Protein AF-0000000065928023 (afdb_homodimer)

Foldseek 3Di:
DFQKEWEEALQQLLSLLLLLLCLLLVGGYDYDHDDVVVLRLVDPVNCVLPVVSDDTWMFGVVVVRDIDGDRLVSQVVCCVPRVPVQQAADDPPPPCRVVLVVLSVCCVPQQNVLLVQLQCQQAPPPDHDQVSNQVSLVSNLVSLVVVLVCQVPALDNPPRDHHSSLSSNQSSVVCLCVSQDHYPDDDPDDHDHDPSCVSRVRSVNSNVVVCPDPSNVVSVVVSVVSVVVD/DFQKEWEEALQQLLSLLLLLLCVLLVGGYDYDHDDVVVLRLVDPVNCVLPVVSDDTWMFGVVVVRDIDGDRLVSQVVCCVPRVPVQQAADDPPPPCRVVLVVLSVCCVPQQNVLLVQLQCQQAPPPDHDQVSNQVSLVSNLVSLVVVLVCQVPALDNTPRDHHSSLSSNQSSVVCLCVSQDHYPDDDPDDHDHDPSCVSRVRSVNSNVVVCPDPSNVVSVVVSVVSVVVD

GO terms:
  GO:0005634 nucleus (C, IDA)
  GO:0005737 cytoplasm (C, IDA)
  GO:0005634 nucleus (C, HDA)
  GO:0005829 cytosol (C, HDA)
  GO:0004364 glutathione transferase activity (F, IMP)

Nearest PDB structures (foldseek):
  4zb6-assembly2_C  TM=9.638E-01  e=8.205E-25  Phanerodontia chrysosporium
  4zb8-assembly1_A  TM=9.675E-01  e=5.221E-24  Phanerodontia chrysosporium
  4zba-assembly2_C  TM=9.749E-01  e=2.753E-22  Phanerodontia chrysosporium
  5hfk-assembly1_B  TM=9.186E-01  e=2.495E-15  Escherichia coli K-12
  5a4u-assembly1_F  TM=8.585E-01  e=6.777E-13  Arabidopsis thaliana

Organism: Schizosaccharomyces pombe (strain 972 / ATCC 24843) (NCBI:txid284812)

Solvent-accessible surface area (backbone atoms only — not comparable to full-atom values): 24898 Å² total; per-residue (Å²): 130,57,47,25,44,33,37,29,39,53,80,50,42,49,31,52,37,47,51,36,53,32,51,70,66,72,51,53,64,42,77,45,72,42,50,68,93,79,44,50,41,62,34,70,74,46,31,74,73,33,62,77,38,65,62,23,34,40,33,32,60,84,57,84,53,42,66,46,41,48,45,66,36,41,49,53,50,47,38,72,73,67,36,82,80,39,74,46,45,71,54,88,82,42,92,51,33,62,56,36,47,19,42,41,50,42,36,42,42,56,43,51,48,40,53,49,49,28,39,36,52,35,56,63,49,91,59,88,49,67,70,57,42,35,51,31,45,50,48,50,51,49,49,46,48,30,44,21,62,69,26,66,88,42,79,35,85,45,90,74,39,71,26,56,47,53,51,62,46,47,47,58,59,70,43,48,66,63,62,59,46,84,47,72,54,83,72,90,59,92,62,70,74,79,58,58,57,79,78,27,47,48,35,37,51,40,50,52,59,54,56,66,36,67,46,45,48,54,44,52,53,52,37,53,55,36,43,74,76,95,128,57,46,25,43,34,38,30,38,54,81,51,42,47,32,50,37,47,50,36,53,33,53,71,65,72,51,54,63,42,78,44,72,40,51,69,92,78,45,50,40,62,34,71,74,47,31,74,73,34,63,79,39,66,62,23,34,38,32,32,59,85,57,83,53,42,66,45,40,47,45,66,36,41,48,51,50,48,39,72,73,66,36,84,80,40,76,46,46,71,52,86,81,41,92,50,32,62,55,36,48,18,43,42,50,42,38,41,42,54,44,50,48,41,54,48,51,27,39,37,52,36,55,63,49,91,59,89,49,66,71,57,41,35,49,30,47,49,49,50,51,50,49,47,48,30,44,21,62,69,26,65,86,42,81,35,85,47,90,75,38,71,26,56,47,54,53,62,46,48,46,58,60,70,43,47,67,61,62,58,46,83,45,72,54,84,74,91,58,94,64,71,74,78,56,58,57,79,77,28,48,49,35,37,53,38,48,50,59,53,57,67,35,68,48,45,47,54,44,54,52,51,38,55,54,36,42,74,75,95

InterPro domains:
  IPR004045 Glutathione S-transferase, N-terminal [PF02798] (3-79)
  IPR004045 Glutathione S-transferase, N-terminal [PS50404] (2-86)
  IPR004046 Glutathione S-transferase, C-terminal [PF00043] (121-214)
  IPR010987 Glutathione S-transferase, C-terminal-like [PS50405] (93-230)
  IPR036249 Thioredoxin-like superfamily [SSF52833] (1-86)
  IPR036282 Glutathione S-transferase, C-terminal domain superfamily [SSF47616] (77-222)
  IPR040079 Glutathione transferase family [SFLDS00019] (3-227)

pLDDT: mean 97.39, std 2.37, range [80.81, 98.94]

Secondary structure (DSSP, 8-state):
--SEEEEE-SS-HHHHHHHHHHHHTT--EEEEE--GGGTGGGSHHHHHH-TT--S-EEEETTTTTEEEESHHHHHHHHHHHH-TT-SSS--TTSTTHHHHHHHHHHIIIIIIHHHHHHHIIIII-SS--HHHHHHHHHHHHHHHHHHHHHGGG-SSSBTTB--HHHHTTHHHHHTHHHHHS--SS--SS------HHHH-HHHHHHHHHHHTSHHHHHHHHHHHHHHHH-/--SEEEEE-SS-HHHHHHHHHHHHTT--EEEEE--GGGTGGGSHHHHHH-TT--S-EEEETTTTTEEEESHHHHHHHHHHHH-TT-SSS--TTSTTHHHHHHHHHHIIIIIIHHHHHHHIIIII-SS--HHHHHHHHHHHHHHHHHHHHHGGG-SSSBTTB--HHHHTTHHHHHTHHHHTS--SS--SS------HHHH-HHHHHHHHHHHTSHHHHHHHHHHHHHHHH-

Radius of gyration: 21.2 Å; Cα contacts (8 Å, |Δi|>4): 682; chains: 2; bounding box: 52×54×57 Å

Sequence (460 aa):
MAHFTLYSHAGGPNPWKVVLALKELNLSYEQIFYDFQKGEQKCKEHLALNPNGRVPTLVDHKNNDYTIWESDAILIYLADKYDTDRKISLSFDDPEYYKLIQYLFFQASGQGVIWGQAGWFNFFHHEPVVSAVTRYRNEIKRVLGVLEDILKDRDYLVANKYTIADLSFIPWNYNLGGLFGEGKFSFKEEVPQLDFEKEFPKAYAWNQRLLARPAVKATFEELAKAKEQHMAHFTLYSHAGGPNPWKVVLALKELNLSYEQIFYDFQKGEQKCKEHLALNPNGRVPTLVDHKNNDYTIWESDAILIYLADKYDTDRKISLSFDDPEYYKLIQYLFFQASGQGVIWGQAGWFNFFHHEPVVSAVTRYRNEIKRVLGVLEDILKDRDYLVANKYTIADLSFIPWNYNLGGLFGEGKFSFKEEVPQLDFEKEFPKAYAWNQRLLARPAVKATFEELAKAKEQH

Structure (mmCIF, N/CA/C/O backbone):
data_AF-0000000065928023-model_v1
#
loop_
_entity.id
_entity.type
_entity.pdbx_description
1 polymer 'Glutathione S-transferase 2'
#
loop_
_atom_site.group_PDB
_atom_site.id
_atom_site.type_symbol
_atom_site.label_atom_id
_atom_site.label_alt_id
_atom_site.label_comp_id
_atom_site.label_asym_id
_atom_site.label_entity_id
_atom_site.label_seq_id
_atom_site.pdbx_PDB_ins_code
_atom_site.Cartn_x
_atom_site.Cartn_y
_atom_site.Cartn_z
_atom_site.occupancy
_atom_site.B_iso_or_equiv
_atom_site.auth_seq_id
_atom_site.auth_comp_id
_atom_site.auth_asym_id
_atom_site.auth_atom_id
_atom_site.pdbx_PDB_model_num
ATOM 1 N N . MET A 1 1 ? 11.188 -1.147 -31.859 1 88.25 1 MET A N 1
ATOM 2 C CA . MET A 1 1 ? 10.406 -0.538 -30.781 1 88.25 1 MET A CA 1
ATOM 3 C C . MET A 1 1 ? 10.758 -1.162 -29.438 1 88.25 1 MET A C 1
ATOM 5 O O . MET A 1 1 ? 11.078 -2.35 -29.359 1 88.25 1 MET A O 1
ATOM 9 N N . ALA A 1 2 ? 10.82 -0.34 -28.469 1 95.88 2 ALA A N 1
ATOM 10 C CA . ALA A 1 2 ? 11.164 -0.864 -27.141 1 95.88 2 ALA A CA 1
ATOM 11 C C . ALA A 1 2 ? 10.109 -1.86 -26.656 1 95.88 2 ALA A C 1
ATOM 13 O O . ALA A 1 2 ? 8.945 -1.79 -27.062 1 95.88 2 ALA A O 1
ATOM 14 N N . HIS A 1 3 ? 10.539 -2.85 -25.953 1 98.44 3 HIS A N 1
ATOM 15 C CA . HIS A 1 3 ? 9.641 -3.859 -25.406 1 98.44 3 HIS A CA 1
ATOM 16 C C . HIS A 1 3 ? 8.539 -3.219 -24.562 1 98.44 3 HIS A C 1
ATOM 18 O O . HIS A 1 3 ? 7.371 -3.621 -24.656 1 98.44 3 HIS A O 1
ATOM 24 N N . PHE A 1 4 ? 8.93 -2.172 -23.781 1 98.88 4 PHE A N 1
ATOM 25 C CA . PHE A 1 4 ? 7.969 -1.558 -22.875 1 98.88 4 PHE A CA 1
ATOM 26 C C . PHE A 1 4 ? 7.906 -0.051 -23.094 1 98.88 4 PHE A C 1
ATOM 28 O O . PHE A 1 4 ? 8.898 0.569 -23.484 1 98.88 4 PHE A O 1
ATOM 35 N N . THR A 1 5 ? 6.738 0.532 -22.922 1 98.88 5 THR A N 1
ATOM 36 C CA . THR A 1 5 ? 6.578 1.95 -22.609 1 98.88 5 THR A CA 1
ATOM 37 C C . THR A 1 5 ? 6.277 2.152 -21.125 1 98.88 5 THR A C 1
ATOM 39 O O . THR A 1 5 ? 5.422 1.468 -20.562 1 98.88 5 THR A O 1
ATOM 42 N N . LEU A 1 6 ? 7.023 2.994 -20.516 1 98.88 6 LEU A N 1
ATOM 43 C CA . LEU A 1 6 ? 6.84 3.34 -19.109 1 98.88 6 LEU A CA 1
ATOM 44 C C . LEU A 1 6 ? 6.457 4.809 -18.953 1 98.88 6 LEU A C 1
ATOM 46 O O . LEU A 1 6 ? 7.273 5.695 -19.203 1 98.88 6 LEU A O 1
ATOM 50 N N . TYR A 1 7 ? 5.188 5.059 -18.594 1 98.88 7 TYR A N 1
ATOM 51 C CA . TYR A 1 7 ? 4.793 6.414 -18.234 1 98.88 7 TYR A CA 1
ATOM 52 C C . TYR A 1 7 ? 5.32 6.773 -16.844 1 98.88 7 TYR A C 1
ATOM 54 O O . TYR A 1 7 ? 5.094 6.047 -15.875 1 98.88 7 TYR A O 1
ATOM 62 N N . SER A 1 8 ? 5.969 7.938 -16.734 1 98.5 8 SER A N 1
ATOM 63 C CA . SER A 1 8 ? 6.852 8.195 -15.609 1 98.5 8 SER A CA 1
ATOM 64 C C . SER A 1 8 ? 6.773 9.656 -15.172 1 98.5 8 SER A C 1
ATOM 66 O O . SER A 1 8 ? 5.91 10.406 -15.633 1 98.5 8 SER A O 1
ATOM 68 N N . HIS A 1 9 ? 7.453 9.953 -14.148 1 97.62 9 HIS A N 1
ATOM 69 C CA . HIS A 1 9 ? 7.734 11.266 -13.578 1 97.62 9 HIS A CA 1
ATOM 70 C C . HIS A 1 9 ? 9.195 11.383 -13.156 1 97.62 9 HIS A C 1
ATOM 72 O O . HIS A 1 9 ? 9.75 10.461 -12.555 1 97.62 9 HIS A O 1
ATOM 78 N N . ALA A 1 10 ? 9.82 12.492 -13.461 1 95.94 10 ALA A N 1
ATOM 79 C CA . ALA A 1 10 ? 11.266 12.617 -13.281 1 95.94 10 ALA A CA 1
ATOM 80 C C . ALA A 1 10 ? 11.641 12.508 -11.812 1 95.94 10 ALA A C 1
ATOM 82 O O . ALA A 1 10 ? 12.656 11.891 -11.469 1 95.94 10 ALA A O 1
ATOM 83 N N . GLY A 1 11 ? 10.836 13.109 -10.984 1 93.88 11 GLY A N 1
ATOM 84 C CA . GLY A 1 11 ? 11.219 13.18 -9.578 1 93.88 11 GLY A CA 1
ATOM 85 C C . GLY A 1 11 ? 10.5 12.156 -8.719 1 93.88 11 GLY A C 1
ATOM 86 O O . GLY A 1 11 ? 10.914 11.891 -7.59 1 93.88 11 GLY A O 1
ATOM 87 N N . GLY A 1 12 ? 9.383 11.555 -9.18 1 95.5 12 GLY A N 1
ATOM 88 C CA . GLY A 1 12 ? 8.617 10.617 -8.383 1 95.5 12 GLY A CA 1
ATOM 89 C C . GLY A 1 12 ? 9.297 9.266 -8.234 1 95.5 12 GLY A C 1
ATOM 90 O O . GLY A 1 12 ? 9.672 8.641 -9.234 1 95.5 12 GLY A O 1
ATOM 91 N N . PRO A 1 13 ? 9.438 8.75 -7.062 1 98.12 13 PRO A N 1
ATOM 92 C CA . PRO A 1 13 ? 10.273 7.578 -6.797 1 98.12 13 PRO A CA 1
ATOM 93 C C . PRO A 1 13 ? 9.703 6.301 -7.402 1 98.12 13 PRO A C 1
ATOM 95 O O . PRO A 1 13 ? 10.453 5.387 -7.754 1 98.12 13 PRO A O 1
ATOM 98 N N . ASN A 1 14 ? 8.375 6.184 -7.559 1 98.69 14 ASN A N 1
ATOM 99 C CA . ASN A 1 14 ? 7.734 4.91 -7.867 1 98.69 14 ASN A CA 1
ATOM 100 C C . ASN A 1 14 ? 8.094 4.426 -9.266 1 98.69 14 ASN A C 1
ATOM 102 O O . ASN A 1 14 ? 8.391 3.244 -9.461 1 98.69 14 ASN A O 1
ATOM 106 N N . PRO A 1 15 ? 8.109 5.316 -10.297 1 98.81 15 PRO A N 1
ATOM 107 C CA . PRO A 1 15 ? 8.492 4.824 -11.617 1 98.81 15 PRO A CA 1
ATOM 108 C C . PRO A 1 15 ? 9.914 4.27 -11.648 1 98.81 15 PRO A C 1
ATOM 110 O O . PRO A 1 15 ? 10.203 3.352 -12.422 1 98.81 15 PRO A O 1
ATOM 113 N N . TRP A 1 16 ? 10.742 4.773 -10.82 1 98.81 16 TRP A N 1
ATOM 114 C CA . TRP A 1 16 ? 12.148 4.371 -10.844 1 98.81 16 TRP A CA 1
ATOM 115 C C . TRP A 1 16 ? 12.336 3.002 -10.203 1 98.81 16 TRP A C 1
ATOM 117 O O . TRP A 1 16 ? 13.352 2.338 -10.422 1 98.81 16 TRP A O 1
ATOM 127 N N . LYS A 1 17 ? 11.398 2.475 -9.391 1 98.81 17 LYS A N 1
ATOM 128 C CA . LYS A 1 17 ? 11.352 1.061 -9.023 1 98.81 17 LYS A CA 1
ATOM 129 C C . LYS A 1 17 ? 11.281 0.173 -10.266 1 98.81 17 LYS A C 1
ATOM 131 O O . LYS A 1 17 ? 11.969 -0.849 -10.344 1 98.81 17 LYS A O 1
ATOM 136 N N . VAL A 1 18 ? 10.43 0.614 -11.133 1 98.94 18 VAL A N 1
ATOM 137 C CA . VAL A 1 18 ? 10.172 -0.169 -12.336 1 98.94 18 VAL A CA 1
ATOM 138 C C . VAL A 1 18 ? 11.406 -0.145 -13.242 1 98.94 18 VAL A C 1
ATOM 140 O O . VAL A 1 18 ? 11.805 -1.179 -13.781 1 98.94 18 VAL A O 1
ATOM 143 N N . VAL A 1 19 ? 12.039 1.021 -13.359 1 98.94 19 VAL A N 1
ATOM 144 C CA . VAL A 1 19 ? 13.258 1.146 -14.156 1 98.94 19 VAL A CA 1
ATOM 145 C C . VAL A 1 19 ? 14.328 0.204 -13.609 1 98.94 19 VAL A C 1
ATOM 147 O O . VAL A 1 19 ? 15.008 -0.487 -14.375 1 98.94 19 VAL A O 1
ATOM 150 N N . LEU A 1 20 ? 14.477 0.143 -12.297 1 98.88 20 LEU A N 1
ATOM 151 C CA . LEU A 1 20 ? 15.445 -0.749 -11.664 1 98.88 20 LEU A CA 1
ATOM 152 C C . LEU A 1 20 ? 15.211 -2.195 -12.086 1 98.88 20 LEU A C 1
ATOM 154 O O . LEU A 1 20 ? 16.141 -2.891 -12.477 1 98.88 20 LEU A O 1
ATOM 158 N N . ALA A 1 21 ? 13.945 -2.652 -12 1 98.88 21 ALA A N 1
ATOM 159 C CA . ALA A 1 21 ? 13.617 -4.027 -12.367 1 98.88 21 ALA A CA 1
ATOM 160 C C . ALA A 1 21 ? 13.891 -4.285 -13.844 1 98.88 21 ALA A C 1
ATOM 162 O O . ALA A 1 21 ? 14.422 -5.336 -14.211 1 98.88 21 ALA A O 1
ATOM 163 N N . LEU A 1 22 ? 13.492 -3.305 -14.703 1 98.88 22 LEU A N 1
ATOM 164 C CA . LEU A 1 22 ? 13.711 -3.445 -16.141 1 98.88 22 LEU A CA 1
ATOM 165 C C . LEU A 1 22 ? 15.195 -3.58 -16.453 1 98.88 22 LEU A C 1
ATOM 167 O O . LEU A 1 22 ? 15.594 -4.402 -17.281 1 98.88 22 LEU A O 1
ATOM 171 N N . LYS A 1 23 ? 16.047 -2.846 -15.758 1 98.81 23 LYS A N 1
ATOM 172 C CA . LYS A 1 23 ? 17.5 -2.906 -15.961 1 98.81 23 LYS A CA 1
ATOM 173 C C . LYS A 1 23 ? 18.078 -4.211 -15.422 1 98.81 23 LYS A C 1
ATOM 175 O O . LYS A 1 23 ? 18.906 -4.844 -16.078 1 98.81 23 LYS A O 1
ATOM 180 N N . GLU A 1 24 ? 17.609 -4.594 -14.234 1 98.69 24 GLU A N 1
ATOM 181 C CA . GLU A 1 24 ? 18.062 -5.859 -13.672 1 98.69 24 GLU A CA 1
ATOM 182 C C . GLU A 1 24 ? 17.766 -7.023 -14.609 1 98.69 24 GLU A C 1
ATOM 184 O O . GLU A 1 24 ? 18.516 -8 -14.656 1 98.69 24 GLU A O 1
ATOM 189 N N . LEU A 1 25 ? 16.672 -6.938 -15.375 1 98.62 25 LEU A N 1
ATOM 190 C CA . LEU A 1 25 ? 16.203 -8.031 -16.219 1 98.62 25 LEU A CA 1
ATOM 191 C C . LEU A 1 25 ? 16.625 -7.816 -17.672 1 98.62 25 LEU A C 1
ATOM 193 O O . LEU A 1 25 ? 16.266 -8.609 -18.547 1 98.62 25 LEU A O 1
ATOM 197 N N . ASN A 1 26 ? 17.328 -6.77 -17.969 1 98 26 ASN A N 1
ATOM 198 C CA . ASN A 1 26 ? 17.797 -6.43 -19.297 1 98 26 ASN A CA 1
ATOM 199 C C . ASN A 1 26 ? 16.656 -6.344 -20.297 1 98 26 ASN A C 1
ATOM 201 O O . ASN A 1 26 ? 16.703 -6.945 -21.375 1 98 26 ASN A O 1
ATOM 205 N N . LEU A 1 27 ? 15.617 -5.66 -19.922 1 98.69 27 LEU A N 1
ATOM 206 C CA . LEU A 1 27 ? 14.453 -5.441 -20.766 1 98.69 27 LEU A CA 1
ATOM 207 C C . LEU A 1 27 ? 14.445 -4.016 -21.312 1 98.69 27 LEU A C 1
ATOM 209 O O . LEU A 1 27 ? 14.703 -3.062 -20.578 1 98.69 27 LEU A O 1
ATOM 213 N N . SER A 1 28 ? 14.164 -3.846 -22.562 1 98.69 28 SER A N 1
ATOM 214 C CA . SER A 1 28 ? 14.188 -2.527 -23.203 1 98.69 28 SER A CA 1
ATOM 215 C C . SER A 1 28 ? 12.906 -1.751 -22.891 1 98.69 28 SER A C 1
ATOM 217 O O . SER A 1 28 ? 11.828 -2.336 -22.812 1 98.69 28 SER A O 1
ATOM 219 N N . TYR A 1 29 ? 13.062 -0.452 -22.766 1 98.75 29 TYR A N 1
ATOM 220 C CA . TYR A 1 29 ? 11.906 0.384 -22.453 1 98.75 29 TYR A CA 1
ATOM 221 C C . TYR A 1 29 ? 12.117 1.81 -22.953 1 98.75 29 TYR A C 1
ATOM 223 O O . TYR A 1 29 ? 13.25 2.254 -23.125 1 98.75 29 TYR A O 1
ATOM 231 N N . GLU A 1 30 ? 11.008 2.453 -23.203 1 98.44 30 GLU A N 1
ATOM 232 C CA . GLU A 1 30 ? 10.922 3.893 -23.438 1 98.44 30 GLU A CA 1
ATOM 233 C C . GLU A 1 30 ? 10.18 4.594 -22.312 1 98.44 30 GLU A C 1
ATOM 235 O O . GLU A 1 30 ? 9.133 4.117 -21.859 1 98.44 30 GLU A O 1
ATOM 240 N N . GLN A 1 31 ? 10.711 5.703 -21.844 1 97.81 31 GLN A N 1
ATOM 241 C CA . GLN A 1 31 ? 10.062 6.449 -20.781 1 97.81 31 GLN A CA 1
ATOM 242 C C . GLN A 1 31 ? 9.383 7.703 -21.312 1 97.81 31 GLN A C 1
ATOM 244 O O . GLN A 1 31 ? 9.945 8.414 -22.156 1 97.81 31 GLN A O 1
ATOM 249 N N . ILE A 1 32 ? 8.195 7.871 -20.906 1 98.19 32 ILE A N 1
ATOM 250 C CA . ILE A 1 32 ? 7.461 9.109 -21.141 1 98.19 32 ILE A CA 1
ATOM 251 C C . ILE A 1 32 ? 7.27 9.859 -19.828 1 98.19 32 ILE A C 1
ATOM 253 O O . ILE A 1 32 ? 6.641 9.344 -18.906 1 98.19 32 ILE A O 1
ATOM 257 N N . PHE A 1 33 ? 7.797 11.07 -19.734 1 98.38 33 PHE A N 1
ATOM 258 C CA . PHE A 1 33 ? 7.77 11.844 -18.484 1 98.38 33 PHE A CA 1
ATOM 259 C C . PHE A 1 33 ? 6.617 12.844 -18.5 1 98.38 33 PHE A C 1
ATOM 261 O O . PHE A 1 33 ? 6.512 13.664 -19.406 1 98.38 33 PHE A O 1
ATOM 268 N N . TYR A 1 34 ? 5.746 12.758 -17.516 1 98.06 34 TYR A N 1
ATOM 269 C CA . TYR A 1 34 ? 4.656 13.711 -17.344 1 98.06 34 TYR A CA 1
ATOM 270 C C . TYR A 1 34 ? 5.062 14.844 -16.406 1 98.06 34 TYR A C 1
ATOM 272 O O . TYR A 1 34 ? 5.789 14.617 -15.43 1 98.06 34 TYR A O 1
ATOM 280 N N . ASP A 1 35 ? 4.641 16.047 -16.719 1 96.38 35 ASP A N 1
ATOM 281 C CA . ASP A 1 35 ? 4.73 17.203 -15.82 1 96.38 35 ASP A CA 1
ATOM 282 C C . ASP A 1 35 ? 3.504 17.281 -14.914 1 96.38 35 ASP A C 1
ATOM 284 O O . ASP A 1 35 ? 2.436 17.719 -15.352 1 96.38 35 ASP A O 1
ATOM 288 N N . PHE A 1 36 ? 3.684 17.031 -13.648 1 93.94 36 PHE A N 1
ATOM 289 C CA . PHE A 1 36 ? 2.562 16.969 -12.719 1 93.94 36 PHE A CA 1
ATOM 290 C C . PHE A 1 36 ? 2.023 18.375 -12.438 1 93.94 36 PHE A C 1
ATOM 292 O O . PHE A 1 36 ? 0.836 18.531 -12.148 1 93.94 36 PHE A O 1
ATOM 299 N N . GLN A 1 37 ? 2.846 19.328 -12.484 1 91.88 37 GLN A N 1
ATOM 300 C CA . GLN A 1 37 ? 2.396 20.703 -12.258 1 91.88 37 GLN A CA 1
ATOM 301 C C . GLN A 1 37 ? 1.398 21.141 -13.32 1 91.88 37 GLN A C 1
ATOM 303 O O . GLN A 1 37 ? 0.503 21.938 -13.055 1 91.88 37 GLN A O 1
ATOM 308 N N . LYS A 1 38 ? 1.532 20.594 -14.523 1 95.75 38 LYS A N 1
ATOM 309 C CA . LYS A 1 38 ? 0.641 20.906 -15.633 1 95.75 38 LYS A CA 1
ATOM 310 C C . LYS A 1 38 ? -0.511 19.906 -15.727 1 95.75 38 LYS A C 1
ATOM 312 O O . LYS A 1 38 ? -1.368 20.016 -16.609 1 95.75 38 LYS A O 1
ATOM 317 N N . GLY A 1 39 ? -0.481 18.875 -14.852 1 96.06 39 GLY A N 1
ATOM 318 C CA . GLY A 1 39 ? -1.544 17.875 -14.828 1 96.06 39 GLY A CA 1
ATOM 319 C C . GLY A 1 39 ? -1.511 16.938 -16.016 1 96.06 39 GLY A C 1
ATOM 320 O O . GLY A 1 39 ? -2.539 16.375 -16.406 1 96.06 39 GLY A O 1
ATOM 321 N N . GLU A 1 40 ? -0.393 16.719 -16.609 1 97.38 40 GLU A N 1
ATOM 322 C CA . GLU A 1 40 ? -0.276 15.922 -17.828 1 97.38 40 GLU A CA 1
ATOM 323 C C . GLU A 1 40 ? -0.698 14.477 -17.594 1 97.38 40 GLU A C 1
ATOM 325 O O . GLU A 1 40 ? -1.25 13.828 -18.484 1 97.38 40 GLU A O 1
ATOM 330 N N . GLN A 1 41 ? -0.485 13.969 -16.391 1 97.06 41 GLN A N 1
ATOM 331 C CA . GLN A 1 41 ? -0.809 12.578 -16.078 1 97.06 41 GLN A CA 1
ATOM 332 C C . GLN A 1 41 ? -2.318 12.359 -16.062 1 97.06 41 GLN A C 1
ATOM 334 O O . GLN A 1 41 ? -2.783 11.219 -16.031 1 97.06 41 GLN A O 1
ATOM 339 N N . LYS A 1 42 ? -3.1 13.43 -16.156 1 97.44 42 LYS A N 1
ATOM 340 C CA . LYS A 1 42 ? -4.555 13.328 -16.078 1 97.44 42 LYS A CA 1
ATOM 341 C C . LYS A 1 42 ? -5.18 13.508 -17.469 1 97.44 42 LYS A C 1
ATOM 343 O O . LYS A 1 42 ? -6.402 13.617 -17.594 1 97.44 42 LYS A O 1
ATOM 348 N N . CYS A 1 43 ? -4.363 13.547 -18.5 1 97.5 43 CYS A N 1
ATOM 349 C CA . CYS A 1 43 ? -4.918 13.625 -19.844 1 97.5 43 CYS A CA 1
ATOM 350 C C . CYS A 1 43 ? -5.746 12.383 -20.172 1 97.5 43 CYS A C 1
ATOM 352 O O . CYS A 1 43 ? -5.555 11.328 -19.562 1 97.5 43 CYS A O 1
ATOM 354 N N . LYS A 1 44 ? -6.613 12.516 -21.156 1 97.38 44 LYS A N 1
ATOM 355 C CA . LYS A 1 44 ? -7.559 11.461 -21.516 1 97.38 44 LYS A CA 1
ATOM 356 C C . LYS A 1 44 ? -6.828 10.188 -21.922 1 97.38 44 LYS A C 1
ATOM 358 O O . LYS A 1 44 ? -7.234 9.078 -21.562 1 97.38 44 LYS A O 1
ATOM 363 N N . GLU A 1 45 ? -5.793 10.344 -22.656 1 97.62 45 GLU A N 1
ATOM 364 C CA . GLU A 1 45 ? -5.039 9.203 -23.156 1 97.62 45 GLU A CA 1
ATOM 365 C C . GLU A 1 45 ? -4.426 8.391 -22.016 1 97.62 45 GLU A C 1
ATOM 367 O O . GLU A 1 45 ? -4.5 7.156 -22.016 1 97.62 45 GLU A O 1
ATOM 372 N N . HIS A 1 46 ? -3.846 9.086 -21.062 1 98.5 46 HIS A N 1
ATOM 373 C CA . HIS A 1 46 ? -3.236 8.375 -19.938 1 98.5 46 HIS A CA 1
ATOM 374 C C . HIS A 1 46 ? -4.297 7.773 -19.031 1 98.5 46 HIS A C 1
ATOM 376 O O . HIS A 1 46 ? -4.133 6.66 -18.531 1 98.5 46 HIS A O 1
ATOM 382 N N . LEU A 1 47 ? -5.406 8.484 -18.781 1 98.12 47 LEU A N 1
ATOM 383 C CA . LEU A 1 47 ? -6.457 8 -17.891 1 98.12 47 LEU A CA 1
ATOM 384 C C . LEU A 1 47 ? -7.117 6.75 -18.469 1 98.12 47 LEU A C 1
ATOM 386 O O . LEU A 1 47 ? -7.637 5.918 -17.719 1 98.12 47 LEU A O 1
ATOM 390 N N . ALA A 1 48 ? -7.074 6.566 -19.781 1 97.75 48 ALA A N 1
ATOM 391 C CA . ALA A 1 48 ? -7.59 5.352 -20.391 1 97.75 48 ALA A CA 1
ATOM 392 C C . ALA A 1 48 ? -6.723 4.145 -20.047 1 97.75 48 ALA A C 1
ATOM 394 O O . ALA A 1 48 ? -7.207 3.012 -20.016 1 97.75 48 ALA A O 1
ATOM 395 N N . LEU A 1 49 ? -5.434 4.395 -19.766 1 98.25 49 LEU A N 1
ATOM 396 C CA . LEU A 1 49 ? -4.488 3.34 -19.406 1 98.25 49 LEU A CA 1
ATOM 397 C C . LEU A 1 49 ? -4.457 3.127 -17.906 1 98.25 49 LEU A C 1
ATOM 399 O O . LEU A 1 49 ? -4.336 1.992 -17.438 1 98.25 49 LEU A O 1
ATOM 403 N N . ASN A 1 50 ? -4.613 4.203 -17.188 1 98.62 50 ASN A N 1
ATOM 404 C CA . ASN A 1 50 ? -4.516 4.234 -15.734 1 98.62 50 ASN A CA 1
ATOM 405 C C . ASN A 1 50 ? -5.527 5.199 -15.125 1 98.62 50 ASN A C 1
ATOM 407 O O . ASN A 1 50 ? -5.219 6.367 -14.891 1 98.62 50 ASN A O 1
ATOM 411 N N . PRO A 1 51 ? -6.668 4.723 -14.711 1 98.25 51 PRO A N 1
ATOM 412 C CA . PRO A 1 51 ? -7.73 5.574 -14.172 1 98.25 51 PRO A CA 1
ATOM 413 C C . PRO A 1 51 ? -7.324 6.289 -12.891 1 98.25 51 PRO A C 1
ATOM 415 O O . PRO A 1 51 ? -7.969 7.262 -12.484 1 98.25 51 PRO A O 1
ATOM 418 N N . ASN A 1 52 ? -6.289 5.801 -12.234 1 98.25 52 ASN A N 1
ATOM 419 C CA . ASN A 1 52 ? -5.797 6.461 -11.031 1 98.25 52 ASN A CA 1
ATOM 420 C C . ASN A 1 52 ? -5.137 7.797 -11.359 1 98.25 52 ASN A C 1
ATOM 422 O O . ASN A 1 52 ? -5 8.656 -10.484 1 98.25 52 ASN A O 1
ATOM 426 N N . GLY A 1 53 ? -4.703 7.957 -12.648 1 98.12 53 GLY A N 1
ATOM 427 C CA . GLY A 1 53 ? -4.098 9.203 -13.078 1 98.12 53 GLY A CA 1
ATOM 428 C C . GLY A 1 53 ? -2.783 9.5 -12.375 1 98.12 53 GLY A C 1
ATOM 429 O O . GLY A 1 53 ? -2.469 10.656 -12.094 1 98.12 53 GLY A O 1
ATOM 430 N N . ARG A 1 54 ? -2.131 8.531 -11.953 1 97.81 54 ARG A N 1
ATOM 431 C CA . ARG A 1 54 ? -0.79 8.602 -11.383 1 97.81 54 ARG A CA 1
ATOM 432 C C . ARG A 1 54 ? 0.205 7.816 -12.234 1 97.81 54 ARG A C 1
ATOM 434 O O . ARG A 1 54 ? -0.115 7.402 -13.344 1 97.81 54 ARG A O 1
ATOM 441 N N . VAL A 1 55 ? 1.454 7.801 -11.883 1 98.56 55 VAL A N 1
ATOM 442 C CA . VAL A 1 55 ? 2.506 7.008 -12.516 1 98.56 55 VAL A CA 1
ATOM 443 C C . VAL A 1 55 ? 3.211 6.152 -11.461 1 98.56 55 VAL A C 1
ATOM 445 O O . VAL A 1 55 ? 3.195 6.48 -10.273 1 98.56 55 VAL A O 1
ATOM 448 N N . PRO A 1 56 ? 3.76 5.016 -11.844 1 98.81 56 PRO A N 1
ATOM 449 C CA . PRO A 1 56 ? 4.051 4.496 -13.18 1 98.81 56 PRO A CA 1
ATOM 450 C C . PRO A 1 56 ? 2.852 3.791 -13.812 1 98.81 56 PRO A C 1
ATOM 452 O O . PRO A 1 56 ? 1.979 3.289 -13.094 1 98.81 56 PRO A O 1
ATOM 455 N N . THR A 1 57 ? 2.746 3.83 -15.055 1 98.94 57 THR A N 1
ATOM 456 C CA . THR A 1 57 ? 1.962 2.947 -15.914 1 98.94 57 THR A CA 1
ATOM 457 C C . THR A 1 57 ? 2.859 2.227 -16.922 1 98.94 57 THR A C 1
ATOM 459 O O . THR A 1 57 ? 3.67 2.859 -17.594 1 98.94 57 THR A O 1
ATOM 462 N N . LEU A 1 58 ? 2.787 0.906 -17 1 98.94 58 LEU A N 1
ATOM 463 C CA . LEU A 1 58 ? 3.623 0.109 -17.891 1 98.94 58 LEU A CA 1
ATOM 464 C C . LEU A 1 58 ? 2.781 -0.551 -18.984 1 98.94 58 LEU A C 1
ATOM 466 O O . LEU A 1 58 ? 1.744 -1.151 -18.688 1 98.94 58 LEU A O 1
ATOM 470 N N . VAL A 1 59 ? 3.184 -0.406 -20.219 1 98.94 59 VAL A N 1
ATOM 471 C CA . VAL A 1 59 ? 2.568 -1.089 -21.359 1 98.94 59 VAL A CA 1
ATOM 472 C C . VAL A 1 59 ? 3.541 -2.115 -21.922 1 98.94 59 VAL A C 1
ATOM 474 O O . VAL A 1 59 ? 4.676 -1.778 -22.281 1 98.94 59 VAL A O 1
ATOM 477 N N . ASP A 1 60 ? 3.172 -3.357 -22.016 1 98.88 60 ASP A N 1
ATOM 478 C CA . ASP A 1 60 ? 3.963 -4.469 -22.531 1 98.88 60 ASP A CA 1
ATOM 479 C C . ASP A 1 60 ? 3.611 -4.766 -23.984 1 98.88 60 ASP A C 1
ATOM 481 O O . ASP A 1 60 ? 2.658 -5.496 -24.266 1 98.88 60 ASP A O 1
ATOM 485 N N . HIS A 1 61 ? 4.449 -4.32 -24.891 1 98.62 61 HIS A N 1
ATOM 486 C CA . HIS A 1 61 ? 4.145 -4.395 -26.312 1 98.62 61 HIS A CA 1
ATOM 487 C C . HIS A 1 61 ? 4.336 -5.812 -26.844 1 98.62 61 HIS A C 1
ATOM 489 O O . HIS A 1 61 ? 3.85 -6.145 -27.922 1 98.62 61 HIS A O 1
ATOM 495 N N . LYS A 1 62 ? 5.027 -6.656 -26.125 1 98.12 62 LYS A N 1
ATOM 496 C CA . LYS A 1 62 ? 5.227 -8.039 -26.562 1 98.12 62 LYS A CA 1
ATOM 497 C C . LYS A 1 62 ? 4.152 -8.953 -25.984 1 98.12 62 LYS A C 1
ATOM 499 O O . LYS A 1 62 ? 4.18 -10.164 -26.203 1 98.12 62 LYS A O 1
ATOM 504 N N . ASN A 1 63 ? 3.295 -8.461 -25.219 1 97.62 63 ASN A N 1
ATOM 505 C CA . ASN A 1 63 ? 2.16 -9.195 -24.672 1 97.62 63 ASN A CA 1
ATOM 506 C C . ASN A 1 63 ? 0.843 -8.469 -24.938 1 97.62 63 ASN A C 1
ATOM 508 O O . ASN A 1 63 ? 0.103 -8.156 -24 1 97.62 63 ASN A O 1
ATOM 512 N N . ASN A 1 64 ? 0.58 -8.148 -26.25 1 97.44 64 ASN A N 1
ATOM 513 C CA . ASN A 1 64 ? -0.665 -7.543 -26.719 1 97.44 64 ASN A CA 1
ATOM 514 C C . ASN A 1 64 ? -0.946 -6.223 -26 1 97.44 64 ASN A C 1
ATOM 516 O O . ASN A 1 64 ? -2.059 -5.996 -25.531 1 97.44 64 ASN A O 1
ATOM 520 N N . ASP A 1 65 ? 0.037 -5.461 -25.703 1 98.31 65 ASP A N 1
ATOM 521 C CA . ASP A 1 65 ? -0.054 -4.156 -25.062 1 98.31 65 ASP A CA 1
ATOM 522 C C . ASP A 1 65 ? -0.73 -4.262 -23.703 1 98.31 65 ASP A C 1
ATOM 524 O O . ASP A 1 65 ? -1.519 -3.393 -23.312 1 98.31 65 ASP A O 1
ATOM 528 N N . TYR A 1 66 ? -0.421 -5.398 -23.078 1 98.38 66 TYR A N 1
ATOM 529 C CA . TYR A 1 66 ? -0.896 -5.516 -21.703 1 98.38 66 TYR A CA 1
ATOM 530 C C . TYR A 1 66 ? -0.464 -4.309 -20.875 1 98.38 66 TYR A C 1
ATOM 532 O O . TYR A 1 66 ? 0.705 -3.918 -20.906 1 98.38 66 TYR A O 1
ATOM 540 N N . THR A 1 67 ? -1.436 -3.662 -20.141 1 98.81 67 THR A N 1
ATOM 541 C CA . THR A 1 67 ? -1.185 -2.447 -19.375 1 98.81 67 THR A CA 1
ATOM 542 C C . THR A 1 67 ? -1.388 -2.693 -17.875 1 98.81 67 THR A C 1
ATOM 544 O O . THR A 1 67 ? -2.383 -3.299 -17.484 1 98.81 67 THR A O 1
ATOM 547 N N . ILE A 1 68 ? -0.43 -2.232 -17.094 1 98.88 68 ILE A N 1
ATOM 548 C CA . ILE A 1 68 ? -0.513 -2.422 -15.656 1 98.88 68 ILE A CA 1
ATOM 549 C C . ILE A 1 68 ? 0.045 -1.194 -14.938 1 98.88 68 ILE A C 1
ATOM 551 O O . ILE A 1 68 ? 0.981 -0.556 -15.43 1 98.88 68 ILE A O 1
ATOM 555 N N . TRP A 1 69 ? -0.641 -0.846 -13.852 1 98.75 69 TRP A N 1
ATOM 556 C CA . TRP A 1 69 ? -0.173 0.232 -12.984 1 98.75 69 TRP A CA 1
ATOM 557 C C . TRP A 1 69 ? -0.063 -0.238 -11.539 1 98.75 69 TRP A C 1
ATOM 559 O O . TRP A 1 69 ? -0.223 -1.428 -11.25 1 98.75 69 TRP A O 1
ATOM 569 N N . GLU A 1 70 ? 0.253 0.751 -10.586 1 98.75 70 GLU A N 1
ATOM 570 C CA . GLU A 1 70 ? 0.768 0.42 -9.258 1 98.75 70 GLU A CA 1
ATOM 571 C C . GLU A 1 70 ? 2.172 -0.171 -9.344 1 98.75 70 GLU A C 1
ATOM 573 O O . GLU A 1 70 ? 2.355 -1.28 -9.852 1 98.75 70 GLU A O 1
ATOM 578 N N . SER A 1 71 ? 3.176 0.503 -8.789 1 98.88 71 SER A N 1
ATOM 579 C CA . SER A 1 71 ? 4.582 0.201 -9.023 1 98.88 71 SER A CA 1
ATOM 580 C C . SER A 1 71 ? 4.934 -1.205 -8.547 1 98.88 71 SER A C 1
ATOM 582 O O . SER A 1 71 ? 5.605 -1.957 -9.258 1 98.88 71 SER A O 1
ATOM 584 N N . ASP A 1 72 ? 4.41 -1.608 -7.371 1 98.94 72 ASP A N 1
ATOM 585 C CA . ASP A 1 72 ? 4.789 -2.914 -6.844 1 98.94 72 ASP A CA 1
ATOM 586 C C . ASP A 1 72 ? 4.039 -4.035 -7.559 1 98.94 72 ASP A C 1
ATOM 588 O O . ASP A 1 72 ? 4.555 -5.148 -7.691 1 98.94 72 ASP A O 1
ATOM 592 N N . ALA A 1 73 ? 2.809 -3.793 -8.055 1 98.94 73 ALA A N 1
ATOM 593 C CA . ALA A 1 73 ? 2.137 -4.758 -8.922 1 98.94 73 ALA A CA 1
ATOM 594 C C . ALA A 1 73 ? 2.916 -4.969 -10.219 1 98.94 73 ALA A C 1
ATOM 596 O O . ALA A 1 73 ? 3.025 -6.094 -10.703 1 98.94 73 ALA A O 1
ATOM 597 N N . ILE A 1 74 ? 3.459 -3.895 -10.766 1 98.94 74 ILE A N 1
ATOM 598 C CA . ILE A 1 74 ? 4.277 -3.965 -11.969 1 98.94 74 ILE A CA 1
ATOM 599 C C . ILE A 1 74 ? 5.508 -4.836 -11.711 1 98.94 74 ILE A C 1
ATOM 601 O O . ILE A 1 74 ? 5.879 -5.66 -12.547 1 98.94 74 ILE A O 1
ATOM 605 N N . LEU A 1 75 ? 6.133 -4.641 -10.539 1 98.94 75 LEU A N 1
ATOM 606 C CA . LEU A 1 75 ? 7.301 -5.445 -10.195 1 98.94 75 LEU A CA 1
ATOM 607 C C . LEU A 1 75 ? 6.953 -6.93 -10.18 1 98.94 75 LEU A C 1
ATOM 609 O O . LEU A 1 75 ? 7.707 -7.754 -10.695 1 98.94 75 LEU A O 1
ATOM 613 N N . ILE A 1 76 ? 5.816 -7.27 -9.562 1 98.88 76 ILE A N 1
ATOM 614 C CA . ILE A 1 76 ? 5.387 -8.664 -9.508 1 98.88 76 ILE A CA 1
ATOM 615 C C . ILE A 1 76 ? 5.137 -9.188 -10.922 1 98.88 76 ILE A C 1
ATOM 617 O O . ILE A 1 76 ? 5.57 -10.281 -11.273 1 98.88 76 ILE A O 1
ATOM 621 N N . TYR A 1 77 ? 4.473 -8.391 -11.773 1 98.81 77 TYR A N 1
ATOM 622 C CA . TYR A 1 77 ? 4.188 -8.766 -13.148 1 98.81 77 TYR A CA 1
ATOM 623 C C . TYR A 1 77 ? 5.473 -9.047 -13.914 1 98.81 77 TYR A C 1
ATOM 625 O O . TYR A 1 77 ? 5.613 -10.102 -14.539 1 98.81 77 TYR A O 1
ATOM 633 N N . LEU A 1 78 ? 6.453 -8.148 -13.852 1 98.88 78 LEU A N 1
ATOM 634 C CA . LEU A 1 78 ? 7.723 -8.289 -14.562 1 98.88 78 LEU A CA 1
ATOM 635 C C . LEU A 1 78 ? 8.484 -9.523 -14.078 1 98.88 78 LEU A C 1
ATOM 637 O O . LEU A 1 78 ? 9.039 -10.266 -14.883 1 98.88 78 LEU A O 1
ATOM 641 N N . ALA A 1 79 ? 8.508 -9.695 -12.766 1 98.5 79 ALA A N 1
ATOM 642 C CA . ALA A 1 79 ? 9.211 -10.828 -12.188 1 98.5 79 ALA A CA 1
ATOM 643 C C . ALA A 1 79 ? 8.617 -12.148 -12.672 1 98.5 79 ALA A C 1
ATOM 645 O O . ALA A 1 79 ? 9.352 -13.047 -13.086 1 98.5 79 ALA A O 1
ATOM 646 N N . ASP A 1 80 ? 7.277 -12.227 -12.625 1 97.44 80 ASP A N 1
ATOM 647 C CA . ASP A 1 80 ? 6.605 -13.477 -12.961 1 97.44 80 ASP A CA 1
ATOM 648 C C . ASP A 1 80 ? 6.695 -13.773 -14.453 1 97.44 80 ASP A C 1
ATOM 650 O O . ASP A 1 80 ? 6.859 -14.922 -14.859 1 97.44 80 ASP A O 1
ATOM 654 N N . LYS A 1 81 ? 6.641 -12.781 -15.25 1 97.44 81 LYS A N 1
ATOM 655 C CA . LYS A 1 81 ? 6.535 -12.984 -16.688 1 97.44 81 LYS A CA 1
ATOM 656 C C . LYS A 1 81 ? 7.914 -13.047 -17.344 1 97.44 81 LYS A C 1
ATOM 658 O O . LYS A 1 81 ? 8.117 -13.781 -18.312 1 97.44 81 LYS A O 1
ATOM 663 N N . TYR A 1 82 ? 8.922 -12.352 -16.766 1 98.31 82 TYR A N 1
ATOM 664 C CA . TYR A 1 82 ? 10.133 -12.148 -17.562 1 98.31 82 TYR A CA 1
ATOM 665 C C . TYR A 1 82 ? 11.375 -12.531 -16.766 1 98.31 82 TYR A C 1
ATOM 667 O O . TYR A 1 82 ? 12.461 -12.672 -17.344 1 98.31 82 TYR A O 1
ATOM 675 N N . ASP A 1 83 ? 11.281 -12.672 -15.445 1 98.5 83 ASP A N 1
ATOM 676 C CA . ASP A 1 83 ? 12.414 -13.148 -14.656 1 98.5 83 ASP A CA 1
ATOM 677 C C . ASP A 1 83 ? 12.43 -14.672 -14.578 1 98.5 83 ASP A C 1
ATOM 679 O O . ASP A 1 83 ? 12.383 -15.242 -13.484 1 98.5 83 ASP A O 1
ATOM 683 N N . THR A 1 84 ? 12.648 -15.289 -15.625 1 95.94 84 THR A N 1
ATOM 684 C CA . THR A 1 84 ? 12.516 -16.734 -15.766 1 95.94 84 THR A CA 1
ATOM 685 C C . THR A 1 84 ? 13.57 -17.469 -14.945 1 95.94 84 THR A C 1
ATOM 687 O O . THR A 1 84 ? 13.344 -18.578 -14.469 1 95.94 84 THR A O 1
ATOM 690 N N . ASP A 1 85 ? 14.641 -16.906 -14.711 1 96.81 85 ASP A N 1
ATOM 691 C CA . ASP A 1 85 ? 15.734 -17.516 -13.969 1 96.81 85 ASP A CA 1
ATOM 692 C C . ASP A 1 85 ? 15.656 -17.156 -12.484 1 96.81 85 ASP A C 1
ATOM 694 O O . ASP A 1 85 ? 16.516 -17.562 -11.695 1 96.81 85 ASP A O 1
ATOM 698 N N . ARG A 1 86 ? 14.68 -16.375 -12.156 1 97.94 86 ARG A N 1
ATOM 699 C CA . ARG A 1 86 ? 14.477 -15.938 -10.781 1 97.94 86 ARG A CA 1
ATOM 700 C C . ARG A 1 86 ? 15.719 -15.234 -10.242 1 97.94 86 ARG A C 1
ATOM 702 O O . ARG A 1 86 ? 16.172 -15.523 -9.133 1 97.94 86 ARG A O 1
ATOM 709 N N . LYS A 1 87 ? 16.281 -14.352 -11.07 1 98 87 LYS A N 1
ATOM 710 C CA . LYS A 1 87 ? 17.438 -13.555 -10.703 1 98 87 LYS A CA 1
ATOM 711 C C . LYS A 1 87 ? 17.125 -12.586 -9.57 1 98 87 LYS A C 1
ATOM 713 O O . LYS A 1 87 ? 17.922 -12.406 -8.648 1 98 87 LYS A O 1
ATOM 718 N N . ILE A 1 88 ? 15.93 -12 -9.609 1 98.75 88 ILE A N 1
ATOM 719 C CA . ILE A 1 88 ? 15.578 -10.977 -8.633 1 98.75 88 ILE A CA 1
ATOM 720 C C . ILE A 1 88 ? 14.203 -11.289 -8.039 1 98.75 88 ILE A C 1
ATOM 722 O O . ILE A 1 88 ? 13.461 -10.383 -7.656 1 98.75 88 ILE A O 1
ATOM 726 N N . SER A 1 89 ? 13.742 -12.492 -8.094 1 98.56 89 SER A N 1
ATOM 727 C CA . SER A 1 89 ? 12.43 -12.883 -7.59 1 98.56 89 SER A CA 1
ATOM 728 C C . SER A 1 89 ? 12.438 -14.328 -7.094 1 98.56 89 SER A C 1
ATOM 730 O O . SER A 1 89 ? 13.492 -14.961 -7.031 1 98.56 89 SER A O 1
ATOM 732 N N . LEU A 1 90 ? 11.328 -14.742 -6.574 1 98.19 90 LEU A N 1
ATOM 733 C CA . LEU A 1 90 ? 11.125 -16.109 -6.105 1 98.19 90 LEU A CA 1
ATOM 734 C C . LEU A 1 90 ? 10.047 -16.812 -6.918 1 98.19 90 LEU A C 1
ATOM 736 O O . LEU A 1 90 ? 9.141 -16.156 -7.441 1 98.19 90 LEU A O 1
ATOM 740 N N . SER A 1 91 ? 10.211 -18.141 -7.02 1 96.25 91 SER A N 1
ATOM 741 C CA . SER A 1 91 ? 9.141 -18.922 -7.641 1 96.25 91 SER A CA 1
ATOM 742 C C . SER A 1 91 ? 7.934 -19.047 -6.715 1 96.25 91 SER A C 1
ATOM 744 O O . SER A 1 91 ? 8.062 -18.875 -5.5 1 96.25 91 SER A O 1
ATOM 746 N N . PHE A 1 92 ? 6.746 -19.359 -7.281 1 93.75 92 PHE A N 1
ATOM 747 C CA . PHE A 1 92 ? 5.504 -19.438 -6.527 1 93.75 92 PHE A CA 1
ATOM 748 C C . PHE A 1 92 ? 5.59 -20.516 -5.441 1 93.75 92 PHE A C 1
ATOM 750 O O . PHE A 1 92 ? 4.938 -20.406 -4.402 1 93.75 92 PHE A O 1
ATOM 757 N N . ASP A 1 93 ? 6.371 -21.516 -5.652 1 94 93 ASP A N 1
ATOM 758 C CA . ASP A 1 93 ? 6.43 -22.641 -4.723 1 94 93 ASP A CA 1
ATOM 759 C C . ASP A 1 93 ? 7.488 -22.406 -3.646 1 94 93 ASP A C 1
ATOM 761 O O . ASP A 1 93 ? 7.625 -23.219 -2.721 1 94 93 ASP A O 1
ATOM 765 N N . ASP A 1 94 ? 8.297 -21.344 -3.803 1 95.94 94 ASP A N 1
ATOM 766 C CA . ASP A 1 94 ? 9.266 -21.016 -2.762 1 95.94 94 ASP A CA 1
ATOM 767 C C . ASP A 1 94 ? 8.57 -20.734 -1.433 1 95.94 94 ASP A C 1
ATOM 769 O O . ASP A 1 94 ? 7.559 -20.031 -1.393 1 95.94 94 ASP A O 1
ATOM 773 N N . PRO A 1 95 ? 9.047 -21.312 -0.338 1 95.5 95 PRO A N 1
ATOM 774 C CA . PRO A 1 95 ? 8.406 -21.125 0.964 1 95.5 95 PRO A CA 1
ATOM 775 C C . PRO A 1 95 ? 8.359 -19.656 1.385 1 95.5 95 PRO A C 1
ATOM 777 O O . PRO A 1 95 ? 7.523 -19.266 2.211 1 95.5 95 PRO A O 1
ATOM 780 N N . GLU A 1 96 ? 9.203 -18.781 0.823 1 97.56 96 GLU A N 1
ATOM 781 C CA . GLU A 1 96 ? 9.258 -17.375 1.224 1 97.56 96 GLU A CA 1
ATOM 782 C C . GLU A 1 96 ? 8.57 -16.484 0.196 1 97.56 96 GLU A C 1
ATOM 784 O O . GLU A 1 96 ? 8.664 -15.258 0.273 1 97.56 96 GLU A O 1
ATOM 789 N N . TYR A 1 97 ? 7.91 -17.078 -0.765 1 97.81 97 TYR A N 1
ATOM 790 C CA . TYR A 1 97 ? 7.258 -16.297 -1.812 1 97.81 97 TYR A CA 1
ATOM 791 C C . TYR A 1 97 ? 6.281 -15.289 -1.217 1 97.81 97 TYR A C 1
ATOM 793 O O . TYR A 1 97 ? 6.312 -14.109 -1.568 1 97.81 97 TYR A O 1
ATOM 801 N N . TYR A 1 98 ? 5.488 -15.695 -0.299 1 98.62 98 TYR A N 1
ATOM 802 C CA . TYR A 1 98 ? 4.469 -14.805 0.235 1 98.62 98 TYR A CA 1
ATOM 803 C C . TYR A 1 98 ? 5.074 -13.805 1.216 1 98.62 98 TYR A C 1
ATOM 805 O O . TYR A 1 98 ? 4.504 -12.742 1.463 1 98.62 98 TYR A O 1
ATOM 813 N N . LYS A 1 99 ? 6.27 -14.133 1.786 1 98.69 99 LYS A N 1
ATOM 814 C CA . LYS A 1 99 ? 7.008 -13.133 2.543 1 98.69 99 LYS A CA 1
ATOM 815 C C . LYS A 1 99 ? 7.5 -12.008 1.632 1 98.69 99 LYS A C 1
ATOM 817 O O . LYS A 1 99 ? 7.523 -10.844 2.031 1 98.69 99 LYS A O 1
ATOM 822 N N . LEU A 1 100 ? 7.898 -12.383 0.457 1 98.81 100 LEU A N 1
ATOM 823 C CA . LEU A 1 100 ? 8.266 -11.391 -0.54 1 98.81 100 LEU A CA 1
ATOM 824 C C . LEU A 1 100 ? 7.102 -10.453 -0.828 1 98.81 100 LEU A C 1
ATOM 826 O O . LEU A 1 100 ? 7.262 -9.227 -0.806 1 98.81 100 LEU A O 1
ATOM 830 N N . ILE A 1 101 ? 5.906 -11.008 -1.007 1 98.88 101 ILE A N 1
ATOM 831 C CA . ILE A 1 101 ? 4.695 -10.242 -1.263 1 98.88 101 ILE A CA 1
ATOM 832 C C . ILE A 1 101 ? 4.383 -9.352 -0.06 1 98.88 101 ILE A C 1
ATOM 834 O O . ILE A 1 101 ? 4.031 -8.18 -0.219 1 98.88 101 ILE A O 1
ATOM 838 N N . GLN A 1 102 ? 4.57 -9.898 1.105 1 98.94 102 GLN A N 1
ATOM 839 C CA . GLN A 1 102 ? 4.383 -9.172 2.359 1 98.94 102 GLN A CA 1
ATOM 840 C C . GLN A 1 102 ? 5.25 -7.922 2.408 1 98.94 102 GLN A C 1
ATOM 842 O O . GLN A 1 102 ? 4.766 -6.836 2.734 1 98.94 102 GLN A O 1
ATOM 847 N N . TYR A 1 103 ? 6.477 -8.016 2.059 1 98.88 103 TYR A N 1
ATOM 848 C CA . TYR A 1 103 ? 7.402 -6.895 2.143 1 98.88 103 TYR A CA 1
ATOM 849 C C . TYR A 1 103 ? 7.102 -5.855 1.069 1 98.88 103 TYR A C 1
ATOM 851 O O . TYR A 1 103 ? 7.305 -4.656 1.28 1 98.88 103 TYR A O 1
ATOM 859 N N . LEU A 1 104 ? 6.559 -6.301 -0.084 1 98.94 104 LEU A N 1
ATOM 860 C CA . LEU A 1 104 ? 6.129 -5.34 -1.094 1 98.94 104 LEU A CA 1
ATOM 861 C C . LEU A 1 104 ? 4.949 -4.512 -0.59 1 98.94 104 LEU A C 1
ATOM 863 O O . LEU A 1 104 ? 4.887 -3.305 -0.834 1 98.94 104 LEU A O 1
ATOM 867 N N . PHE A 1 105 ? 4.031 -5.145 0.11 1 98.94 105 PHE A N 1
ATOM 868 C CA . PHE A 1 105 ? 2.924 -4.391 0.682 1 98.94 105 PHE A CA 1
ATOM 869 C C . PHE A 1 105 ? 3.408 -3.486 1.808 1 98.94 105 PHE A C 1
ATOM 871 O O . PHE A 1 105 ? 2.932 -2.359 1.955 1 98.94 105 PHE A O 1
ATOM 878 N N . PHE A 1 106 ? 4.391 -3.98 2.635 1 98.94 106 PHE A N 1
ATOM 879 C CA . PHE A 1 106 ? 4.984 -3.15 3.676 1 98.94 106 PHE A CA 1
ATOM 880 C C . PHE A 1 106 ? 5.668 -1.929 3.07 1 98.94 106 PHE A C 1
ATOM 882 O O . PHE A 1 106 ? 5.566 -0.825 3.609 1 98.94 106 PHE A O 1
ATOM 889 N N . GLN A 1 107 ? 6.328 -2.15 1.984 1 98.88 107 GLN A N 1
ATOM 890 C CA . GLN A 1 107 ? 6.945 -1.046 1.256 1 98.88 107 GLN A CA 1
ATOM 891 C C . GLN A 1 107 ? 5.895 -0.055 0.767 1 98.88 107 GLN A C 1
ATOM 893 O O . GLN A 1 107 ? 6.047 1.156 0.937 1 98.88 107 GLN A O 1
ATOM 898 N N . ALA A 1 108 ? 4.832 -0.481 0.109 1 98.69 108 ALA A N 1
ATOM 899 C CA . ALA A 1 108 ? 3.811 0.373 -0.491 1 98.69 108 ALA A CA 1
ATOM 900 C C . ALA A 1 108 ? 3.064 1.169 0.576 1 98.69 108 ALA A C 1
ATOM 902 O O . ALA A 1 108 ? 2.834 2.369 0.415 1 98.69 108 ALA A O 1
ATOM 903 N N . SER A 1 109 ? 2.711 0.455 1.675 1 97.56 109 SER A N 1
ATOM 904 C CA . SER A 1 109 ? 1.874 1.071 2.697 1 97.56 109 SER A CA 1
ATOM 905 C C . SER A 1 109 ? 2.719 1.788 3.746 1 97.56 109 SER A C 1
ATOM 907 O O . SER A 1 109 ? 2.369 2.883 4.191 1 97.56 109 SER A O 1
ATOM 909 N N . GLY A 1 110 ? 3.82 1.163 4.18 1 97.38 110 GLY A N 1
ATOM 910 C CA . GLY A 1 110 ? 4.652 1.666 5.262 1 97.38 110 GLY A CA 1
ATOM 911 C C . GLY A 1 110 ? 5.648 2.717 4.809 1 97.38 110 GLY A C 1
ATOM 912 O O . GLY A 1 110 ? 5.75 3.785 5.414 1 97.38 110 GLY A O 1
ATOM 913 N N . GLN A 1 111 ? 6.316 2.438 3.725 1 98.56 111 GLN A N 1
ATOM 914 C CA . GLN A 1 111 ? 7.316 3.387 3.248 1 98.56 111 GLN A CA 1
ATOM 915 C C . GLN A 1 111 ? 6.719 4.352 2.23 1 98.56 111 GLN A C 1
ATOM 917 O O . GLN A 1 111 ? 6.621 5.555 2.488 1 98.56 111 GLN A O 1
ATOM 922 N N . GLY A 1 112 ? 6.207 3.814 1.067 1 98.06 112 GLY A N 1
ATOM 923 C CA . GLY A 1 112 ? 5.852 4.625 -0.086 1 98.06 112 GLY A CA 1
ATOM 924 C C . GLY A 1 112 ? 4.902 5.758 0.252 1 98.06 112 GLY A C 1
ATOM 925 O O . GLY A 1 112 ? 5.242 6.934 0.095 1 98.06 112 GLY A O 1
ATOM 926 N N . VAL A 1 113 ? 3.781 5.469 0.787 1 97.75 113 VAL A N 1
ATOM 927 C CA . VAL A 1 113 ? 2.729 6.453 1.012 1 97.75 113 VAL A CA 1
ATOM 928 C C . VAL A 1 113 ? 3.125 7.379 2.162 1 97.75 113 VAL A C 1
ATOM 930 O O . VAL A 1 113 ? 2.93 8.594 2.084 1 97.75 113 VAL A O 1
ATOM 933 N N . ILE A 1 114 ? 3.783 6.879 3.229 1 98.31 114 ILE A N 1
ATOM 934 C CA . ILE A 1 114 ? 4.148 7.672 4.395 1 98.31 114 ILE A CA 1
ATOM 935 C C . ILE A 1 114 ? 5.25 8.664 4.02 1 98.31 114 ILE A C 1
ATOM 937 O O . ILE A 1 114 ? 5.184 9.844 4.383 1 98.31 114 ILE A O 1
ATOM 941 N N . TRP A 1 115 ? 6.246 8.18 3.303 1 98.5 115 TRP A N 1
ATOM 942 C CA . TRP A 1 115 ? 7.289 9.094 2.836 1 98.5 115 TRP A CA 1
ATOM 943 C C . TRP A 1 115 ? 6.719 10.117 1.864 1 98.5 115 TRP A C 1
ATOM 945 O O . TRP A 1 115 ? 7.176 11.266 1.826 1 98.5 115 TRP A O 1
ATOM 955 N N . GLY A 1 116 ? 5.727 9.656 1.042 1 98 116 GLY A N 1
ATOM 956 C CA . GLY A 1 116 ? 5.023 10.602 0.191 1 98 116 GLY A CA 1
ATOM 957 C C . GLY A 1 116 ? 4.336 11.711 0.969 1 98 116 GLY A C 1
ATOM 958 O O . GLY A 1 116 ? 4.395 12.875 0.578 1 98 116 GLY A O 1
ATOM 959 N N . GLN A 1 117 ? 3.732 11.375 2.107 1 98.12 117 GLN A N 1
ATOM 960 C CA . GLN A 1 117 ? 3.082 12.375 2.947 1 98.12 117 GLN A CA 1
ATOM 961 C C . GLN A 1 117 ? 4.109 13.281 3.617 1 98.12 117 GLN A C 1
ATOM 963 O O . GLN A 1 117 ? 3.887 14.484 3.756 1 98.12 117 GLN A O 1
ATOM 968 N N . ALA A 1 118 ? 5.207 12.688 4.059 1 98.06 118 ALA A N 1
ATOM 969 C CA . ALA A 1 118 ? 6.289 13.508 4.594 1 98.06 118 ALA A CA 1
ATOM 970 C C . ALA A 1 118 ? 6.738 14.555 3.578 1 98.06 118 ALA A C 1
ATOM 972 O O . ALA A 1 118 ? 6.895 15.727 3.916 1 98.06 118 ALA A O 1
ATOM 973 N N . GLY A 1 119 ? 6.938 14.109 2.342 1 97.56 119 GLY A N 1
ATOM 974 C CA . GLY A 1 119 ? 7.312 15.023 1.279 1 97.56 119 GLY A CA 1
ATOM 975 C C . GLY A 1 119 ? 6.262 16.094 1.018 1 97.56 119 GLY A C 1
ATOM 976 O O . GLY A 1 119 ? 6.594 17.266 0.823 1 97.56 119 GLY A O 1
ATOM 977 N N . TRP A 1 120 ? 4.984 15.727 1.044 1 97.31 120 TRP A N 1
ATOM 978 C CA . TRP A 1 120 ? 3.9 16.672 0.779 1 97.31 120 TRP A CA 1
ATOM 979 C C . TRP A 1 120 ? 3.924 17.812 1.776 1 97.31 120 TRP A C 1
ATOM 981 O O . TRP A 1 120 ? 3.932 18.984 1.383 1 97.31 120 TRP A O 1
ATOM 991 N N . PHE A 1 121 ? 4 17.516 3.07 1 97.19 121 PHE A N 1
ATOM 992 C CA . PHE A 1 121 ? 3.92 18.547 4.098 1 97.19 121 PHE A CA 1
ATOM 993 C C . PHE A 1 121 ? 5.219 19.328 4.176 1 97.19 121 PHE A C 1
ATOM 995 O O . PHE A 1 121 ? 5.234 20.469 4.656 1 97.19 121 PHE A O 1
ATOM 1002 N N . ASN A 1 122 ? 6.27 18.688 3.656 1 95.56 122 ASN A N 1
ATOM 1003 C CA . ASN A 1 122 ? 7.551 19.391 3.664 1 95.56 122 ASN A CA 1
ATOM 1004 C C . ASN A 1 122 ? 7.68 20.344 2.479 1 95.56 122 ASN A C 1
ATOM 1006 O O . ASN A 1 122 ? 8.242 21.422 2.609 1 95.56 122 ASN A O 1
ATOM 1010 N N . PHE A 1 123 ? 7.07 19.906 1.322 1 95 123 PHE A N 1
ATOM 1011 C CA . PHE A 1 123 ? 7.445 20.625 0.109 1 95 123 PHE A CA 1
ATOM 1012 C C . PHE A 1 123 ? 6.23 21.297 -0.522 1 95 123 PHE A C 1
ATOM 1014 O O . PHE A 1 123 ? 6.363 22.281 -1.258 1 95 123 PHE A O 1
ATOM 1021 N N . PHE A 1 124 ? 5.043 20.797 -0.285 1 95.62 124 PHE A N 1
ATOM 1022 C CA . PHE A 1 124 ? 3.992 21.172 -1.225 1 95.62 124 PHE A CA 1
ATOM 1023 C C . PHE A 1 124 ? 2.791 21.75 -0.491 1 95.62 124 PHE A C 1
ATOM 1025 O O . PHE A 1 124 ? 1.98 22.469 -1.086 1 95.62 124 PHE A O 1
ATOM 1032 N N . HIS A 1 125 ? 2.645 21.391 0.823 1 96.38 125 HIS A N 1
ATOM 1033 C CA . HIS A 1 125 ? 1.491 21.906 1.549 1 96.38 125 HIS A CA 1
ATOM 1034 C C . HIS A 1 125 ? 1.49 23.438 1.564 1 96.38 125 HIS A C 1
ATOM 1036 O O . HIS A 1 125 ? 2.545 24.062 1.69 1 96.38 125 HIS A O 1
ATOM 1042 N N . HIS A 1 126 ? 0.4 24.047 1.476 1 96.25 126 HIS A N 1
ATOM 1043 C CA . HIS A 1 126 ? 0.308 25.469 1.203 1 96.25 126 HIS A CA 1
ATOM 1044 C C . HIS A 1 126 ? 0.629 26.297 2.447 1 96.25 126 HIS A C 1
ATOM 1046 O O . HIS A 1 126 ? 0.872 27.5 2.355 1 96.25 126 HIS A O 1
ATOM 1052 N N . GLU A 1 127 ? 0.564 25.719 3.633 1 95.19 127 GLU A N 1
ATOM 1053 C CA . GLU A 1 127 ? 0.965 26.359 4.879 1 95.19 127 GLU A CA 1
ATOM 1054 C C . GLU A 1 127 ? 1.843 25.453 5.723 1 95.19 127 GLU A C 1
ATOM 1056 O O . GLU A 1 127 ? 1.777 24.219 5.59 1 95.19 127 GLU A O 1
ATOM 1061 N N . PRO A 1 128 ? 2.711 26.094 6.535 1 93.81 128 PRO A N 1
ATOM 1062 C CA . PRO A 1 128 ? 3.523 25.234 7.406 1 93.81 128 PRO A CA 1
ATOM 1063 C C . PRO A 1 128 ? 2.699 24.547 8.492 1 93.81 128 PRO A C 1
ATOM 1065 O O . PRO A 1 128 ? 1.869 25.203 9.141 1 93.81 128 PRO A O 1
ATOM 1068 N N . VAL A 1 129 ? 2.809 23.297 8.602 1 95.31 129 VAL A N 1
ATOM 1069 C CA . VAL A 1 129 ? 2.182 22.516 9.664 1 95.31 129 VAL A CA 1
ATOM 1070 C C . VAL A 1 129 ? 3.238 21.703 10.398 1 95.31 129 VAL A C 1
ATOM 1072 O O . VAL A 1 129 ? 3.424 20.516 10.117 1 95.31 129 VAL A O 1
ATOM 1075 N N . VAL A 1 130 ? 3.807 22.203 11.406 1 95.62 130 VAL A N 1
ATOM 1076 C CA . VAL A 1 130 ? 4.953 21.625 12.102 1 95.62 130 VAL A CA 1
ATOM 1077 C C . VAL A 1 130 ? 4.566 20.266 12.695 1 95.62 130 VAL A C 1
ATOM 1079 O O . VAL A 1 130 ? 5.344 19.312 12.633 1 95.62 130 VAL A O 1
ATOM 1082 N N . SER A 1 131 ? 3.387 20.172 13.242 1 96.81 131 SER A N 1
ATOM 1083 C CA . SER A 1 131 ? 2.965 18.938 13.891 1 96.81 131 SER A CA 1
ATOM 1084 C C . SER A 1 131 ? 2.832 17.797 12.875 1 96.81 131 SER A C 1
ATOM 1086 O O . SER A 1 131 ? 3.076 16.641 13.195 1 96.81 131 SER A O 1
ATOM 1088 N N . ALA A 1 132 ? 2.457 18.109 11.625 1 97.38 132 ALA A N 1
ATOM 1089 C CA . ALA A 1 132 ? 2.381 17.109 10.578 1 97.38 132 ALA A CA 1
ATOM 1090 C C . ALA A 1 132 ? 3.775 16.672 10.133 1 97.38 132 ALA A C 1
ATOM 1092 O O . ALA A 1 132 ? 4.035 15.477 9.969 1 97.38 132 ALA A O 1
ATOM 1093 N N . VAL A 1 133 ? 4.68 17.625 9.938 1 97.31 133 VAL A N 1
ATOM 1094 C CA . VAL A 1 133 ? 6.059 17.312 9.578 1 97.31 133 VAL A CA 1
ATOM 1095 C C . VAL A 1 133 ? 6.68 16.422 10.641 1 97.31 133 VAL A C 1
ATOM 1097 O O . VAL A 1 133 ? 7.312 15.406 10.32 1 97.31 133 VAL A O 1
ATOM 1100 N N . THR A 1 134 ? 6.426 16.797 11.883 1 97.81 134 THR A N 1
ATOM 1101 C CA . THR A 1 134 ? 6.93 16 13 1 97.81 134 THR A CA 1
ATOM 1102 C C . THR A 1 134 ? 6.367 14.578 12.961 1 97.81 134 THR A C 1
ATOM 1104 O O . THR A 1 134 ? 7.113 13.609 13.102 1 97.81 134 THR A O 1
ATOM 1107 N N . ARG A 1 135 ? 5.098 14.438 12.758 1 98 135 ARG A N 1
ATOM 1108 C CA . ARG A 1 135 ? 4.445 13.133 12.695 1 98 135 ARG A CA 1
ATOM 1109 C C . ARG A 1 135 ? 5.086 12.258 11.625 1 98 135 ARG A C 1
ATOM 1111 O O . ARG A 1 135 ? 5.48 11.125 11.898 1 98 135 ARG A O 1
ATOM 1118 N N . TYR A 1 136 ? 5.215 12.805 10.461 1 98.38 136 TYR A N 1
ATOM 1119 C CA . TYR A 1 136 ? 5.613 11.945 9.344 1 98.38 136 TYR A CA 1
ATOM 1120 C C . TYR A 1 136 ? 7.105 11.648 9.391 1 98.38 136 TYR A C 1
ATOM 1122 O O . TYR A 1 136 ? 7.539 10.562 9 1 98.38 136 TYR A O 1
ATOM 1130 N N . ARG A 1 137 ? 7.918 12.594 9.852 1 98.31 137 ARG A N 1
ATOM 1131 C CA . ARG A 1 137 ? 9.328 12.273 10.047 1 98.31 137 ARG A CA 1
ATOM 1132 C C . ARG A 1 137 ? 9.5 11.195 11.109 1 98.31 137 ARG A C 1
ATOM 1134 O O . ARG A 1 137 ? 10.359 10.32 10.977 1 98.31 137 ARG A O 1
ATOM 1141 N N . ASN A 1 138 ? 8.695 11.234 12.148 1 98.62 138 ASN A N 1
ATOM 1142 C CA . ASN A 1 138 ? 8.711 10.164 13.141 1 98.62 138 ASN A CA 1
ATOM 1143 C C . ASN A 1 138 ? 8.258 8.836 12.547 1 98.62 138 ASN A C 1
ATOM 1145 O O . ASN A 1 138 ? 8.789 7.781 12.891 1 98.62 138 ASN A O 1
ATOM 1149 N N . GLU A 1 139 ? 7.285 8.898 11.695 1 98.44 139 GLU A N 1
ATOM 1150 C CA . GLU A 1 139 ? 6.832 7.676 11.047 1 98.44 139 GLU A CA 1
ATOM 1151 C C . GLU A 1 139 ? 7.914 7.102 10.141 1 98.44 139 GLU A C 1
ATOM 1153 O O . GLU A 1 139 ? 8.062 5.883 10.031 1 98.44 139 GLU A O 1
ATOM 1158 N N . ILE A 1 140 ? 8.656 7.973 9.438 1 98.81 140 ILE A N 1
ATOM 1159 C CA . ILE A 1 140 ? 9.789 7.504 8.641 1 98.81 140 ILE A CA 1
ATOM 1160 C C . ILE A 1 140 ? 10.766 6.746 9.531 1 98.81 140 ILE A C 1
ATOM 1162 O O . ILE A 1 140 ? 11.164 5.621 9.219 1 98.81 140 ILE A O 1
ATOM 1166 N N . LYS A 1 141 ? 11.086 7.312 10.633 1 98.88 141 LYS A N 1
ATOM 1167 C CA . LYS A 1 141 ? 12.016 6.676 11.555 1 98.88 141 LYS A CA 1
ATOM 1168 C C . LYS A 1 141 ? 11.461 5.348 12.07 1 98.88 141 LYS A C 1
ATOM 1170 O O . LYS A 1 141 ? 12.203 4.379 12.234 1 98.88 141 LYS A O 1
ATOM 1175 N N . ARG A 1 142 ? 10.203 5.316 12.305 1 98.44 142 ARG A N 1
ATOM 1176 C CA . ARG A 1 142 ? 9.562 4.078 12.75 1 98.44 142 ARG A CA 1
ATOM 1177 C C . ARG A 1 142 ? 9.727 2.973 11.719 1 98.44 142 ARG A C 1
ATOM 1179 O O . ARG A 1 142 ? 10.094 1.848 12.055 1 98.44 142 ARG A O 1
ATOM 1186 N N . VAL A 1 143 ? 9.453 3.277 10.469 1 98.75 143 VAL A N 1
ATOM 1187 C CA . VAL A 1 143 ? 9.555 2.291 9.398 1 98.75 143 VAL A CA 1
ATOM 1188 C C . VAL A 1 143 ? 11.008 1.841 9.242 1 98.75 143 VAL A C 1
ATOM 1190 O O . VAL A 1 143 ? 11.273 0.652 9.055 1 98.75 143 VAL A O 1
ATOM 1193 N N . LEU A 1 144 ? 11.953 2.777 9.328 1 98.88 144 LEU A N 1
ATOM 1194 C CA . LEU A 1 144 ? 13.359 2.414 9.297 1 98.88 144 LEU A CA 1
ATOM 1195 C C . LEU A 1 144 ? 13.711 1.498 10.469 1 98.88 144 LEU A C 1
ATOM 1197 O O . LEU A 1 144 ? 14.531 0.584 10.32 1 98.88 144 LEU A O 1
ATOM 1201 N N . GLY A 1 145 ? 13.109 1.766 11.594 1 98.81 145 GLY A N 1
ATOM 1202 C CA . GLY A 1 145 ? 13.297 0.9 12.75 1 98.81 145 GLY A CA 1
ATOM 1203 C C . GLY A 1 145 ? 12.805 -0.515 12.516 1 98.81 145 GLY A C 1
ATOM 1204 O O . GLY A 1 145 ? 13.438 -1.479 12.945 1 98.81 145 GLY A O 1
ATOM 1205 N N . VAL A 1 146 ? 11.703 -0.677 11.875 1 98.75 146 VAL A N 1
ATOM 1206 C CA . VAL A 1 146 ? 11.18 -1.995 11.531 1 98.75 146 VAL A CA 1
ATOM 1207 C C . VAL A 1 146 ? 12.172 -2.727 10.625 1 98.75 146 VAL A C 1
ATOM 1209 O O . VAL A 1 146 ? 12.469 -3.902 10.844 1 98.75 146 VAL A O 1
ATOM 1212 N N . LEU A 1 147 ? 12.656 -2.006 9.594 1 98.81 147 LEU A N 1
ATOM 1213 C CA . LEU A 1 147 ? 13.656 -2.592 8.703 1 98.81 147 LEU A CA 1
ATOM 1214 C C . LEU A 1 147 ? 14.898 -3.002 9.477 1 98.81 147 LEU A C 1
ATOM 1216 O O . LEU A 1 147 ? 15.469 -4.066 9.227 1 98.81 147 LEU A O 1
ATOM 1220 N N . GLU A 1 148 ? 15.32 -2.141 10.398 1 98.81 148 GLU A N 1
ATOM 1221 C CA . GLU A 1 148 ? 16.469 -2.438 11.25 1 98.81 148 GLU A CA 1
ATOM 1222 C C . GLU A 1 148 ? 16.297 -3.777 11.961 1 98.81 148 GLU A C 1
ATOM 1224 O O . GLU A 1 148 ? 17.219 -4.594 11.992 1 98.81 148 GLU A O 1
ATOM 1229 N N . ASP A 1 149 ? 15.117 -4.031 12.469 1 98.12 149 ASP A N 1
ATOM 1230 C CA . ASP A 1 149 ? 14.812 -5.258 13.203 1 98.12 149 ASP A CA 1
ATOM 1231 C C . ASP A 1 149 ? 14.781 -6.465 12.266 1 98.12 149 ASP A C 1
ATOM 1233 O O . ASP A 1 149 ? 15.297 -7.531 12.602 1 98.12 149 ASP A O 1
ATOM 1237 N N . ILE A 1 150 ? 14.195 -6.289 11.141 1 97.94 150 ILE A N 1
ATOM 1238 C CA . ILE A 1 150 ? 14.094 -7.359 10.156 1 97.94 150 ILE A CA 1
ATOM 1239 C C . ILE A 1 150 ? 15.484 -7.766 9.688 1 97.94 150 ILE A C 1
ATOM 1241 O O . ILE A 1 150 ? 15.758 -8.953 9.492 1 97.94 150 ILE A O 1
ATOM 1245 N N . LEU A 1 151 ? 16.375 -6.824 9.555 1 98.31 151 LEU A N 1
ATOM 1246 C CA . LEU A 1 151 ? 17.672 -7.023 8.93 1 98.31 151 LEU A CA 1
ATOM 1247 C C . LEU A 1 151 ? 18.734 -7.344 9.969 1 98.31 151 LEU A C 1
ATOM 1249 O O . LEU A 1 151 ? 19.922 -7.355 9.664 1 98.31 151 LEU A O 1
ATOM 1253 N N . LYS A 1 152 ? 18.359 -7.531 11.156 1 96.06 152 LYS A N 1
ATOM 1254 C CA . LYS A 1 152 ? 19.281 -7.754 12.266 1 96.06 152 LYS A CA 1
ATOM 1255 C C . LYS A 1 152 ? 20.219 -8.93 11.969 1 96.06 152 LYS A C 1
ATOM 1257 O O . LYS A 1 152 ? 21.406 -8.867 12.266 1 96.06 152 LYS A O 1
ATOM 1262 N N . ASP A 1 153 ? 19.734 -9.969 11.344 1 93.56 153 ASP A N 1
ATOM 1263 C CA . ASP A 1 153 ? 20.562 -11.156 11.148 1 93.56 153 ASP A CA 1
ATOM 1264 C C . ASP A 1 153 ? 20.531 -11.617 9.695 1 93.56 153 ASP A C 1
ATOM 1266 O O . ASP A 1 153 ? 20.75 -12.797 9.406 1 93.56 153 ASP A O 1
ATOM 1270 N N . ARG A 1 154 ? 20.203 -10.75 8.836 1 95.5 154 ARG A N 1
ATOM 1271 C CA . ARG A 1 154 ? 20.156 -11.125 7.426 1 95.5 154 ARG A CA 1
ATOM 1272 C C . ARG A 1 154 ? 20.594 -9.969 6.539 1 95.5 154 ARG A C 1
ATOM 1274 O O . ARG A 1 154 ? 20.453 -8.797 6.914 1 95.5 154 ARG A O 1
ATOM 1281 N N . ASP A 1 155 ? 21.031 -10.289 5.336 1 97.38 155 ASP A N 1
ATOM 1282 C CA . ASP A 1 155 ? 21.578 -9.297 4.422 1 97.38 155 ASP A CA 1
ATOM 1283 C C . ASP A 1 155 ? 20.516 -8.75 3.482 1 97.38 155 ASP A C 1
ATOM 1285 O O . ASP A 1 155 ? 20.672 -7.668 2.922 1 97.38 155 ASP A O 1
ATOM 1289 N N . TYR A 1 156 ? 19.484 -9.547 3.271 1 98.62 156 TYR A N 1
ATOM 1290 C CA . TYR A 1 156 ? 18.375 -9.172 2.406 1 98.62 156 TYR A CA 1
ATOM 1291 C C . TYR A 1 156 ? 17.031 -9.523 3.057 1 98.62 156 TYR A C 1
ATOM 1293 O O . TYR A 1 156 ? 17 -10.203 4.086 1 98.62 156 TYR A O 1
ATOM 1301 N N . LEU A 1 157 ? 15.984 -9.062 2.545 1 98.62 157 LEU A N 1
ATOM 1302 C CA . LEU A 1 157 ? 14.688 -9.141 3.213 1 98.62 157 LEU A CA 1
ATOM 1303 C C . LEU A 1 157 ? 14.133 -10.555 3.162 1 98.62 157 LEU A C 1
ATOM 1305 O O . LEU A 1 157 ? 13.5 -11.016 4.113 1 98.62 157 LEU A O 1
ATOM 1309 N N . VAL A 1 158 ? 14.32 -11.211 2.002 1 97.81 158 VAL A N 1
ATOM 1310 C CA . VAL A 1 158 ? 13.742 -12.547 1.898 1 97.81 158 VAL A CA 1
ATOM 1311 C C . VAL A 1 158 ? 14.742 -13.492 1.227 1 97.81 158 VAL A C 1
ATOM 1313 O O . VAL A 1 158 ? 15.547 -13.062 0.393 1 97.81 158 VAL A O 1
ATOM 1316 N N . ALA A 1 159 ? 14.75 -14.727 1.559 1 96.19 159 ALA A N 1
ATOM 1317 C CA . ALA A 1 159 ? 15.43 -15.859 0.938 1 96.19 159 ALA A CA 1
ATOM 1318 C C . ALA A 1 159 ? 16.938 -15.617 0.841 1 96.19 159 ALA A C 1
ATOM 1320 O O . ALA A 1 159 ? 17.594 -16.172 -0.035 1 96.19 159 ALA A O 1
ATOM 1321 N N . ASN A 1 160 ? 17.453 -14.633 1.595 1 93.12 160 ASN A N 1
ATOM 1322 C CA . ASN A 1 160 ? 18.859 -14.289 1.659 1 93.12 160 ASN A CA 1
ATOM 1323 C C . ASN A 1 160 ? 19.406 -13.891 0.289 1 93.12 160 ASN A C 1
ATOM 1325 O O . ASN A 1 160 ? 20.516 -14.266 -0.072 1 93.12 160 ASN A O 1
ATOM 1329 N N . LYS A 1 161 ? 18.609 -13.312 -0.47 1 96.5 161 LYS A N 1
ATOM 1330 C CA . LYS A 1 161 ? 19.062 -12.805 -1.764 1 96.5 161 LYS A CA 1
ATOM 1331 C C . LYS A 1 161 ? 18.328 -11.516 -2.131 1 96.5 161 LYS A C 1
ATOM 1333 O O . LYS A 1 161 ? 17.281 -11.211 -1.579 1 96.5 161 LYS A O 1
ATOM 1338 N N . TYR A 1 162 ? 19.016 -10.812 -3.059 1 98.5 162 TYR A N 1
ATOM 1339 C CA . TYR A 1 162 ? 18.438 -9.594 -3.605 1 98.5 162 TYR A CA 1
ATOM 1340 C C . TYR A 1 162 ? 17.219 -9.914 -4.465 1 98.5 162 TYR A C 1
ATOM 1342 O O . TYR A 1 162 ? 17.297 -10.703 -5.41 1 98.5 162 TYR A O 1
ATOM 1350 N N . THR A 1 163 ? 16.062 -9.398 -4.105 1 98.88 163 THR A N 1
ATOM 1351 C CA . THR A 1 163 ? 14.828 -9.586 -4.863 1 98.88 163 THR A CA 1
ATOM 1352 C C . THR A 1 163 ? 14.109 -8.25 -5.055 1 98.88 163 THR A C 1
ATOM 1354 O O . THR A 1 163 ? 14.594 -7.207 -4.617 1 98.88 163 THR A O 1
ATOM 1357 N N . ILE A 1 164 ? 12.922 -8.305 -5.656 1 98.94 164 ILE A N 1
ATOM 1358 C CA . ILE A 1 164 ? 12.102 -7.121 -5.863 1 98.94 164 ILE A CA 1
ATOM 1359 C C . ILE A 1 164 ? 11.617 -6.586 -4.516 1 98.94 164 ILE A C 1
ATOM 1361 O O . ILE A 1 164 ? 11.211 -5.426 -4.41 1 98.94 164 ILE A O 1
ATOM 1365 N N . ALA A 1 165 ? 11.609 -7.402 -3.451 1 98.94 165 ALA A N 1
ATOM 1366 C CA . ALA A 1 165 ? 11.305 -6.898 -2.115 1 98.94 165 ALA A CA 1
ATOM 1367 C C . ALA A 1 165 ? 12.32 -5.852 -1.674 1 98.94 165 ALA A C 1
ATOM 1369 O O . ALA A 1 165 ? 11.953 -4.801 -1.141 1 98.94 165 ALA A O 1
ATOM 1370 N N . ASP A 1 166 ? 13.602 -6.109 -1.911 1 98.94 166 ASP A N 1
ATOM 1371 C CA . ASP A 1 166 ? 14.656 -5.16 -1.58 1 98.94 166 ASP A CA 1
ATOM 1372 C C . ASP A 1 166 ? 14.617 -3.951 -2.514 1 98.94 166 ASP A C 1
ATOM 1374 O O . ASP A 1 166 ? 14.617 -2.807 -2.057 1 98.94 1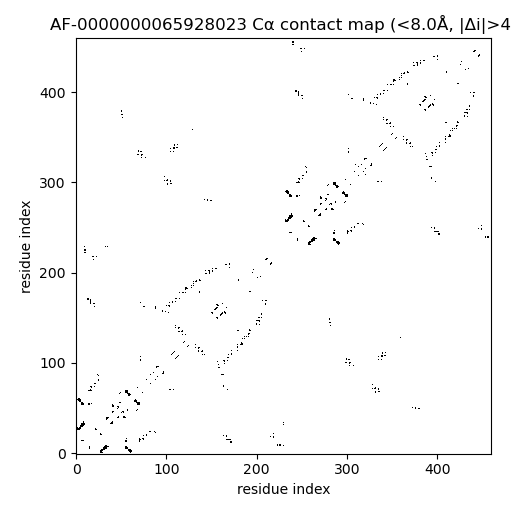66 ASP A O 1
ATOM 1378 N N . LEU A 1 167 ? 14.57 -4.25 -3.785 1 98.81 167 LEU A N 1
ATOM 1379 C CA . LEU A 1 167 ? 14.602 -3.277 -4.871 1 98.81 167 LEU A CA 1
ATOM 1380 C C . LEU A 1 167 ? 13.555 -2.191 -4.656 1 98.81 167 LEU A C 1
ATOM 1382 O O . LEU A 1 167 ? 13.805 -1.017 -4.93 1 98.81 167 LEU A O 1
ATOM 1386 N N . SER A 1 168 ? 12.398 -2.545 -4.168 1 98.94 168 SER A N 1
ATOM 1387 C CA . SER A 1 168 ? 11.234 -1.668 -4.09 1 98.94 168 SER A CA 1
ATOM 1388 C C . SER A 1 168 ? 11.469 -0.523 -3.109 1 98.94 168 SER A C 1
ATOM 1390 O O . SER A 1 168 ? 10.805 0.513 -3.184 1 98.94 168 SER A O 1
ATOM 1392 N N . PHE A 1 169 ? 12.414 -0.652 -2.215 1 98.94 169 PHE A N 1
ATOM 1393 C CA . PHE A 1 169 ? 12.641 0.354 -1.185 1 98.94 169 PHE A CA 1
ATOM 1394 C C . PHE A 1 169 ? 13.641 1.403 -1.668 1 98.94 169 PHE A C 1
ATOM 1396 O O . PHE A 1 169 ? 13.711 2.5 -1.109 1 98.94 169 PHE A O 1
ATOM 1403 N N . ILE A 1 170 ? 14.391 1.112 -2.682 1 98.88 170 ILE A N 1
ATOM 1404 C CA . ILE A 1 170 ? 15.625 1.821 -3.02 1 98.88 170 ILE A CA 1
ATOM 1405 C C . ILE A 1 170 ? 15.297 3.266 -3.396 1 98.88 170 ILE A C 1
ATOM 1407 O O . ILE A 1 170 ? 15.883 4.203 -2.846 1 98.88 170 ILE A O 1
ATOM 1411 N N . PRO A 1 171 ? 14.352 3.535 -4.301 1 98.75 171 PRO A N 1
ATOM 1412 C CA . PRO A 1 171 ? 14.188 4.914 -4.762 1 98.75 171 PRO A CA 1
ATOM 1413 C C . PRO A 1 171 ? 13.68 5.848 -3.66 1 98.75 171 PRO A C 1
ATOM 1415 O O . PRO A 1 171 ? 14.047 7.02 -3.621 1 98.75 171 PRO A O 1
ATOM 1418 N N . TRP A 1 172 ? 12.812 5.332 -2.783 1 98.69 172 TRP A N 1
ATOM 1419 C CA . TRP A 1 172 ? 12.328 6.148 -1.677 1 98.69 172 TRP A CA 1
ATOM 1420 C C . TRP A 1 172 ? 13.438 6.422 -0.67 1 98.69 172 TRP A C 1
ATOM 1422 O O . TRP A 1 172 ? 13.539 7.523 -0.13 1 98.69 172 TRP A O 1
ATOM 1432 N N . ASN A 1 173 ? 14.25 5.383 -0.381 1 98.69 173 ASN A N 1
ATOM 1433 C CA . ASN A 1 173 ? 15.398 5.586 0.5 1 98.69 173 ASN A CA 1
ATOM 1434 C C . ASN A 1 173 ? 16.344 6.645 -0.054 1 98.69 173 ASN A C 1
ATOM 1436 O O . ASN A 1 173 ? 16.969 7.391 0.708 1 98.69 173 ASN A O 1
ATOM 1440 N N . TYR A 1 174 ? 16.469 6.668 -1.352 1 97.06 174 TYR A N 1
ATOM 1441 C CA . TYR A 1 174 ? 17.328 7.621 -2.027 1 97.06 174 TYR A CA 1
ATOM 1442 C C . TYR A 1 174 ? 16.906 9.055 -1.729 1 97.06 174 TYR A C 1
ATOM 1444 O O . TYR A 1 174 ? 17.719 9.977 -1.77 1 97.06 174 TYR A O 1
ATOM 1452 N N . ASN A 1 175 ? 15.68 9.297 -1.349 1 96.06 175 ASN A N 1
ATOM 1453 C CA . ASN A 1 175 ? 15.117 10.625 -1.141 1 96.06 175 ASN A CA 1
ATOM 1454 C C . ASN A 1 175 ? 15.133 11.023 0.334 1 96.06 175 ASN A C 1
ATOM 1456 O O . ASN A 1 175 ? 14.648 12.094 0.702 1 96.06 175 ASN A O 1
ATOM 1460 N N . LEU A 1 176 ? 15.727 10.242 1.261 1 97.81 176 LEU A N 1
ATOM 1461 C CA . LEU A 1 176 ? 15.695 10.484 2.699 1 97.81 176 LEU A CA 1
ATOM 1462 C C . LEU A 1 176 ? 16.328 11.828 3.037 1 97.81 176 LEU A C 1
ATOM 1464 O O . LEU A 1 176 ? 15.844 12.555 3.898 1 97.81 176 LEU A O 1
ATOM 1468 N N . GLY A 1 177 ? 17.438 12.18 2.346 1 95.56 177 GLY A N 1
ATOM 1469 C CA . GLY A 1 177 ? 18.062 13.469 2.586 1 95.56 177 GLY A CA 1
ATOM 1470 C C . GLY A 1 177 ? 17.125 14.641 2.395 1 95.56 177 GLY A C 1
ATOM 1471 O O . GLY A 1 177 ? 17.062 15.539 3.238 1 95.56 177 GLY A O 1
ATOM 1472 N N . GLY A 1 178 ? 16.391 14.602 1.311 1 94.75 178 GLY A N 1
ATOM 1473 C CA . GLY A 1 178 ? 15.43 15.656 1.034 1 94.75 178 GLY A CA 1
ATOM 1474 C C . GLY A 1 178 ? 14.273 15.68 2.012 1 94.75 178 GLY A C 1
ATOM 1475 O O . GLY A 1 178 ? 13.812 16.75 2.414 1 94.75 178 GLY A O 1
ATOM 1476 N N . LEU A 1 179 ? 13.812 14.562 2.514 1 97 179 LEU A N 1
ATOM 1477 C CA . LEU A 1 179 ? 12.656 14.438 3.398 1 97 179 LEU A CA 1
ATOM 1478 C C . LEU A 1 179 ? 12.977 14.992 4.785 1 97 179 LEU A C 1
ATOM 1480 O O . LEU A 1 179 ? 12.086 15.445 5.496 1 97 179 LEU A O 1
ATOM 1484 N N . PHE A 1 180 ? 14.25 14.969 5.176 1 97.19 180 PHE A N 1
ATOM 1485 C CA . PHE A 1 180 ? 14.664 15.477 6.48 1 97.19 180 PHE A CA 1
ATOM 1486 C C . PHE A 1 180 ? 15.352 16.828 6.34 1 97.19 180 PHE A C 1
ATOM 1488 O O . PHE A 1 180 ? 15.766 17.422 7.336 1 97.19 180 PHE A O 1
ATOM 1495 N N . GLY A 1 181 ? 15.461 17.328 5.09 1 93.12 181 GLY A N 1
ATOM 1496 C CA . GLY A 1 181 ? 16.078 18.625 4.832 1 93.12 181 GLY A CA 1
ATOM 1497 C C . GLY A 1 181 ? 15.086 19.781 4.852 1 93.12 181 GLY A C 1
ATOM 1498 O O . GLY A 1 181 ? 13.961 19.625 5.328 1 93.12 181 GLY A O 1
ATOM 1499 N N . GLU A 1 182 ? 15.562 20.922 4.371 1 90.25 182 GLU A N 1
ATOM 1500 C CA . GLU A 1 182 ? 14.703 22.109 4.289 1 90.25 182 GLU A CA 1
ATOM 1501 C C . GLU A 1 182 ? 13.688 21.969 3.16 1 90.25 182 GLU A C 1
ATOM 1503 O O . GLU A 1 182 ? 14.016 21.484 2.078 1 90.25 182 GLU A O 1
ATOM 1508 N N . GLY A 1 183 ? 12.484 22.281 3.523 1 91.5 183 GLY A N 1
ATOM 1509 C CA . GLY A 1 183 ? 11.422 22.266 2.529 1 91.5 183 GLY A CA 1
ATOM 1510 C C . GLY A 1 183 ? 10.961 23.656 2.129 1 91.5 183 GLY A C 1
ATOM 1511 O O . GLY A 1 183 ? 11.773 24.578 2.021 1 91.5 183 GLY A O 1
ATOM 1512 N N . LYS A 1 184 ? 9.711 23.766 1.807 1 93.81 184 LYS A N 1
ATOM 1513 C CA . LYS A 1 184 ? 9.094 25 1.354 1 93.81 184 LYS A CA 1
ATOM 1514 C C . LYS A 1 184 ? 9.125 26.062 2.451 1 93.81 184 LYS A C 1
ATOM 1516 O O . LYS A 1 184 ? 9.203 27.266 2.164 1 93.81 184 LYS A O 1
ATOM 1521 N N . PHE A 1 185 ? 9.125 25.547 3.688 1 92.69 185 PHE A N 1
ATOM 1522 C CA . PHE A 1 185 ? 9.07 26.453 4.828 1 92.69 185 PHE A CA 1
ATOM 1523 C C . PHE A 1 185 ? 10.18 26.141 5.824 1 92.69 185 PHE A C 1
ATOM 1525 O O . PHE A 1 185 ? 10.602 24.984 5.945 1 92.69 185 PHE A O 1
ATOM 1532 N N . SER A 1 186 ? 10.602 27.219 6.48 1 90 186 SER A N 1
ATOM 1533 C CA . SER A 1 186 ? 11.5 27.031 7.613 1 90 186 SER A CA 1
ATOM 1534 C C . SER A 1 186 ? 10.719 26.688 8.883 1 90 186 SER A C 1
ATOM 1536 O O . SER A 1 186 ? 9.672 27.281 9.156 1 90 186 SER A O 1
ATOM 1538 N N . PHE A 1 187 ? 11.211 25.734 9.562 1 86.38 187 PHE A N 1
ATOM 1539 C CA . PHE A 1 187 ? 10.516 25.328 10.781 1 86.38 187 PHE A CA 1
ATOM 1540 C C . PHE A 1 187 ? 10.945 26.203 11.953 1 86.38 187 PHE A C 1
ATOM 1542 O O . PHE A 1 187 ? 12.133 26.5 12.117 1 86.38 187 PHE A O 1
ATOM 1549 N N . LYS A 1 188 ? 9.977 26.734 12.633 1 80.81 188 LYS A N 1
ATOM 1550 C CA . LYS A 1 188 ? 10.242 27.578 13.789 1 80.81 188 LYS A CA 1
ATOM 1551 C C . LYS A 1 188 ? 10.641 26.75 15 1 80.81 188 LYS A C 1
ATOM 1553 O O . LYS A 1 188 ? 11.422 27.203 15.844 1 80.81 188 LYS A O 1
ATOM 1558 N N . GLU A 1 189 ? 10.086 25.656 15.023 1 87.06 189 GLU A N 1
ATOM 1559 C CA . GLU A 1 189 ? 10.352 24.703 16.109 1 87.06 189 GLU A CA 1
ATOM 1560 C C . GLU A 1 189 ? 11.219 23.547 15.633 1 87.06 189 GLU A C 1
ATOM 1562 O O . GLU A 1 189 ? 11.273 23.266 14.43 1 87.06 189 GLU A O 1
ATOM 1567 N N . GLU A 1 190 ? 11.789 23.047 16.594 1 90.75 190 GLU A N 1
ATOM 1568 C CA . GLU A 1 190 ? 12.609 21.875 16.266 1 90.75 190 GLU A CA 1
ATOM 1569 C C . GLU A 1 190 ? 11.758 20.719 15.781 1 90.75 190 GLU A C 1
ATOM 1571 O O . GLU A 1 190 ? 10.734 20.391 16.391 1 90.75 190 GLU A O 1
ATOM 1576 N N . VAL A 1 191 ? 12.133 20.109 14.656 1 95.88 191 VAL A N 1
ATOM 1577 C CA . VAL A 1 191 ? 11.5 18.922 14.102 1 95.88 191 VAL A CA 1
ATOM 1578 C C . VAL A 1 191 ? 12.492 17.766 14.094 1 95.88 191 VAL A C 1
ATOM 1580 O O . VAL A 1 191 ? 13.703 17.969 14.086 1 95.88 191 VAL A O 1
ATOM 1583 N N . PRO A 1 192 ? 12.016 16.516 14.086 1 97.69 192 PRO A N 1
ATOM 1584 C CA . PRO A 1 192 ? 12.906 15.359 14.117 1 97.69 192 PRO A CA 1
ATOM 1585 C C . PRO A 1 192 ? 13.898 15.359 12.953 1 97.69 192 PRO A C 1
ATOM 1587 O O . PRO A 1 192 ? 13.547 15.727 11.828 1 97.69 192 PRO A O 1
ATOM 1590 N N . GLN A 1 193 ? 15.133 14.945 13.242 1 97.62 193 GLN A N 1
ATOM 1591 C CA . GLN A 1 193 ? 16.172 14.734 12.25 1 97.62 193 GLN A CA 1
ATOM 1592 C C . GLN A 1 193 ? 16.578 13.266 12.164 1 97.62 193 GLN A C 1
ATOM 1594 O O . GLN A 1 193 ? 16.141 12.453 12.992 1 97.62 193 GLN A O 1
ATOM 1599 N N . LEU A 1 194 ? 17.328 13.031 11.125 1 98.5 194 LEU A N 1
ATOM 1600 C CA . LEU A 1 194 ? 17.703 11.633 10.93 1 98.5 194 LEU A CA 1
ATOM 1601 C C . LEU A 1 194 ? 19.219 11.492 10.75 1 98.5 194 LEU A C 1
ATOM 1603 O O . LEU A 1 194 ? 19.812 12.164 9.898 1 98.5 194 LEU A O 1
ATOM 1607 N N . ASP A 1 195 ? 19.875 10.727 11.578 1 98.56 195 ASP A N 1
ATOM 1608 C CA . ASP A 1 195 ? 21.172 10.133 11.32 1 98.56 195 ASP A CA 1
ATOM 1609 C C . ASP A 1 195 ? 21.047 8.648 10.977 1 98.56 195 ASP A C 1
ATOM 1611 O O . ASP A 1 195 ? 21.109 7.793 11.859 1 98.56 195 ASP A O 1
ATOM 1615 N N . PHE A 1 196 ? 20.875 8.383 9.68 1 98.62 196 PHE A N 1
ATOM 1616 C CA . PHE A 1 196 ? 20.5 7.062 9.195 1 98.62 196 PHE A CA 1
ATOM 1617 C C . PHE A 1 196 ? 21.516 6.016 9.633 1 98.62 196 PHE A C 1
ATOM 1619 O O . PHE A 1 196 ? 21.156 4.98 10.188 1 98.62 196 PHE A O 1
ATOM 1626 N N . GLU A 1 197 ? 22.75 6.246 9.438 1 98.56 197 GLU A N 1
ATOM 1627 C CA . GLU A 1 197 ? 23.812 5.293 9.742 1 98.56 197 GLU A CA 1
ATOM 1628 C C . GLU A 1 197 ? 23.891 5.027 11.242 1 98.56 197 GLU A C 1
ATOM 1630 O O . GLU A 1 197 ? 24.031 3.877 11.664 1 98.56 197 GLU A O 1
ATOM 1635 N N . LYS A 1 198 ? 23.797 6.016 12.016 1 98.75 198 LYS A N 1
ATOM 1636 C CA . LYS A 1 198 ? 23.953 5.887 13.461 1 98.75 198 LYS A CA 1
ATOM 1637 C C . LYS A 1 198 ? 22.703 5.273 14.094 1 98.75 198 LYS A C 1
ATOM 1639 O O . LYS A 1 198 ? 22.812 4.445 15 1 98.75 198 LYS A O 1
ATOM 1644 N N . GLU A 1 199 ? 21.547 5.691 13.703 1 98.81 199 GLU A N 1
ATOM 1645 C CA . GLU A 1 199 ? 20.297 5.277 14.344 1 98.81 199 GLU A CA 1
ATOM 1646 C C . GLU A 1 199 ? 19.891 3.879 13.898 1 98.81 199 GLU A C 1
ATOM 1648 O O . GLU A 1 199 ? 19.297 3.123 14.664 1 98.81 199 GLU A O 1
ATOM 1653 N N . PHE A 1 200 ? 20.141 3.557 12.664 1 98.81 200 PHE A N 1
ATOM 1654 C CA . PHE A 1 200 ? 19.719 2.283 12.094 1 98.81 200 PHE A CA 1
ATOM 1655 C C . PHE A 1 200 ? 20.844 1.651 11.289 1 98.81 200 PHE A C 1
ATOM 1657 O O . PHE A 1 200 ? 20.734 1.489 10.07 1 98.81 200 PHE A O 1
ATOM 1664 N N . PRO A 1 201 ? 21.844 1.151 11.898 1 98.69 201 PRO A N 1
ATOM 1665 C CA . PRO A 1 201 ? 23.062 0.72 11.219 1 98.69 201 PRO A CA 1
ATOM 1666 C C . PRO A 1 201 ? 22.844 -0.49 10.312 1 98.69 201 PRO A C 1
ATOM 1668 O O . PRO A 1 201 ? 23.484 -0.609 9.266 1 98.69 201 PRO A O 1
ATOM 1671 N N . LYS A 1 202 ? 22 -1.465 10.68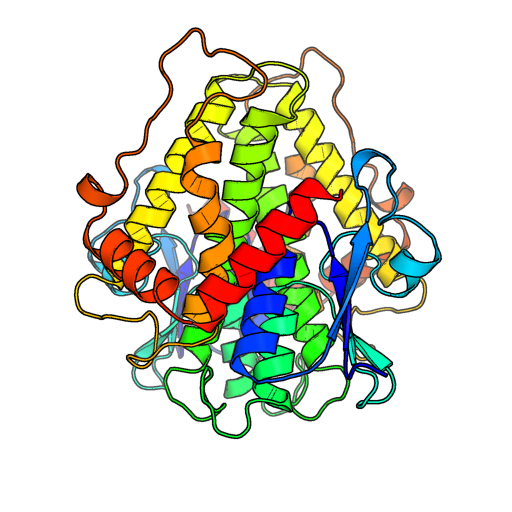8 1 98.75 202 LYS A N 1
ATOM 1672 C CA . LYS A 1 202 ? 21.75 -2.641 9.859 1 98.75 202 LYS A CA 1
ATOM 1673 C C . LYS A 1 202 ? 20.969 -2.268 8.602 1 98.75 202 LYS A C 1
ATOM 1675 O O . LYS A 1 202 ? 21.312 -2.721 7.5 1 98.75 202 LYS A O 1
ATOM 1680 N N . ALA A 1 203 ? 19.969 -1.438 8.781 1 98.81 203 ALA A N 1
ATOM 1681 C CA . ALA A 1 203 ? 19.203 -0.953 7.633 1 98.81 203 ALA A CA 1
ATOM 1682 C C . ALA A 1 203 ? 20.078 -0.105 6.715 1 98.81 203 ALA A C 1
ATOM 1684 O O . ALA A 1 203 ? 19.969 -0.177 5.492 1 98.81 203 ALA A O 1
ATOM 1685 N N . TYR A 1 204 ? 20.922 0.709 7.344 1 98.75 204 TYR A N 1
ATOM 1686 C CA . TYR A 1 204 ? 21.844 1.528 6.562 1 98.75 204 TYR A CA 1
ATOM 1687 C C . TYR A 1 204 ? 22.797 0.657 5.75 1 98.75 204 TYR A C 1
ATOM 1689 O O . TYR A 1 204 ? 23 0.905 4.562 1 98.75 204 TYR A O 1
ATOM 1697 N N . ALA A 1 205 ? 23.359 -0.366 6.332 1 98.75 205 ALA A N 1
ATOM 1698 C CA . ALA A 1 205 ? 24.266 -1.275 5.629 1 98.75 205 ALA A CA 1
ATOM 1699 C C . ALA A 1 205 ? 23.547 -1.975 4.477 1 98.75 205 ALA A C 1
ATOM 1701 O O . ALA A 1 205 ? 24.109 -2.127 3.387 1 98.75 205 ALA A O 1
ATOM 1702 N N . TRP A 1 206 ? 22.359 -2.41 4.75 1 98.81 206 TRP A N 1
ATOM 1703 C CA . TRP A 1 206 ? 21.5 -2.994 3.721 1 98.81 206 TRP A CA 1
ATOM 1704 C C . TRP A 1 206 ? 21.281 -2.02 2.57 1 98.81 206 TRP A C 1
ATOM 1706 O O . TRP A 1 206 ? 21.469 -2.377 1.403 1 98.81 206 TRP A O 1
ATOM 1716 N N . ASN A 1 207 ? 20.969 -0.833 2.873 1 98.81 207 ASN A N 1
ATOM 1717 C CA . ASN A 1 207 ? 20.766 0.196 1.858 1 98.81 207 ASN A CA 1
ATOM 1718 C C . ASN A 1 207 ? 22.031 0.438 1.044 1 98.81 207 ASN A C 1
ATOM 1720 O O . ASN A 1 207 ? 21.969 0.586 -0.178 1 98.81 207 ASN A O 1
ATOM 1724 N N . GLN A 1 208 ? 23.156 0.469 1.699 1 98.62 208 GLN A N 1
ATOM 1725 C CA . GLN A 1 208 ? 24.438 0.674 1.005 1 98.62 208 GLN A CA 1
ATOM 1726 C C . GLN A 1 208 ? 24.719 -0.476 0.046 1 98.62 208 GLN A C 1
ATOM 1728 O O . GLN A 1 208 ? 25.234 -0.258 -1.058 1 98.62 208 GLN A O 1
ATOM 1733 N N . ARG A 1 209 ? 24.438 -1.696 0.475 1 98.38 209 ARG A N 1
ATOM 1734 C CA . ARG A 1 209 ? 24.609 -2.861 -0.389 1 98.38 209 ARG A CA 1
ATOM 1735 C C . ARG A 1 209 ? 23.75 -2.74 -1.639 1 98.38 209 ARG A C 1
ATOM 1737 O O . ARG A 1 209 ? 24.188 -3.074 -2.74 1 98.38 209 ARG A O 1
ATOM 1744 N N . LEU A 1 210 ? 22.547 -2.252 -1.469 1 98.75 210 LEU A N 1
ATOM 1745 C CA . LEU A 1 210 ? 21.641 -2.08 -2.592 1 98.75 210 LEU A CA 1
ATOM 1746 C C . LEU A 1 210 ? 22.156 -1.006 -3.549 1 98.75 210 LEU A C 1
ATOM 1748 O O . LEU A 1 210 ? 22.141 -1.197 -4.766 1 98.75 210 LEU A O 1
ATOM 1752 N N . LEU A 1 211 ? 22.609 0.108 -3.021 1 98.31 211 LEU A N 1
ATOM 1753 C CA . LEU A 1 211 ? 23.031 1.253 -3.816 1 98.31 211 LEU A CA 1
ATOM 1754 C C . LEU A 1 211 ? 24.281 0.916 -4.621 1 98.31 211 LEU A C 1
ATOM 1756 O O . LEU A 1 211 ? 24.562 1.554 -5.641 1 98.31 211 LEU A O 1
ATOM 1760 N N . ALA A 1 212 ? 25.031 -0.074 -4.234 1 98.25 212 ALA A N 1
ATOM 1761 C CA . ALA A 1 212 ? 26.297 -0.433 -4.871 1 98.25 212 ALA A CA 1
ATOM 1762 C C . ALA A 1 212 ? 26.062 -1.251 -6.137 1 98.25 212 ALA A C 1
ATOM 1764 O O . ALA A 1 212 ? 26.969 -1.436 -6.945 1 98.25 212 ALA A O 1
ATOM 1765 N N . ARG A 1 213 ? 24.891 -1.739 -6.355 1 98.31 213 ARG A N 1
ATOM 1766 C CA . ARG A 1 213 ? 24.609 -2.58 -7.512 1 98.31 213 ARG A CA 1
ATOM 1767 C C . ARG A 1 213 ? 24.703 -1.78 -8.805 1 98.31 213 ARG A C 1
ATOM 1769 O O . ARG A 1 213 ? 24.266 -0.626 -8.859 1 98.31 213 ARG A O 1
ATOM 1776 N N . PRO A 1 214 ? 25.156 -2.381 -9.875 1 98.19 214 PRO A N 1
ATOM 1777 C CA . PRO A 1 214 ? 25.328 -1.673 -11.148 1 98.19 214 PRO A CA 1
ATOM 1778 C C . PRO A 1 214 ? 24.016 -1.127 -11.695 1 98.19 214 PRO A C 1
ATOM 1780 O O . PRO A 1 214 ? 23.969 0.013 -12.164 1 98.19 214 PRO A O 1
ATOM 1783 N N . ALA A 1 215 ? 23 -1.87 -11.664 1 98.25 215 ALA A N 1
ATOM 1784 C CA . ALA A 1 215 ? 21.719 -1.43 -12.172 1 98.25 215 ALA A CA 1
ATOM 1785 C C . ALA A 1 215 ? 21.203 -0.211 -11.406 1 98.25 215 ALA A C 1
ATOM 1787 O O . ALA A 1 215 ? 20.547 0.665 -11.984 1 98.25 215 ALA A O 1
ATOM 1788 N N . VAL A 1 216 ? 21.484 -0.146 -10.117 1 98.56 216 VAL A N 1
ATOM 1789 C CA . VAL A 1 216 ? 21.047 0.958 -9.273 1 98.56 216 VAL A CA 1
ATOM 1790 C C . VAL A 1 216 ? 21.797 2.23 -9.641 1 98.56 216 VAL A C 1
ATOM 1792 O O . VAL A 1 216 ? 21.203 3.293 -9.812 1 98.56 216 VAL A O 1
ATOM 1795 N N . LYS A 1 217 ? 23.078 2.121 -9.828 1 98.25 217 LYS A N 1
ATOM 1796 C CA . LYS A 1 217 ? 23.891 3.264 -10.242 1 98.25 217 LYS A CA 1
ATOM 1797 C C . LYS A 1 217 ? 23.422 3.811 -11.586 1 98.25 217 LYS A C 1
ATOM 1799 O O . LYS A 1 217 ? 23.266 5.023 -11.75 1 98.25 217 LYS A O 1
ATOM 1804 N N . ALA A 1 218 ? 23.234 2.893 -12.477 1 98.25 218 ALA A N 1
ATOM 1805 C CA . ALA A 1 218 ? 22.766 3.295 -13.805 1 98.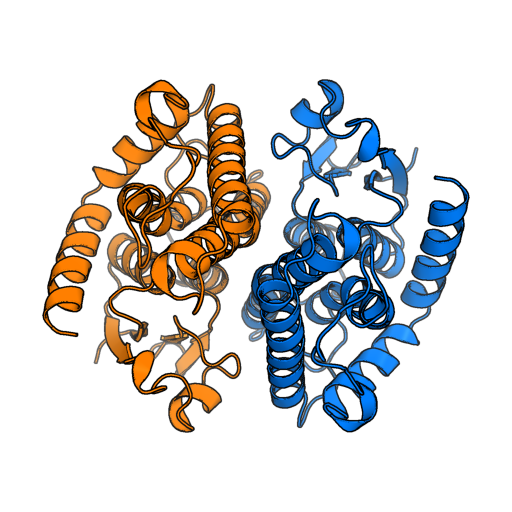25 218 ALA A CA 1
ATOM 1806 C C . ALA A 1 218 ? 21.406 3.998 -13.719 1 98.25 218 ALA A C 1
ATOM 1808 O O . ALA A 1 218 ? 21.156 4.973 -14.43 1 98.25 218 ALA A O 1
ATOM 1809 N N . THR A 1 219 ? 20.5 3.49 -12.914 1 98.38 219 THR A N 1
ATOM 1810 C CA . THR A 1 219 ? 19.172 4.059 -12.734 1 98.38 219 THR A CA 1
ATOM 1811 C C . THR A 1 219 ? 19.266 5.477 -12.18 1 98.38 219 THR A C 1
ATOM 1813 O O . THR A 1 219 ? 18.578 6.383 -12.672 1 98.38 219 THR A O 1
ATOM 1816 N N . PHE A 1 220 ? 20.078 5.738 -11.211 1 97.44 220 PHE A N 1
ATOM 1817 C CA . PHE A 1 220 ? 20.141 7.051 -10.586 1 97.44 220 PHE A CA 1
ATOM 1818 C C . PHE A 1 220 ? 20.875 8.047 -11.477 1 97.44 220 PHE A C 1
ATOM 1820 O O . PHE A 1 220 ? 20.609 9.25 -11.406 1 97.44 220 PHE A O 1
ATOM 1827 N N . GLU A 1 221 ? 21.719 7.504 -12.383 1 97.56 221 GLU A N 1
ATOM 1828 C CA . GLU A 1 221 ? 22.266 8.375 -13.422 1 97.56 221 GLU A CA 1
ATOM 1829 C C . GLU A 1 221 ? 21.172 8.852 -14.367 1 97.56 221 GLU A C 1
ATOM 1831 O O . GLU A 1 221 ? 21.109 10.031 -14.727 1 97.56 221 GLU A O 1
ATOM 1836 N N . GLU A 1 222 ? 20.344 7.906 -14.727 1 97.56 222 GLU A N 1
ATOM 1837 C CA . GLU A 1 222 ? 19.219 8.258 -15.586 1 97.56 222 GLU A CA 1
ATOM 1838 C C . GLU A 1 222 ? 18.25 9.203 -14.883 1 97.56 222 GLU A C 1
ATOM 1840 O O . GLU A 1 222 ? 17.734 10.133 -15.492 1 97.56 222 GLU A O 1
ATOM 1845 N N . LEU A 1 223 ? 18.016 8.953 -13.625 1 97.69 223 LEU A N 1
ATOM 1846 C CA . LEU A 1 223 ? 17.156 9.812 -12.82 1 97.69 223 LEU A CA 1
ATOM 1847 C C . LEU A 1 223 ? 17.688 11.234 -12.766 1 97.69 223 LEU A C 1
ATOM 1849 O O . LEU A 1 223 ? 16.938 12.195 -12.961 1 97.69 223 LEU A O 1
ATOM 1853 N N . ALA A 1 224 ? 18.984 11.398 -12.523 1 97.06 224 ALA A N 1
ATOM 1854 C CA . ALA A 1 224 ? 19.609 12.719 -12.453 1 97.06 224 ALA A CA 1
ATOM 1855 C C . ALA A 1 224 ? 19.453 13.477 -13.766 1 97.06 224 ALA A C 1
ATOM 1857 O O . ALA A 1 224 ? 19.141 14.664 -13.773 1 97.06 224 ALA A O 1
ATOM 1858 N N . LYS A 1 225 ? 19.656 12.758 -14.859 1 97.19 225 LYS A N 1
ATOM 1859 C CA . LYS A 1 225 ? 19.5 13.367 -16.172 1 97.19 225 LYS A CA 1
ATOM 1860 C C . LYS A 1 225 ? 18.062 13.797 -16.422 1 97.19 225 LYS A C 1
ATOM 1862 O O . LYS A 1 225 ? 17.812 14.867 -16.984 1 97.19 225 LYS A O 1
ATOM 1867 N N . ALA A 1 226 ? 17.125 12.945 -15.992 1 97.38 226 ALA A N 1
ATOM 1868 C CA . ALA A 1 226 ? 15.703 13.242 -16.172 1 97.38 226 ALA A CA 1
ATOM 1869 C C . ALA A 1 226 ? 15.289 14.484 -15.383 1 97.38 226 ALA A C 1
ATOM 1871 O O . ALA A 1 226 ? 14.508 15.305 -15.867 1 97.38 226 ALA A O 1
ATOM 1872 N N . LYS A 1 227 ? 15.797 14.586 -14.18 1 94.81 227 LYS A N 1
ATOM 1873 C CA . LYS A 1 227 ? 15.469 15.734 -13.336 1 94.81 227 LYS A CA 1
ATOM 1874 C C . LYS A 1 227 ? 15.984 17.031 -13.945 1 94.81 227 LYS A C 1
ATOM 1876 O O . LYS A 1 227 ? 15.352 18.078 -13.812 1 94.81 227 LYS A O 1
ATOM 1881 N N . GLU A 1 228 ? 17.062 16.984 -14.617 1 94.69 228 GLU A N 1
ATOM 1882 C CA . GLU A 1 228 ? 17.625 18.156 -15.273 1 94.69 228 GLU A CA 1
ATOM 1883 C C . GLU A 1 228 ? 16.797 18.562 -16.484 1 94.69 228 GLU A C 1
ATOM 1885 O O . GLU A 1 228 ? 16.688 19.75 -16.781 1 94.69 228 GLU A O 1
ATOM 1890 N N . GLN A 1 229 ? 16.234 17.641 -17.078 1 93.44 229 GLN A N 1
ATOM 1891 C CA . GLN A 1 229 ? 15.562 17.875 -18.359 1 93.44 229 GLN A CA 1
ATOM 1892 C C . GLN A 1 229 ? 14.086 18.203 -18.156 1 93.44 229 GLN A C 1
ATOM 1894 O O . GLN A 1 229 ? 13.43 18.703 -19.062 1 93.44 229 GLN A O 1
ATOM 1899 N N . HIS A 1 230 ? 13.586 17.922 -16.984 1 90.06 230 HIS A N 1
ATOM 1900 C CA . HIS A 1 230 ? 12.156 18.094 -16.75 1 90.06 230 HIS A CA 1
ATOM 1901 C C . HIS A 1 230 ? 11.883 18.875 -15.484 1 90.06 230 HIS A C 1
ATOM 1903 O O . HIS A 1 230 ? 12.672 18.828 -14.531 1 90.06 230 HIS A O 1
ATOM 1909 N N . MET B 1 1 ? -8.57 -27.203 17.812 1 88 1 MET B N 1
ATOM 1910 C CA . MET B 1 1 ? -7.941 -25.891 17.688 1 88 1 MET B CA 1
ATOM 1911 C C . MET B 1 1 ? -8.297 -25.25 16.344 1 88 1 MET B C 1
ATOM 1913 O O . MET B 1 1 ? -8.477 -25.938 15.344 1 88 1 MET B O 1
ATOM 1917 N N . ALA B 1 2 ? -8.523 -24 16.422 1 95.94 2 ALA B N 1
ATOM 1918 C CA . ALA B 1 2 ? -8.875 -23.312 15.172 1 95.94 2 ALA B CA 1
ATOM 1919 C C . ALA B 1 2 ? -7.738 -23.391 14.156 1 95.94 2 ALA B C 1
ATOM 1921 O O . ALA B 1 2 ? -6.57 -23.531 14.539 1 95.94 2 ALA B O 1
ATOM 1922 N N . HIS B 1 3 ? -8.078 -23.469 12.922 1 98.44 3 HIS B N 1
ATOM 1923 C CA . HIS B 1 3 ? -7.09 -23.531 11.852 1 98.44 3 HIS B CA 1
ATOM 1924 C C . HIS B 1 3 ? -6.129 -22.359 11.922 1 98.44 3 HIS B C 1
ATOM 1926 O O . HIS B 1 3 ? -4.922 -22.516 11.727 1 98.44 3 HIS B O 1
ATOM 1932 N N . PHE B 1 4 ? -6.711 -21.156 12.227 1 98.88 4 PHE B N 1
ATOM 1933 C CA . PHE B 1 4 ? -5.891 -19.953 12.219 1 98.88 4 PHE B CA 1
ATOM 1934 C C . PHE B 1 4 ? -6.004 -19.203 13.539 1 98.88 4 PHE B C 1
ATOM 1936 O O . PHE B 1 4 ? -7.043 -19.25 14.203 1 98.88 4 PHE B O 1
ATOM 1943 N N . THR B 1 5 ? -4.926 -18.578 13.969 1 98.88 5 THR B N 1
ATOM 1944 C CA . THR B 1 5 ? -4.961 -17.469 14.906 1 98.88 5 THR B CA 1
ATOM 1945 C C . THR B 1 5 ? -4.781 -16.141 14.18 1 98.88 5 THR B C 1
ATOM 1947 O O . THR B 1 5 ? -3.885 -15.992 13.344 1 98.88 5 THR B O 1
ATOM 1950 N N . LEU B 1 6 ? -5.664 -15.227 14.422 1 98.88 6 LEU B N 1
ATOM 1951 C CA . LEU B 1 6 ? -5.609 -13.883 13.852 1 98.88 6 LEU B CA 1
ATOM 1952 C C . LEU B 1 6 ? -5.422 -12.836 14.945 1 98.88 6 LEU B C 1
ATOM 1954 O O . LEU B 1 6 ? -6.324 -12.609 15.75 1 98.88 6 LEU B O 1
ATOM 1958 N N . TYR B 1 7 ? -4.215 -12.258 15.008 1 98.88 7 TYR B N 1
ATOM 1959 C CA . TYR B 1 7 ? -4.016 -11.102 15.867 1 98.88 7 TYR B CA 1
ATOM 1960 C C . TYR B 1 7 ? -4.676 -9.859 15.281 1 98.88 7 TYR B C 1
ATOM 1962 O O . TYR B 1 7 ? -4.426 -9.508 14.125 1 98.88 7 TYR B O 1
ATOM 1970 N N . SER B 1 8 ? -5.469 -9.156 16.094 1 98.5 8 SER B N 1
ATOM 1971 C CA . SER B 1 8 ? -6.453 -8.227 15.547 1 98.5 8 SER B CA 1
ATOM 1972 C C . SER B 1 8 ? -6.586 -6.988 16.438 1 98.5 8 SER B C 1
ATOM 1974 O O . SER B 1 8 ? -5.793 -6.797 17.359 1 98.5 8 SER B O 1
ATOM 1976 N N . HIS B 1 9 ? -7.355 -6.094 16 1 97.69 9 HIS B N 1
ATOM 1977 C CA . HIS B 1 9 ? -7.836 -4.895 16.672 1 97.69 9 HIS B CA 1
ATOM 1978 C C . HIS B 1 9 ? -9.328 -4.676 16.422 1 97.69 9 HIS B C 1
ATOM 1980 O O . HIS B 1 9 ? -9.797 -4.832 15.289 1 97.69 9 HIS B O 1
ATOM 1986 N N . ALA B 1 10 ? -10.055 -4.32 17.453 1 96.06 10 ALA B N 1
ATOM 1987 C CA . ALA B 1 10 ? -11.516 -4.285 17.359 1 96.06 10 ALA B CA 1
ATOM 1988 C C . ALA B 1 10 ? -11.969 -3.236 16.344 1 96.06 10 ALA B C 1
ATOM 1990 O O . ALA B 1 10 ? -12.922 -3.459 15.594 1 96.06 10 ALA B O 1
ATOM 1991 N N . GLY B 1 11 ? -11.289 -2.119 16.359 1 94 11 GLY B N 1
ATOM 1992 C CA . GLY B 1 11 ? -11.758 -1.021 15.531 1 94 11 GLY B CA 1
ATOM 1993 C C . GLY B 1 11 ? -10.969 -0.855 14.25 1 94 11 GLY B C 1
ATOM 1994 O O . GLY B 1 11 ? -11.406 -0.166 13.328 1 94 11 GLY B O 1
ATOM 1995 N N . GLY B 1 12 ? -9.766 -1.446 14.125 1 95.62 12 GLY B N 1
ATOM 1996 C CA . GLY B 1 12 ? -8.93 -1.287 12.945 1 95.62 12 GLY B CA 1
ATOM 1997 C C . GLY B 1 12 ? -9.438 -2.066 11.75 1 95.62 12 GLY B C 1
ATOM 1998 O O . GLY B 1 12 ? -9.664 -3.275 11.836 1 95.62 12 GLY B O 1
ATOM 1999 N N . PRO B 1 13 ? -9.594 -1.46 10.617 1 98.19 13 PRO B N 1
ATOM 2000 C CA . PRO B 1 13 ? -10.289 -2.062 9.477 1 98.19 13 PRO B CA 1
ATOM 2001 C C . PRO B 1 13 ? -9.531 -3.236 8.867 1 98.19 13 PRO B C 1
ATOM 2003 O O . PRO B 1 13 ? -10.141 -4.152 8.312 1 98.19 13 PRO B O 1
ATOM 2006 N N . ASN B 1 14 ? -8.188 -3.258 8.953 1 98.75 14 ASN B N 1
ATOM 2007 C CA . ASN B 1 14 ? -7.379 -4.188 8.18 1 98.75 14 ASN B CA 1
ATOM 2008 C C . ASN B 1 14 ? -7.59 -5.629 8.633 1 98.75 14 ASN B C 1
ATOM 2010 O O . ASN B 1 14 ? -7.723 -6.531 7.801 1 98.75 14 ASN B O 1
ATOM 2014 N N . PRO B 1 15 ? -7.652 -5.906 9.953 1 98.81 15 PRO B N 1
ATOM 2015 C CA . PRO B 1 15 ? -7.895 -7.297 10.352 1 98.81 15 PRO B CA 1
ATOM 2016 C C . PRO B 1 15 ? -9.234 -7.832 9.844 1 98.81 15 PRO B C 1
ATOM 2018 O O . PRO B 1 15 ? -9.359 -9.031 9.578 1 98.81 15 PRO B O 1
ATOM 2021 N N . TRP B 1 16 ? -10.164 -6.988 9.688 1 98.81 16 TRP B N 1
ATOM 2022 C CA . TRP B 1 16 ? -11.5 -7.422 9.305 1 98.81 16 TRP B CA 1
ATOM 2023 C C . TRP B 1 16 ? -11.555 -7.754 7.812 1 98.81 16 TRP B C 1
ATOM 2025 O O . TRP B 1 16 ? -12.469 -8.453 7.363 1 98.81 16 TRP B O 1
ATOM 2035 N N . LYS B 1 17 ? -10.617 -7.309 6.957 1 98.81 17 LYS B N 1
ATOM 2036 C CA . LYS B 1 17 ? -10.43 -7.863 5.621 1 98.81 17 LYS B CA 1
ATOM 2037 C C . LYS B 1 17 ? -10.172 -9.367 5.68 1 98.81 17 LYS B C 1
ATOM 2039 O O . LYS B 1 17 ? -10.719 -10.125 4.879 1 98.81 17 LYS B O 1
ATOM 2044 N N . VAL B 1 18 ? -9.32 -9.68 6.613 1 98.94 18 VAL B N 1
ATOM 2045 C CA . VAL B 1 18 ? -8.891 -11.07 6.746 1 98.94 18 VAL B CA 1
ATOM 2046 C C . VAL B 1 18 ? -10.062 -11.922 7.238 1 98.94 18 VAL B C 1
ATOM 2048 O O . VAL B 1 18 ? -10.297 -13.023 6.727 1 98.94 18 VAL B O 1
ATOM 2051 N N . VAL B 1 19 ? -10.828 -11.398 8.195 1 98.94 19 VAL B N 1
ATOM 2052 C CA . VAL B 1 19 ? -12 -12.102 8.703 1 98.94 19 VAL B CA 1
ATOM 2053 C C . VAL B 1 19 ? -12.977 -12.367 7.559 1 98.94 19 VAL B C 1
ATOM 2055 O O . VAL B 1 19 ? -13.523 -13.469 7.438 1 98.94 19 VAL B O 1
ATOM 2058 N N . LEU B 1 20 ? -13.203 -11.383 6.707 1 98.88 20 LEU B N 1
ATOM 2059 C CA . LEU B 1 20 ? -14.086 -11.539 5.555 1 98.88 20 LEU B CA 1
ATOM 2060 C C . LEU B 1 20 ? -13.648 -12.719 4.688 1 98.88 20 LEU B C 1
ATOM 2062 O O . LEU B 1 20 ? -14.469 -13.562 4.32 1 98.88 20 LEU B O 1
ATOM 2066 N N . ALA B 1 21 ? -12.344 -12.766 4.352 1 98.88 21 ALA B N 1
ATOM 2067 C CA . ALA B 1 21 ? -11.828 -13.836 3.504 1 98.88 21 ALA B CA 1
ATOM 2068 C C . ALA B 1 21 ? -11.977 -15.195 4.188 1 98.88 21 ALA B C 1
ATOM 2070 O O . ALA B 1 21 ? -12.352 -16.172 3.551 1 98.88 21 ALA B O 1
ATOM 2071 N N . LEU B 1 22 ? -11.641 -15.234 5.508 1 98.88 22 LEU B N 1
ATOM 2072 C CA . LEU B 1 22 ? -11.758 -16.484 6.258 1 98.88 22 LEU B CA 1
ATOM 2073 C C . LEU B 1 22 ? -13.195 -16.984 6.254 1 98.88 22 LEU B C 1
ATOM 2075 O O . LEU B 1 22 ? -13.43 -18.188 6.082 1 98.88 22 LEU B O 1
ATOM 2079 N N . LYS B 1 23 ? -14.164 -16.109 6.352 1 98.75 23 LYS B N 1
ATOM 2080 C CA . LYS B 1 23 ? -15.578 -16.5 6.344 1 98.75 23 LYS B CA 1
ATOM 2081 C C . LYS B 1 23 ? -16.016 -16.922 4.949 1 98.75 23 LYS B C 1
ATOM 2083 O O . LYS B 1 23 ? -16.719 -17.922 4.797 1 98.75 23 LYS B O 1
ATOM 2088 N N . GLU B 1 24 ? -15.594 -16.156 3.949 1 98.69 24 GLU B N 1
ATOM 2089 C CA . GLU B 1 24 ? -15.922 -16.531 2.578 1 98.69 24 GLU B CA 1
ATOM 2090 C C . GLU B 1 24 ? -15.422 -17.938 2.252 1 98.69 24 GLU B C 1
ATOM 2092 O O . GLU B 1 24 ? -16.047 -18.656 1.463 1 98.69 24 GLU B O 1
ATOM 2097 N N . LEU B 1 25 ? -14.305 -18.344 2.848 1 98.62 25 LEU B N 1
ATOM 2098 C CA . LEU B 1 25 ? -13.648 -19.609 2.525 1 98.62 25 LEU B CA 1
ATOM 2099 C C . LEU B 1 25 ? -14 -20.672 3.559 1 98.62 25 LEU B C 1
ATOM 2101 O O . LEU B 1 25 ? -13.5 -21.797 3.482 1 98.62 25 LEU B O 1
ATOM 2105 N N . ASN B 1 26 ? -14.797 -20.359 4.523 1 97.94 26 ASN B N 1
ATOM 2106 C CA . ASN B 1 26 ? -15.234 -21.281 5.582 1 97.94 26 ASN B CA 1
ATOM 2107 C C . ASN B 1 26 ? -14.039 -21.875 6.328 1 97.94 26 ASN B C 1
ATOM 2109 O O . ASN B 1 26 ? -13.961 -23.094 6.496 1 97.94 26 ASN B O 1
ATOM 2113 N N . LEU B 1 27 ? -13.125 -21.047 6.703 1 98.69 27 LEU B N 1
ATOM 2114 C CA . LEU B 1 27 ? -11.945 -21.438 7.465 1 98.69 27 LEU B CA 1
ATOM 2115 C C . LEU B 1 27 ? -12.078 -21.016 8.922 1 98.69 27 LEU B C 1
ATOM 2117 O O . LEU B 1 27 ? -12.5 -19.891 9.211 1 98.69 27 LEU B O 1
ATOM 2121 N N . SER B 1 28 ? -11.75 -21.859 9.836 1 98.69 28 SER B N 1
ATOM 2122 C CA . SER B 1 28 ? -11.898 -21.562 11.258 1 98.69 28 SER B CA 1
ATOM 2123 C C . SER B 1 28 ? -10.75 -20.703 11.766 1 98.69 28 SER B C 1
ATOM 2125 O O . SER B 1 28 ? -9.609 -20.844 11.312 1 98.69 28 SER B O 1
ATOM 2127 N N . TYR B 1 29 ? -11.07 -19.844 12.703 1 98.75 29 TYR B N 1
ATOM 2128 C CA . TYR B 1 29 ? -10.055 -18.953 13.242 1 98.75 29 TYR B CA 1
ATOM 2129 C C . TYR B 1 29 ? -10.406 -18.516 14.656 1 98.75 29 TYR B C 1
ATOM 2131 O O . TYR B 1 29 ? -11.578 -18.516 15.047 1 98.75 29 TYR B O 1
ATOM 2139 N N . GLU B 1 30 ? -9.375 -18.172 15.391 1 98.38 30 GLU B N 1
ATOM 2140 C CA . GLU B 1 30 ? -9.461 -17.484 16.672 1 98.38 30 GLU B CA 1
ATOM 2141 C C . GLU B 1 30 ? -8.875 -16.078 16.578 1 98.38 30 GLU B C 1
ATOM 2143 O O . GLU B 1 30 ? -7.805 -15.883 16 1 98.38 30 GLU B O 1
ATOM 2148 N N . GLN B 1 31 ? -9.57 -15.109 17.141 1 97.81 31 GLN B N 1
ATOM 2149 C CA . GLN B 1 31 ? -9.078 -13.742 17.125 1 97.81 31 GLN B CA 1
ATOM 2150 C C . GLN B 1 31 ? -8.523 -13.336 18.484 1 97.81 31 GLN B C 1
ATOM 2152 O O . GLN B 1 31 ? -9.117 -13.641 19.531 1 97.81 31 GLN B O 1
ATOM 2157 N N . ILE B 1 32 ? -7.402 -12.766 18.453 1 98.19 32 ILE B N 1
ATOM 2158 C CA . ILE B 1 32 ? -6.812 -12.117 19.609 1 98.19 32 ILE B CA 1
ATOM 2159 C C . ILE B 1 32 ? -6.797 -10.602 19.422 1 98.19 32 ILE B C 1
ATOM 2161 O O . ILE B 1 32 ? -6.164 -10.102 18.484 1 98.19 32 ILE B O 1
ATOM 2165 N N . PHE B 1 33 ? -7.48 -9.859 20.281 1 98.44 33 PHE B N 1
ATOM 2166 C CA . PHE B 1 33 ? -7.625 -8.414 20.125 1 98.44 33 PHE B CA 1
ATOM 2167 C C . PHE B 1 33 ? -6.613 -7.676 20.984 1 98.44 33 PHE B C 1
ATOM 2169 O O . PHE B 1 33 ? -6.551 -7.887 22.203 1 98.44 33 PHE B O 1
ATOM 2176 N N . TYR B 1 34 ? -5.805 -6.836 20.375 1 98.06 34 TYR B N 1
ATOM 2177 C CA . TYR B 1 34 ? -4.859 -5.984 21.078 1 98.06 34 TYR B CA 1
ATOM 2178 C C . TYR B 1 34 ? -5.465 -4.617 21.375 1 98.06 34 TYR B C 1
ATOM 2180 O O . TYR B 1 34 ? -6.223 -4.078 20.562 1 98.06 34 TYR B O 1
ATOM 2188 N N . ASP B 1 35 ? -5.176 -4.07 22.547 1 96.44 35 ASP B N 1
ATOM 2189 C CA . ASP B 1 35 ? -5.465 -2.684 22.891 1 96.44 35 ASP B CA 1
ATOM 2190 C C . ASP B 1 35 ? -4.32 -1.764 22.484 1 96.44 35 ASP B C 1
ATOM 2192 O O . ASP B 1 35 ? -3.287 -1.711 23.156 1 96.44 35 ASP B O 1
ATOM 2196 N N . PHE B 1 36 ? -4.539 -0.946 21.484 1 94 36 PHE B N 1
ATOM 2197 C CA . PHE B 1 36 ? -3.48 -0.103 20.938 1 94 36 PHE B CA 1
ATOM 2198 C C . PHE B 1 36 ? -3.143 1.028 21.906 1 94 36 PHE B C 1
ATOM 2200 O O . PHE B 1 36 ? -2.008 1.505 21.938 1 94 36 PHE B O 1
ATOM 2207 N N . GLN B 1 37 ? -4.078 1.468 22.656 1 91.88 37 GLN B N 1
ATOM 2208 C CA . GLN B 1 37 ? -3.822 2.527 23.625 1 91.88 37 GLN B CA 1
ATOM 2209 C C . GLN B 1 37 ? -2.824 2.074 24.688 1 91.88 37 GLN B C 1
ATOM 2211 O O . GLN B 1 37 ? -2.057 2.885 25.203 1 91.88 37 GLN B O 1
ATOM 2216 N N . LYS B 1 38 ? -2.811 0.774 24.969 1 95.75 38 LYS B N 1
ATOM 2217 C CA . LYS B 1 38 ? -1.899 0.205 25.953 1 95.75 38 LYS B CA 1
ATOM 2218 C C . LYS B 1 38 ? -0.626 -0.317 25.297 1 95.75 38 LYS B C 1
ATOM 2220 O O . LYS B 1 38 ? 0.262 -0.838 25.969 1 95.75 38 LYS B O 1
ATOM 2225 N N . GLY B 1 39 ? -0.577 -0.26 23.938 1 96.06 39 GLY B N 1
ATOM 2226 C CA . GLY B 1 39 ? 0.602 -0.702 23.219 1 96.06 39 GLY B CA 1
ATOM 2227 C C . GLY B 1 39 ? 0.764 -2.209 23.203 1 96.06 39 GLY B C 1
ATOM 2228 O O . GLY B 1 39 ? 1.878 -2.719 23.062 1 96.06 39 GLY B O 1
ATOM 2229 N N . GLU B 1 40 ? -0.27 -2.959 23.297 1 97.38 40 GLU B N 1
ATOM 2230 C CA . GLU B 1 40 ? -0.209 -4.414 23.406 1 97.38 40 GLU B CA 1
ATOM 2231 C C . GLU B 1 40 ? 0.373 -5.039 22.156 1 97.38 40 GLU B C 1
ATOM 2233 O O . GLU B 1 40 ? 1.057 -6.062 22.219 1 97.38 40 GLU B O 1
ATOM 2238 N N . GLN B 1 41 ? 0.148 -4.422 21 1 97 41 GLN B N 1
ATOM 2239 C CA . GLN B 1 41 ? 0.626 -4.965 19.734 1 97 41 GLN B CA 1
ATOM 2240 C C . GLN B 1 41 ? 2.148 -4.891 19.641 1 97 41 GLN B C 1
ATOM 2242 O O . GLN B 1 41 ? 2.752 -5.496 18.75 1 97 41 GLN B O 1
ATOM 2247 N N . LYS B 1 42 ? 2.791 -4.223 20.594 1 97.44 42 LYS B N 1
ATOM 2248 C CA . LYS B 1 42 ? 4.238 -4.043 20.562 1 97.44 42 LYS B CA 1
ATOM 2249 C C . LYS B 1 42 ? 4.926 -4.945 21.578 1 97.44 42 LYS B C 1
ATOM 2251 O O . LYS B 1 42 ? 6.129 -4.82 21.812 1 97.44 42 LYS B O 1
ATOM 2256 N N . CYS B 1 43 ? 4.18 -5.84 22.203 1 97.5 43 CYS B N 1
ATOM 2257 C CA . CYS B 1 43 ? 4.801 -6.781 23.125 1 97.5 43 CYS B CA 1
ATOM 2258 C C . CYS B 1 43 ? 5.793 -7.68 22.391 1 97.5 43 CYS B C 1
ATOM 2260 O O . CYS B 1 43 ? 5.699 -7.863 21.172 1 97.5 43 CYS B O 1
ATOM 2262 N N . LYS B 1 44 ? 6.695 -8.266 23.172 1 97.38 44 LYS B N 1
ATOM 2263 C CA . LYS B 1 44 ? 7.785 -9.062 22.609 1 97.38 44 LYS B CA 1
ATOM 2264 C C . LYS B 1 44 ? 7.246 -10.258 21.828 1 97.38 44 LYS B C 1
ATOM 2266 O O . LYS B 1 44 ? 7.77 -10.586 20.75 1 97.38 44 LYS B O 1
ATOM 2271 N N . GLU B 1 45 ? 6.254 -10.859 22.312 1 97.62 45 GLU B N 1
ATOM 2272 C CA . GLU B 1 45 ? 5.68 -12.047 21.672 1 97.62 45 GLU B CA 1
ATOM 2273 C C . GLU B 1 45 ? 5.102 -11.719 20.312 1 97.62 45 GLU B C 1
ATOM 2275 O O . GLU B 1 45 ? 5.324 -12.445 19.344 1 97.62 45 GLU B O 1
ATOM 2280 N N . HIS B 1 46 ? 4.375 -10.617 20.234 1 98.5 46 HIS B N 1
ATOM 2281 C CA . HIS B 1 46 ? 3.787 -10.242 18.953 1 98.5 46 HIS B CA 1
ATOM 2282 C C . HIS B 1 46 ? 4.855 -9.75 17.984 1 98.5 46 HIS B C 1
ATOM 2284 O O . HIS B 1 46 ? 4.801 -10.047 16.781 1 98.5 46 HIS B O 1
ATOM 2290 N N . LEU B 1 47 ? 5.852 -8.984 18.453 1 98.19 47 LEU B N 1
ATOM 2291 C CA . LEU B 1 47 ? 6.895 -8.445 17.594 1 98.19 47 LEU B CA 1
ATOM 2292 C C . LEU B 1 47 ? 7.742 -9.562 17 1 98.19 47 LEU B C 1
ATOM 2294 O O . LEU B 1 47 ? 8.305 -9.406 15.906 1 98.19 47 LEU B O 1
ATOM 2298 N N . ALA B 1 48 ? 7.801 -10.711 17.641 1 97.75 48 ALA B N 1
ATOM 2299 C CA . ALA B 1 48 ? 8.508 -11.867 17.094 1 97.75 48 ALA B CA 1
ATOM 2300 C C . ALA B 1 48 ? 7.777 -12.43 15.883 1 97.75 48 ALA B C 1
ATOM 2302 O O . ALA B 1 48 ? 8.398 -13.031 15 1 97.75 48 ALA B O 1
ATOM 2303 N N . LEU B 1 49 ? 6.453 -12.219 15.836 1 98.25 49 LEU B N 1
ATOM 2304 C CA . LEU B 1 49 ? 5.629 -12.695 14.727 1 98.25 49 LEU B CA 1
ATOM 2305 C C . LEU B 1 49 ? 5.523 -11.641 13.633 1 98.25 49 LEU B C 1
ATOM 2307 O O . LEU B 1 49 ? 5.516 -11.969 12.445 1 98.25 49 LEU B O 1
ATOM 2311 N N . ASN B 1 50 ? 5.5 -10.406 14.062 1 98.62 50 ASN B N 1
ATOM 2312 C CA . ASN B 1 50 ? 5.309 -9.258 13.188 1 98.62 50 ASN B CA 1
ATOM 2313 C C . ASN B 1 50 ? 6.152 -8.062 13.641 1 98.62 50 ASN B C 1
ATOM 2315 O O . ASN B 1 50 ? 5.68 -7.215 14.398 1 98.62 50 ASN B O 1
ATOM 2319 N N . PRO B 1 51 ? 7.305 -7.879 13.078 1 98.25 51 PRO B N 1
ATOM 2320 C CA . PRO B 1 51 ? 8.219 -6.809 13.484 1 98.25 51 PRO B CA 1
ATOM 2321 C C . PRO B 1 51 ? 7.641 -5.418 13.234 1 98.25 51 PRO B C 1
ATOM 2323 O O . PRO B 1 51 ? 8.133 -4.43 13.789 1 98.25 51 PRO B O 1
ATOM 2326 N N . ASN B 1 52 ? 6.637 -5.332 12.391 1 98.25 52 ASN B N 1
ATOM 2327 C CA . ASN B 1 52 ? 5.992 -4.051 12.141 1 98.25 52 ASN B CA 1
ATOM 2328 C C . ASN B 1 52 ? 5.191 -3.582 13.359 1 98.25 52 ASN B C 1
ATOM 2330 O O . ASN B 1 52 ? 4.895 -2.393 13.492 1 98.25 52 ASN B O 1
ATOM 2334 N N . GLY B 1 53 ? 4.828 -4.551 14.25 1 98.12 53 GLY B N 1
ATOM 2335 C CA . GLY B 1 53 ? 4.098 -4.211 15.461 1 98.12 53 GLY B CA 1
ATOM 2336 C C . GLY B 1 53 ? 2.715 -3.656 15.188 1 98.12 53 GLY B C 1
ATOM 2337 O O . GLY B 1 53 ? 2.236 -2.781 15.906 1 98.12 53 GLY B O 1
ATOM 2338 N N . ARG B 1 54 ? 2.166 -3.982 14.117 1 97.81 54 ARG B N 1
ATOM 2339 C CA . ARG B 1 54 ? 0.792 -3.664 13.742 1 97.81 54 ARG B CA 1
ATOM 2340 C C . ARG B 1 54 ? -0.041 -4.93 13.586 1 97.81 54 ARG B C 1
ATOM 2342 O O . ARG B 1 54 ? 0.401 -6.02 13.953 1 97.81 54 ARG B O 1
ATOM 2349 N N . VAL B 1 55 ? -1.297 -4.828 13.281 1 98.56 55 VAL B N 1
ATOM 2350 C CA . VAL B 1 55 ? -2.201 -5.934 12.977 1 98.56 55 VAL B CA 1
ATOM 2351 C C . VAL B 1 55 ? -2.854 -5.711 11.617 1 98.56 55 VAL B C 1
ATOM 2353 O O . VAL B 1 55 ? -2.955 -4.574 11.148 1 98.56 55 VAL B O 1
ATOM 2356 N N . PRO B 1 56 ? -3.221 -6.758 10.922 1 98.81 56 PRO B N 1
ATOM 2357 C CA . PRO B 1 56 ? -3.357 -8.164 11.312 1 98.81 56 PRO B CA 1
ATOM 2358 C C . PRO B 1 56 ? -2.043 -8.93 11.219 1 98.81 56 PRO B C 1
ATOM 2360 O O . PRO B 1 56 ? -1.157 -8.555 10.445 1 98.81 56 PRO B O 1
ATOM 2363 N N . THR B 1 57 ? -1.869 -9.891 12.016 1 98.94 57 THR B N 1
ATOM 2364 C CA . THR B 1 57 ? -0.928 -10.992 11.891 1 98.94 57 THR B CA 1
ATOM 2365 C C . THR B 1 57 ? -1.664 -12.328 11.883 1 98.94 57 THR B C 1
ATOM 2367 O O . THR B 1 57 ? -2.498 -12.594 12.75 1 98.94 57 THR B O 1
ATOM 2370 N N . LEU B 1 58 ? -1.424 -13.18 10.891 1 98.94 58 LEU B N 1
ATOM 2371 C CA . LEU B 1 58 ? -2.096 -14.461 10.75 1 98.94 58 LEU B CA 1
ATOM 2372 C C . LEU B 1 58 ? -1.112 -15.617 10.953 1 98.94 58 LEU B C 1
ATOM 2374 O O . LEU B 1 58 ? -0.027 -15.617 10.367 1 98.94 58 LEU B O 1
ATOM 2378 N N . VAL B 1 59 ? -1.454 -16.562 11.797 1 98.94 59 VAL B N 1
ATOM 2379 C CA . VAL B 1 59 ? -0.69 -17.781 11.992 1 98.94 59 VAL B CA 1
ATOM 2380 C C . VAL B 1 59 ? -1.49 -18.984 11.469 1 98.94 59 VAL B C 1
ATOM 2382 O O . VAL B 1 59 ? -2.633 -19.188 11.883 1 98.94 59 VAL B O 1
ATOM 2385 N N . ASP B 1 60 ? -0.966 -19.75 10.562 1 98.88 60 ASP B N 1
ATOM 2386 C CA . ASP B 1 60 ? -1.58 -20.922 9.953 1 98.88 60 ASP B CA 1
ATOM 2387 C C . ASP B 1 60 ? -1.105 -22.203 10.625 1 98.88 60 ASP B C 1
ATOM 2389 O O . ASP B 1 60 ? -0.054 -22.734 10.281 1 98.88 60 ASP B O 1
ATOM 2393 N N . HIS B 1 61 ? -1.923 -22.75 11.477 1 98.62 61 HIS B N 1
ATOM 2394 C CA . HIS B 1 61 ? -1.523 -23.891 12.312 1 98.62 61 HIS B CA 1
ATOM 2395 C C . HIS B 1 61 ? -1.505 -25.172 11.508 1 98.62 61 HIS B C 1
ATOM 2397 O O . HIS B 1 61 ? -0.916 -26.172 11.938 1 98.62 61 HIS B O 1
ATOM 2403 N N . LYS B 1 62 ? -2.135 -25.219 10.359 1 98.12 62 LYS B N 1
ATOM 2404 C CA . LYS B 1 62 ? -2.133 -26.406 9.523 1 98.12 62 LYS B CA 1
ATOM 2405 C C . LYS B 1 62 ? -0.993 -26.375 8.508 1 98.12 62 LYS B C 1
ATOM 2407 O O . LYS B 1 62 ? -0.846 -27.281 7.699 1 98.12 62 LYS B O 1
ATOM 2412 N N . ASN B 1 63 ? -0.252 -25.375 8.492 1 97.62 63 ASN B N 1
ATOM 2413 C CA . ASN B 1 63 ? 0.928 -25.234 7.641 1 97.62 63 ASN B CA 1
ATOM 2414 C C . ASN B 1 63 ? 2.158 -24.844 8.453 1 97.62 63 ASN B C 1
ATOM 2416 O O . ASN B 1 63 ? 2.793 -23.828 8.172 1 97.62 63 ASN B O 1
ATOM 2420 N N . ASN B 1 64 ? 2.455 -25.656 9.539 1 97.44 64 ASN B N 1
ATOM 2421 C CA . ASN B 1 64 ? 3.641 -25.5 10.375 1 97.44 64 ASN B CA 1
ATOM 2422 C C . ASN B 1 64 ? 3.713 -24.109 11 1 97.44 64 ASN B C 1
ATOM 2424 O O . ASN B 1 64 ? 4.758 -23.453 10.953 1 97.44 64 ASN B O 1
ATOM 2428 N N . ASP B 1 65 ? 2.627 -23.531 11.359 1 98.31 65 ASP B N 1
ATOM 2429 C CA . ASP B 1 65 ? 2.514 -22.234 12 1 98.31 65 ASP B CA 1
ATOM 2430 C C . ASP B 1 65 ? 3.113 -21.125 11.117 1 98.31 65 ASP B C 1
ATOM 2432 O O . ASP B 1 65 ? 3.764 -20.219 11.625 1 98.31 65 ASP B O 1
ATOM 2436 N N . TYR B 1 66 ? 2.914 -21.375 9.82 1 98.38 66 TYR B N 1
ATOM 2437 C CA . TYR B 1 66 ? 3.312 -20.297 8.922 1 98.38 66 TYR B CA 1
ATOM 2438 C C . TYR B 1 66 ? 2.684 -18.969 9.336 1 98.38 66 TYR B C 1
ATOM 2440 O O . TYR B 1 66 ? 1.479 -18.906 9.594 1 98.38 66 TYR B O 1
ATOM 2448 N N . THR B 1 67 ? 3.512 -17.875 9.453 1 98.81 67 THR B N 1
ATOM 2449 C CA . THR B 1 67 ? 3.064 -16.578 9.93 1 98.81 67 THR B CA 1
ATOM 2450 C C . THR B 1 67 ? 3.209 -15.516 8.844 1 98.81 67 THR B C 1
ATOM 2452 O O . THR B 1 67 ? 4.246 -15.438 8.18 1 98.81 67 THR B O 1
ATOM 2455 N N . ILE B 1 68 ? 2.156 -14.75 8.672 1 98.88 68 ILE B N 1
ATOM 2456 C CA . ILE B 1 68 ? 2.174 -13.711 7.645 1 98.88 68 ILE B CA 1
ATOM 2457 C C . ILE B 1 68 ? 1.425 -12.477 8.148 1 98.88 68 ILE B C 1
ATOM 2459 O O . ILE B 1 68 ? 0.448 -12.594 8.891 1 98.88 68 ILE B O 1
ATOM 2463 N N . TRP B 1 69 ? 1.997 -11.312 7.793 1 98.75 69 TRP B N 1
ATOM 2464 C CA . TRP B 1 69 ? 1.345 -10.047 8.086 1 98.75 69 TRP B CA 1
ATOM 2465 C C . TRP B 1 69 ? 1.207 -9.195 6.828 1 98.75 69 TRP B C 1
ATOM 2467 O O . TRP B 1 69 ? 1.49 -9.664 5.723 1 98.75 69 TRP B O 1
ATOM 2477 N N . GLU B 1 70 ? 0.711 -7.891 7.012 1 98.75 70 GLU B N 1
ATOM 2478 C CA . GLU B 1 70 ? 0.152 -7.109 5.914 1 98.75 70 GLU B CA 1
ATOM 2479 C C . GLU B 1 70 ? -1.161 -7.711 5.422 1 98.75 70 GLU B C 1
ATOM 2481 O O . GLU B 1 70 ? -1.176 -8.805 4.855 1 98.75 70 GLU B O 1
ATOM 2486 N N . SER B 1 71 ? -2.271 -6.984 5.531 1 98.88 71 SER B N 1
ATOM 2487 C CA . SER B 1 71 ? -3.611 -7.531 5.352 1 98.88 71 SER B CA 1
ATOM 2488 C C . SER B 1 71 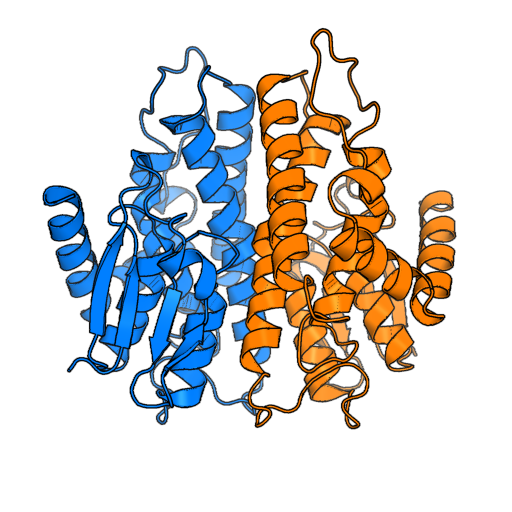? -3.814 -8.047 3.932 1 98.88 71 SER B C 1
ATOM 2490 O O . SER B 1 71 ? -4.34 -9.148 3.734 1 98.88 71 SER B O 1
ATOM 2492 N N . ASP B 1 72 ? -3.318 -7.297 2.932 1 98.94 72 ASP B N 1
ATOM 2493 C CA . ASP B 1 72 ? -3.564 -7.715 1.555 1 98.94 72 ASP B CA 1
ATOM 2494 C C . ASP B 1 72 ? -2.639 -8.859 1.153 1 98.94 72 ASP B C 1
ATOM 2496 O O . ASP B 1 72 ? -3.002 -9.695 0.325 1 98.94 72 ASP B O 1
ATOM 2500 N N . ALA B 1 73 ? -1.416 -8.953 1.718 1 98.94 73 ALA B N 1
ATOM 2501 C CA . ALA B 1 73 ? -0.576 -10.133 1.527 1 98.94 73 ALA B CA 1
ATOM 2502 C C . ALA B 1 73 ? -1.242 -11.375 2.104 1 98.94 73 ALA B C 1
ATOM 2504 O O . ALA B 1 73 ? -1.178 -12.453 1.507 1 98.94 73 ALA B O 1
ATOM 2505 N N . ILE B 1 74 ? -1.88 -11.227 3.248 1 98.94 74 ILE B N 1
ATOM 2506 C CA . ILE B 1 74 ? -2.607 -12.32 3.879 1 98.94 74 ILE B CA 1
ATOM 2507 C C . ILE B 1 74 ? -3.73 -12.797 2.957 1 98.94 74 ILE B C 1
ATOM 2509 O O . ILE B 1 74 ? -3.945 -14 2.795 1 98.94 74 ILE B O 1
ATOM 2513 N N . LEU B 1 75 ? -4.449 -11.836 2.354 1 98.94 75 LEU B N 1
ATOM 2514 C CA . LEU B 1 75 ? -5.527 -12.195 1.442 1 98.94 75 LEU B CA 1
ATOM 2515 C C . LEU B 1 75 ? -5 -13.031 0.279 1 98.94 75 LEU B C 1
ATOM 2517 O O . LEU B 1 75 ? -5.609 -14.031 -0.098 1 98.94 75 LEU B O 1
ATOM 2521 N N . ILE B 1 76 ? -3.865 -12.602 -0.299 1 98.88 76 ILE B N 1
ATOM 2522 C CA . ILE B 1 76 ? -3.271 -13.344 -1.407 1 98.88 76 ILE B CA 1
ATOM 2523 C C . ILE B 1 76 ? -2.867 -14.734 -0.939 1 98.88 76 ILE B C 1
ATOM 2525 O O . ILE B 1 76 ? -3.141 -15.727 -1.618 1 98.88 76 ILE B O 1
ATOM 2529 N N . TYR B 1 77 ? -2.258 -14.852 0.248 1 98.81 77 TYR B N 1
ATOM 2530 C CA . TYR B 1 77 ? -1.841 -16.125 0.812 1 98.81 77 TYR B CA 1
ATOM 2531 C C . TYR B 1 77 ? -3.031 -17.062 0.98 1 98.81 77 TYR B C 1
ATOM 2533 O O . TYR B 1 77 ? -3 -18.203 0.521 1 98.81 77 TYR B O 1
ATOM 2541 N N . LEU B 1 78 ? -4.121 -16.594 1.587 1 98.88 78 LEU B N 1
ATOM 2542 C CA . LEU B 1 78 ? -5.312 -17.406 1.834 1 98.88 78 LEU B CA 1
ATOM 2543 C C . LEU B 1 78 ? -5.945 -17.859 0.521 1 98.88 78 LEU B C 1
ATOM 2545 O O . LEU B 1 78 ? -6.352 -19.016 0.391 1 98.88 78 LEU B O 1
ATOM 2549 N N . ALA B 1 79 ? -6.031 -16.922 -0.412 1 98.5 79 ALA B N 1
ATOM 2550 C CA . ALA B 1 79 ? -6.629 -17.25 -1.707 1 98.5 79 ALA B CA 1
ATOM 2551 C C . ALA B 1 79 ? -5.844 -18.344 -2.416 1 98.5 79 ALA B C 1
ATOM 2553 O O . ALA B 1 79 ? -6.43 -19.312 -2.914 1 98.5 79 ALA B O 1
ATOM 2554 N N . ASP B 1 80 ? -4.512 -18.188 -2.424 1 97.44 80 ASP B N 1
ATOM 2555 C CA . ASP B 1 80 ? -3.67 -19.125 -3.172 1 97.44 80 ASP B CA 1
ATOM 2556 C C . ASP B 1 80 ? -3.625 -20.484 -2.494 1 97.44 80 ASP B C 1
ATOM 2558 O O . ASP B 1 80 ? -3.613 -21.516 -3.168 1 97.44 80 ASP B O 1
ATOM 2562 N N . LYS B 1 81 ? -3.646 -20.516 -1.221 1 97.44 81 LYS B N 1
ATOM 2563 C CA . LYS B 1 81 ? -3.428 -21.766 -0.494 1 97.44 81 LYS B CA 1
ATOM 2564 C C . LYS B 1 81 ? -4.746 -22.484 -0.232 1 97.44 81 LYS B C 1
ATOM 2566 O O . LYS B 1 81 ? -4.797 -23.719 -0.23 1 97.44 81 LYS B O 1
ATOM 2571 N N . TYR B 1 82 ? -5.863 -21.734 -0.097 1 98.31 82 TYR B N 1
ATOM 2572 C CA . TYR B 1 82 ? -7.035 -22.391 0.475 1 98.31 82 TYR B CA 1
ATOM 2573 C C . TYR B 1 82 ? -8.266 -22.156 -0.386 1 98.31 82 TYR B C 1
ATOM 2575 O O . TYR B 1 82 ? -9.289 -22.828 -0.215 1 98.31 82 TYR B O 1
ATOM 2583 N N . ASP B 1 83 ? -8.242 -21.188 -1.3 1 98.5 83 ASP B N 1
ATOM 2584 C CA . ASP B 1 83 ? -9.359 -20.984 -2.227 1 98.5 83 ASP B CA 1
ATOM 2585 C C . ASP B 1 83 ? -9.18 -21.844 -3.48 1 98.5 83 ASP B C 1
ATOM 2587 O O . ASP B 1 83 ? -9.141 -21.328 -4.594 1 98.5 83 ASP B O 1
ATOM 2591 N N . THR B 1 84 ? -9.258 -23.078 -3.336 1 95.94 84 THR B N 1
ATOM 2592 C CA . THR B 1 84 ? -8.93 -24.047 -4.383 1 95.94 84 THR B CA 1
ATOM 2593 C C . THR B 1 84 ? -9.945 -23.953 -5.523 1 95.94 84 THR B C 1
ATOM 2595 O O . THR B 1 84 ? -9.609 -24.234 -6.68 1 95.94 84 THR B O 1
ATOM 2598 N N . ASP B 1 85 ? -11.086 -23.562 -5.289 1 96.81 85 ASP B N 1
ATOM 2599 C CA . ASP B 1 85 ? -12.141 -23.469 -6.297 1 96.81 85 ASP B CA 1
ATOM 2600 C C . ASP B 1 85 ? -12.203 -22.078 -6.914 1 96.81 85 ASP B C 1
ATOM 2602 O O . ASP B 1 85 ? -13.039 -21.812 -7.773 1 96.81 85 ASP B O 1
ATOM 2606 N N . ARG B 1 86 ? -11.352 -21.219 -6.438 1 97.88 86 ARG B N 1
ATOM 2607 C CA . ARG B 1 86 ? -11.281 -19.844 -6.918 1 97.88 86 ARG B CA 1
ATOM 2608 C C . ARG B 1 86 ? -12.633 -19.156 -6.777 1 97.88 86 ARG B C 1
ATOM 2610 O O . ARG B 1 86 ? -13.109 -18.516 -7.719 1 97.88 86 ARG B O 1
ATOM 2617 N N . LYS B 1 87 ? -13.242 -19.344 -5.609 1 97.94 87 LYS B N 1
ATOM 2618 C CA . LYS B 1 87 ? -14.523 -18.719 -5.285 1 97.94 87 LYS B CA 1
ATOM 2619 C C . LYS B 1 87 ? -14.391 -17.203 -5.188 1 97.94 87 LYS B C 1
ATOM 2621 O O . LYS B 1 87 ? -15.258 -16.469 -5.656 1 97.94 87 LYS B O 1
ATOM 2626 N N . ILE B 1 88 ? -13.297 -16.75 -4.625 1 98.69 88 ILE B N 1
ATOM 2627 C CA . ILE B 1 88 ? -13.133 -15.312 -4.387 1 98.69 88 ILE B CA 1
ATOM 2628 C C . ILE B 1 88 ? -11.773 -14.859 -4.91 1 98.69 88 ILE B C 1
ATOM 2630 O O . ILE B 1 88 ? -11.18 -13.922 -4.375 1 98.69 88 ILE B O 1
ATOM 2634 N N . SER B 1 89 ? -11.156 -15.562 -5.797 1 98.56 89 SER B N 1
ATOM 2635 C CA . SER B 1 89 ? -9.836 -15.234 -6.328 1 98.56 89 SER B CA 1
ATOM 2636 C C . SER B 1 89 ? -9.68 -15.703 -7.77 1 98.56 89 SER B C 1
ATOM 2638 O O . SER B 1 89 ? -10.648 -16.156 -8.383 1 98.56 89 SER B O 1
ATOM 2640 N N . LEU B 1 90 ? -8.562 -15.414 -8.352 1 98.19 90 LEU B N 1
ATOM 2641 C CA . LEU B 1 90 ? -8.219 -15.836 -9.703 1 98.19 90 LEU B CA 1
ATOM 2642 C C . LEU B 1 90 ? -7.008 -16.766 -9.688 1 98.19 90 LEU B C 1
ATOM 2644 O O . LEU B 1 90 ? -6.156 -16.656 -8.797 1 98.19 90 LEU B O 1
ATOM 2648 N N . SER B 1 91 ? -6.992 -17.672 -10.68 1 96.19 91 SER B N 1
ATOM 2649 C CA . SER B 1 91 ? -5.801 -18.484 -10.844 1 96.19 91 SER B CA 1
ATOM 2650 C C . SER B 1 91 ? -4.648 -17.688 -11.438 1 96.19 91 SER B C 1
ATOM 2652 O O . SER B 1 91 ? -4.871 -16.656 -12.07 1 96.19 91 SER B O 1
ATOM 2654 N N . PHE B 1 92 ? -3.398 -18.188 -11.273 1 93.81 92 PHE B N 1
ATOM 2655 C CA . PHE B 1 92 ? -2.201 -17.484 -11.727 1 93.81 92 PHE B CA 1
ATOM 2656 C C . PHE B 1 92 ? -2.225 -17.281 -13.234 1 93.81 92 PHE B C 1
ATOM 2658 O O . PHE B 1 92 ? -1.654 -16.312 -13.75 1 93.81 92 PHE B O 1
ATOM 2665 N N . ASP B 1 93 ? -2.863 -18.156 -13.945 1 93.94 93 ASP B N 1
ATOM 2666 C CA . ASP B 1 93 ? -2.838 -18.109 -15.406 1 93.94 93 ASP B CA 1
ATOM 2667 C C . ASP B 1 93 ? -3.982 -17.25 -15.953 1 93.94 93 ASP B C 1
ATOM 2669 O O . ASP B 1 93 ? -4.078 -17.031 -17.156 1 93.94 93 ASP B O 1
ATOM 2673 N N . ASP B 1 94 ? -4.91 -16.828 -15.062 1 95.88 94 ASP B N 1
ATOM 2674 C CA . ASP B 1 94 ? -5.977 -15.93 -15.508 1 95.88 94 ASP B CA 1
ATOM 2675 C C . ASP B 1 94 ? -5.406 -14.625 -16.047 1 95.88 94 ASP B C 1
ATOM 2677 O O . ASP B 1 94 ? -4.5 -14.039 -15.453 1 95.88 94 ASP B O 1
ATOM 2681 N N . PRO B 1 95 ? -5.871 -14.172 -17.203 1 95.44 95 PRO B N 1
ATOM 2682 C CA . PRO B 1 95 ? -5.34 -12.945 -17.812 1 95.44 95 PRO B CA 1
ATOM 2683 C C . PRO B 1 95 ? -5.504 -11.727 -16.906 1 95.44 95 PRO B C 1
ATOM 2685 O O . PRO B 1 95 ? -4.777 -10.734 -17.062 1 95.44 95 PRO B O 1
ATOM 2688 N N . GLU B 1 96 ? -6.426 -11.758 -15.938 1 97.56 96 GLU B N 1
ATOM 2689 C CA . GLU B 1 96 ? -6.68 -10.602 -15.078 1 97.56 96 GLU B CA 1
ATOM 2690 C C . GLU B 1 96 ? -6.047 -10.789 -13.703 1 97.56 96 GLU B C 1
ATOM 2692 O O . GLU B 1 96 ? -6.297 -10 -12.789 1 97.56 96 GLU B O 1
ATOM 2697 N N . TYR B 1 97 ? -5.258 -11.812 -13.531 1 97.81 97 TYR B N 1
ATOM 2698 C CA . TYR B 1 97 ? -4.641 -12.086 -12.242 1 97.81 97 TYR B CA 1
ATOM 2699 C C . TYR B 1 97 ? -3.84 -10.891 -11.75 1 97.81 97 TYR B C 1
ATOM 2701 O O . TYR B 1 97 ? -3.992 -10.461 -10.602 1 97.81 97 TYR B O 1
ATOM 2709 N N . TYR B 1 98 ? -3.066 -10.305 -12.586 1 98.62 98 TYR B N 1
ATOM 2710 C CA . TYR B 1 98 ? -2.201 -9.219 -12.148 1 98.62 98 TYR B CA 1
ATOM 2711 C C . TYR B 1 98 ? -2.988 -7.922 -11.992 1 98.62 98 TYR B C 1
ATOM 2713 O O . TYR B 1 98 ? -2.57 -7.016 -11.273 1 98.62 98 TYR B O 1
ATOM 2721 N N . LYS B 1 99 ? -4.156 -7.82 -12.68 1 98.69 99 LYS B N 1
ATOM 2722 C CA . LYS B 1 99 ? -5.062 -6.715 -12.391 1 98.69 99 LYS B CA 1
ATOM 2723 C C . LYS B 1 99 ? -5.633 -6.82 -10.984 1 98.69 99 LYS B C 1
ATOM 2725 O O . LYS B 1 99 ? -5.824 -5.805 -10.305 1 98.69 99 LYS B O 1
ATOM 2730 N N . LEU B 1 100 ? -5.91 -8.023 -10.594 1 98.81 100 LEU B N 1
ATOM 2731 C CA . LEU B 1 100 ? -6.34 -8.258 -9.219 1 98.81 100 LEU B CA 1
ATOM 2732 C C . LEU B 1 100 ? -5.281 -7.777 -8.227 1 98.81 100 LEU B C 1
ATOM 2734 O O . LEU B 1 100 ? -5.594 -7.047 -7.285 1 98.81 100 LEU B O 1
ATOM 2738 N N . ILE B 1 101 ? -4.023 -8.109 -8.484 1 98.88 101 ILE B N 1
ATOM 2739 C CA . ILE B 1 101 ? -2.902 -7.695 -7.641 1 98.88 101 ILE B CA 1
ATOM 2740 C C . ILE B 1 101 ? -2.779 -6.176 -7.656 1 98.88 101 ILE B C 1
ATOM 2742 O O . ILE B 1 101 ? -2.568 -5.555 -6.609 1 98.88 101 ILE B O 1
ATOM 2746 N N . GLN B 1 102 ? -2.967 -5.602 -8.812 1 98.88 102 GLN B N 1
ATOM 2747 C CA . GLN B 1 102 ? -2.949 -4.156 -9 1 98.88 102 GLN B CA 1
ATOM 2748 C C . GLN B 1 102 ? -3.971 -3.475 -8.094 1 98.88 102 GLN B C 1
ATOM 2750 O O . GLN B 1 102 ? -3.648 -2.506 -7.402 1 98.88 102 GLN B O 1
ATOM 2755 N N . TYR B 1 103 ? -5.152 -3.961 -8.031 1 98.88 103 TYR B N 1
ATOM 2756 C CA . TYR B 1 103 ? -6.219 -3.336 -7.254 1 98.88 103 TYR B CA 1
ATOM 2757 C C . TYR B 1 103 ? -5.988 -3.525 -5.758 1 98.88 103 TYR B C 1
ATOM 2759 O O 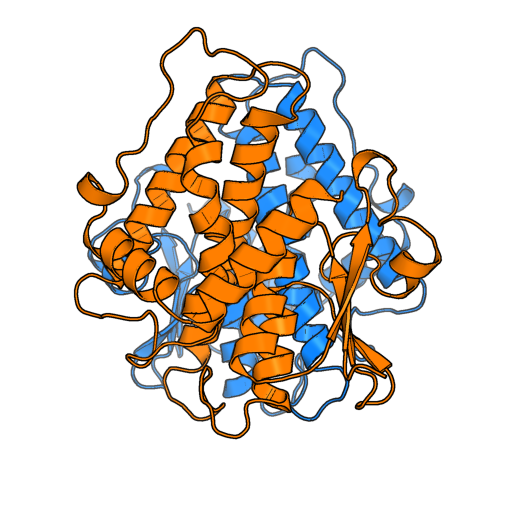. TYR B 1 103 ? -6.352 -2.666 -4.953 1 98.88 103 TYR B O 1
ATOM 2767 N N . LEU B 1 104 ? -5.32 -4.633 -5.371 1 98.94 104 LEU B N 1
ATOM 2768 C CA . LEU B 1 104 ? -4.953 -4.801 -3.969 1 98.94 104 LEU B CA 1
ATOM 2769 C C . LEU B 1 104 ? -3.924 -3.758 -3.549 1 98.94 104 LEU B C 1
ATOM 2771 O O . LEU B 1 104 ? -4 -3.215 -2.443 1 98.94 104 LEU B O 1
ATOM 2775 N N . PHE B 1 105 ? -2.977 -3.473 -4.414 1 98.94 105 PHE B N 1
ATOM 2776 C CA . PHE B 1 105 ? -2.012 -2.428 -4.098 1 98.94 105 PHE B CA 1
ATOM 2777 C C . PHE B 1 105 ? -2.676 -1.057 -4.102 1 98.94 105 PHE B C 1
ATOM 2779 O O . PHE B 1 105 ? -2.355 -0.203 -3.273 1 98.94 105 PHE B O 1
ATOM 2786 N N . PHE B 1 106 ? -3.643 -0.825 -5.066 1 98.94 106 PHE B N 1
ATOM 2787 C CA . PHE B 1 106 ? -4.398 0.421 -5.086 1 98.94 106 PHE B CA 1
ATOM 2788 C C . PHE B 1 106 ? -5.195 0.592 -3.795 1 98.94 106 PHE B C 1
ATOM 2790 O O . PHE B 1 106 ? -5.266 1.693 -3.246 1 98.94 106 PHE B O 1
ATOM 2797 N N . GLN B 1 107 ? -5.75 -0.48 -3.348 1 98.94 107 GLN B N 1
ATOM 2798 C CA . GLN B 1 107 ? -6.453 -0.464 -2.07 1 98.94 107 GLN B CA 1
ATOM 2799 C C . GLN B 1 107 ? -5.504 -0.119 -0.924 1 98.94 107 GLN B C 1
ATOM 2801 O O . GLN B 1 107 ? -5.82 0.728 -0.085 1 98.94 107 GLN B O 1
ATOM 2806 N N . ALA B 1 108 ? -4.363 -0.764 -0.795 1 98.69 108 ALA B N 1
ATOM 2807 C CA . ALA B 1 108 ? -3.422 -0.592 0.309 1 98.69 108 ALA B CA 1
ATOM 2808 C C . ALA B 1 108 ? -2.848 0.821 0.325 1 98.69 108 ALA B C 1
ATOM 2810 O O . ALA B 1 108 ? -2.752 1.447 1.383 1 98.69 108 ALA B O 1
ATOM 2811 N N . SER B 1 109 ? -2.482 1.299 -0.889 1 97.62 109 SER B N 1
ATOM 2812 C CA . SER B 1 109 ? -1.794 2.582 -0.985 1 97.62 109 SER B CA 1
ATOM 2813 C C . SER B 1 109 ? -2.785 3.732 -1.115 1 97.62 109 SER B C 1
ATOM 2815 O O . SER B 1 109 ? -2.605 4.785 -0.501 1 97.62 109 SER B O 1
ATOM 2817 N N . GLY B 1 110 ? -3.814 3.549 -1.932 1 97.56 110 GLY B N 1
ATOM 2818 C CA . GLY B 1 110 ? -4.77 4.598 -2.254 1 97.56 110 GLY B CA 1
ATOM 2819 C C . GLY B 1 110 ? -5.859 4.758 -1.21 1 97.56 110 GLY B C 1
ATOM 2820 O O . GLY B 1 110 ? -6.121 5.867 -0.74 1 97.56 110 GLY B O 1
ATOM 2821 N N . GLN B 1 111 ? -6.43 3.654 -0.809 1 98.62 111 GLN B N 1
ATOM 2822 C CA . GLN B 1 111 ? -7.516 3.73 0.162 1 98.62 111 GLN B CA 1
ATOM 2823 C C . GLN B 1 111 ? -6.988 3.59 1.588 1 98.62 111 GLN B C 1
ATOM 2825 O O . GLN B 1 111 ? -7.074 4.527 2.383 1 98.62 111 GLN B O 1
ATOM 2830 N N . GLY B 1 112 ? -6.355 2.404 1.913 1 98.19 112 GLY B N 1
ATOM 2831 C CA . GLY B 1 112 ? -6.035 2.041 3.285 1 98.19 112 GLY B CA 1
ATOM 2832 C C . GLY B 1 112 ? -5.258 3.117 4.02 1 98.19 112 GLY B C 1
ATOM 2833 O O . GLY B 1 112 ? -5.723 3.639 5.039 1 98.19 112 GLY B O 1
ATOM 2834 N N . VAL B 1 113 ? -4.16 3.527 3.514 1 97.94 113 VAL B N 1
ATOM 2835 C CA . VAL B 1 113 ? -3.264 4.453 4.199 1 97.94 113 VAL B CA 1
ATOM 2836 C C . VAL B 1 113 ? -3.881 5.852 4.215 1 97.94 113 VAL B C 1
ATOM 2838 O O . VAL B 1 113 ? -3.822 6.547 5.23 1 97.94 113 VAL B O 1
ATOM 2841 N N . ILE B 1 114 ? -4.574 6.297 3.145 1 98.5 114 ILE B N 1
ATOM 2842 C CA . ILE B 1 114 ? -5.152 7.633 3.051 1 98.5 114 ILE B CA 1
ATOM 2843 C C . ILE B 1 114 ? -6.324 7.758 4.02 1 98.5 114 ILE B C 1
ATOM 2845 O O . ILE B 1 114 ? -6.438 8.75 4.742 1 98.5 114 ILE B O 1
ATOM 2849 N N . TRP B 1 115 ? -7.211 6.742 4.016 1 98.56 115 TRP B N 1
ATOM 2850 C CA . TRP B 1 115 ? -8.289 6.742 5 1 98.56 115 TRP B CA 1
ATOM 2851 C C . TRP B 1 115 ? -7.73 6.719 6.418 1 98.56 115 TRP B C 1
ATOM 2853 O O . TRP B 1 115 ? -8.297 7.328 7.324 1 98.56 115 TRP B O 1
ATOM 2863 N N . GLY B 1 116 ? -6.617 5.941 6.602 1 98.12 116 GLY B N 1
ATOM 2864 C CA . GLY B 1 116 ? -5.957 5.938 7.898 1 98.12 116 GLY B CA 1
ATOM 2865 C C . GLY B 1 116 ? -5.473 7.309 8.328 1 98.12 116 GLY B C 1
ATOM 2866 O O . GLY B 1 116 ? -5.648 7.699 9.484 1 98.12 116 GLY B O 1
ATOM 2867 N N . GLN B 1 117 ? -4.902 8.078 7.398 1 98.19 117 GLN B N 1
ATOM 2868 C CA . GLN B 1 117 ? -4.434 9.43 7.707 1 98.19 117 GLN B CA 1
ATOM 2869 C C . GLN B 1 117 ? -5.609 10.375 7.961 1 98.19 117 GLN B C 1
ATOM 2871 O O . GLN B 1 117 ? -5.539 11.234 8.836 1 98.19 117 GLN B O 1
ATOM 2876 N N . ALA B 1 118 ? -6.664 10.234 7.164 1 98.19 118 ALA B N 1
ATOM 2877 C CA . ALA B 1 118 ? -7.871 11.008 7.422 1 98.19 118 ALA B CA 1
ATOM 2878 C C . ALA B 1 118 ? -8.375 10.781 8.844 1 98.19 118 ALA B C 1
ATOM 2880 O O . ALA B 1 118 ? -8.695 11.734 9.562 1 98.19 118 ALA B O 1
ATOM 2881 N N . GLY B 1 119 ? -8.438 9.508 9.242 1 97.62 119 GLY B N 1
ATOM 2882 C CA . GLY B 1 119 ? -8.844 9.172 10.594 1 97.62 119 GLY B CA 1
ATOM 2883 C C . GLY B 1 119 ? -7.922 9.742 11.656 1 97.62 119 GLY B C 1
ATOM 2884 O O . GLY B 1 119 ? -8.383 10.25 12.68 1 97.62 119 GLY B O 1
ATOM 2885 N N . TRP B 1 120 ? -6.613 9.703 11.422 1 97.38 120 TRP B N 1
ATOM 2886 C CA . TRP B 1 120 ? -5.637 10.203 12.391 1 97.38 120 TRP B CA 1
ATOM 2887 C C . TRP B 1 120 ? -5.875 11.68 12.688 1 97.38 120 TRP B C 1
ATOM 2889 O O . TRP B 1 120 ? -6.004 12.07 13.852 1 97.38 120 TRP B O 1
ATOM 2899 N N . PHE B 1 121 ? -5.996 12.5 11.641 1 97.25 121 PHE B N 1
ATOM 2900 C CA . PHE B 1 121 ? -6.117 13.938 11.828 1 97.25 121 PHE B CA 1
ATOM 2901 C C . PHE B 1 121 ? -7.508 14.305 12.328 1 97.25 121 PHE B C 1
ATOM 2903 O O . PHE B 1 121 ? -7.699 15.367 12.93 1 97.25 121 PHE B O 1
ATOM 2910 N N . ASN B 1 122 ? -8.445 13.375 12.07 1 95.75 122 ASN B N 1
ATOM 2911 C CA . ASN B 1 122 ? -9.797 13.633 12.539 1 95.75 122 ASN B CA 1
ATOM 2912 C C . ASN B 1 122 ? -9.969 13.266 14.008 1 95.75 122 ASN B C 1
ATOM 2914 O O . ASN B 1 122 ? -10.672 13.953 14.75 1 95.75 122 ASN B O 1
ATOM 2918 N N . PHE B 1 123 ? -9.227 12.188 14.43 1 95.25 123 PHE B N 1
ATOM 2919 C CA . PHE B 1 123 ? -9.609 11.617 15.719 1 95.25 123 PHE B CA 1
ATOM 2920 C C . PHE B 1 123 ? -8.445 11.664 16.703 1 95.25 123 PHE B C 1
ATOM 2922 O O . PHE B 1 123 ? -8.648 11.664 17.906 1 95.25 123 PHE B O 1
ATOM 2929 N N . PHE B 1 124 ? -7.219 11.688 16.219 1 95.75 124 PHE B N 1
ATOM 2930 C CA . PHE B 1 124 ? -6.16 11.289 17.156 1 95.75 124 PHE B CA 1
ATOM 2931 C C . PHE B 1 124 ? -5.086 12.367 17.234 1 95.75 124 PHE B C 1
ATOM 2933 O O . PHE B 1 124 ? -4.324 12.414 18.203 1 95.75 124 PHE B O 1
ATOM 2940 N N . HIS B 1 125 ? -4.984 13.211 16.156 1 96.5 125 HIS B N 1
ATOM 2941 C CA . HIS B 1 125 ? -3.951 14.242 16.188 1 96.5 125 HIS B CA 1
ATOM 2942 C C . HIS B 1 125 ? -4.141 15.172 17.391 1 96.5 125 HIS B C 1
ATOM 2944 O O . HIS B 1 125 ? -5.27 15.508 17.734 1 96.5 125 HIS B O 1
ATOM 2950 N N . HIS B 1 126 ? -3.129 15.609 17.984 1 96.31 126 HIS B N 1
ATOM 2951 C CA . HIS B 1 126 ? -3.199 16.266 19.297 1 96.31 126 HIS B CA 1
ATOM 2952 C C . HIS B 1 126 ? -3.703 17.688 19.156 1 96.31 126 HIS B C 1
ATOM 2954 O O . HIS B 1 126 ? -4.086 18.312 20.156 1 96.31 126 HIS B O 1
ATOM 2960 N N . GLU B 1 127 ? -3.645 18.297 17.984 1 95.25 127 GLU B N 1
ATOM 2961 C CA . GLU B 1 127 ? -4.199 19.625 17.719 1 95.25 127 GLU B CA 1
ATOM 2962 C C . GLU B 1 127 ? -5.008 19.625 16.422 1 95.25 127 GLU B C 1
ATOM 2964 O O . GLU B 1 127 ? -4.785 18.797 15.539 1 95.25 127 GLU B O 1
ATOM 2969 N N . PRO B 1 128 ? -6.008 20.547 16.375 1 93.88 128 PRO B N 1
ATOM 2970 C CA . PRO B 1 128 ? -6.762 20.625 15.117 1 93.88 128 PRO B CA 1
ATOM 2971 C C . PRO B 1 128 ? -5.926 21.172 13.969 1 93.88 128 PRO B C 1
ATOM 2973 O O . PRO B 1 128 ? -5.23 22.188 14.125 1 93.88 128 PRO B O 1
ATOM 2976 N N . VAL B 1 129 ? -5.871 20.5 12.906 1 95.44 129 VAL B N 1
ATOM 2977 C CA . VAL B 1 129 ? -5.215 20.953 11.68 1 95.44 129 VAL B CA 1
ATOM 2978 C C . VAL B 1 129 ? -6.203 20.906 10.516 1 95.44 129 VAL B C 1
ATOM 2980 O O . VAL B 1 129 ? -6.223 19.938 9.75 1 95.44 129 VAL B O 1
ATOM 2983 N N . VAL B 1 130 ? -6.887 21.922 10.266 1 95.75 130 VAL B N 1
ATOM 2984 C CA . VAL B 1 130 ? -7.992 21.984 9.312 1 95.75 130 VAL B CA 1
ATOM 2985 C C . VAL B 1 130 ? -7.477 21.688 7.906 1 95.75 130 VAL B C 1
ATOM 2987 O O . VAL B 1 130 ? -8.125 20.969 7.137 1 95.75 130 VAL B O 1
ATOM 2990 N N . SER B 1 131 ? -6.328 22.203 7.562 1 96.88 131 SER B N 1
ATOM 2991 C CA . SER B 1 131 ? -5.797 22.016 6.215 1 96.88 131 SER B CA 1
ATOM 2992 C C . SER B 1 131 ? -5.461 20.562 5.949 1 96.88 131 SER B C 1
ATOM 2994 O O . SER B 1 131 ? -5.574 20.078 4.82 1 96.88 131 SER B O 1
ATOM 2996 N N . ALA B 1 132 ? -5.055 19.812 6.992 1 97.44 132 ALA B N 1
ATOM 2997 C CA . ALA B 1 132 ? -4.793 18.375 6.84 1 97.44 132 ALA B CA 1
ATOM 2998 C C . ALA B 1 132 ? -6.09 17.594 6.68 1 97.44 132 ALA B C 1
ATOM 3000 O O . ALA B 1 132 ? -6.191 16.719 5.82 1 97.44 132 ALA B O 1
ATOM 3001 N N . VAL B 1 133 ? -7.098 17.906 7.504 1 97.44 133 VAL B N 1
ATOM 3002 C CA . VAL B 1 133 ? -8.406 17.266 7.387 1 97.44 133 VAL B CA 1
ATOM 3003 C C . VAL B 1 133 ? -8.969 17.484 5.984 1 97.44 133 VAL B C 1
ATOM 3005 O O . VAL B 1 133 ? -9.445 16.547 5.344 1 97.44 133 VAL B O 1
ATOM 3008 N N . THR B 1 134 ? -8.844 18.719 5.535 1 97.88 134 THR B N 1
ATOM 3009 C CA . THR B 1 134 ? -9.312 19.062 4.199 1 97.88 134 THR B CA 1
ATOM 3010 C C . THR B 1 134 ? -8.57 18.25 3.141 1 97.88 134 THR B C 1
ATOM 3012 O O . THR B 1 134 ? -9.195 17.688 2.238 1 97.88 134 THR B O 1
ATOM 3015 N N . ARG B 1 135 ? -7.277 18.172 3.234 1 98.06 135 ARG B N 1
ATOM 3016 C CA . ARG B 1 135 ? -6.465 17.406 2.285 1 98.06 135 ARG B CA 1
ATOM 3017 C C . ARG B 1 135 ? -6.922 15.961 2.205 1 98.06 135 ARG B C 1
ATOM 3019 O O . ARG B 1 135 ? -7.188 15.445 1.116 1 98.06 135 ARG B O 1
ATOM 3026 N N . TYR B 1 136 ? -7.051 15.352 3.34 1 98.38 136 TYR B N 1
ATOM 3027 C CA . TYR B 1 136 ? -7.273 13.906 3.316 1 98.38 136 TYR B CA 1
ATOM 3028 C C . TYR B 1 136 ? -8.719 13.578 2.953 1 98.38 136 TYR B C 1
ATOM 3030 O O . TYR B 1 136 ? -8.984 12.562 2.309 1 98.38 136 TYR B O 1
ATOM 3038 N N . ARG B 1 137 ? -9.656 14.414 3.363 1 98.38 137 ARG B N 1
ATOM 3039 C CA . ARG B 1 137 ? -11.023 14.203 2.902 1 98.38 137 ARG B CA 1
ATOM 3040 C C . ARG B 1 137 ? -11.125 14.375 1.39 1 98.38 137 ARG B C 1
ATOM 3042 O O . ARG B 1 137 ? -11.852 13.641 0.723 1 98.38 137 ARG B O 1
ATOM 3049 N N . ASN B 1 138 ? -10.398 15.32 0.846 1 98.62 138 ASN B N 1
ATOM 3050 C CA . ASN B 1 138 ? -10.344 15.461 -0.604 1 98.62 138 ASN B CA 1
ATOM 3051 C C . ASN B 1 138 ? -9.688 14.25 -1.265 1 98.62 138 ASN B C 1
ATOM 3053 O O . ASN B 1 138 ? -10.102 13.828 -2.346 1 98.62 138 ASN B O 1
ATOM 3057 N N . GLU B 1 139 ? -8.672 13.742 -0.637 1 98.5 139 GLU B N 1
ATOM 3058 C CA . GLU B 1 139 ? -8.023 12.555 -1.184 1 98.5 139 GLU B CA 1
ATOM 3059 C C . GLU B 1 139 ? -8.969 11.352 -1.151 1 98.5 139 GLU B C 1
ATOM 3061 O O . GLU B 1 139 ? -8.945 10.523 -2.061 1 98.5 139 GLU B O 1
ATOM 3066 N N . ILE B 1 140 ? -9.766 11.219 -0.088 1 98.88 140 ILE B N 1
ATOM 3067 C CA . ILE B 1 140 ? -10.773 10.172 -0.044 1 98.88 140 ILE B CA 1
ATOM 3068 C C . ILE B 1 140 ? -11.703 10.297 -1.245 1 98.88 140 ILE B C 1
ATOM 3070 O O . ILE B 1 140 ? -11.938 9.328 -1.967 1 98.88 140 ILE B O 1
ATOM 3074 N N . LYS B 1 141 ? -12.164 11.469 -1.485 1 98.88 141 LYS B N 1
ATOM 3075 C CA . LYS B 1 141 ? -13.07 11.703 -2.611 1 98.88 141 LYS B CA 1
ATOM 3076 C C . LYS B 1 141 ? -12.383 11.383 -3.938 1 98.88 141 LYS B C 1
ATOM 3078 O O . LYS B 1 141 ? -13.008 10.828 -4.848 1 98.88 141 LYS B O 1
ATOM 3083 N N . ARG B 1 142 ? -11.148 11.711 -4.031 1 98.44 142 ARG B N 1
ATOM 3084 C CA . ARG B 1 142 ? -10.391 11.398 -5.242 1 98.44 142 ARG B CA 1
ATOM 3085 C C . ARG B 1 142 ? -10.352 9.898 -5.492 1 98.44 142 ARG B C 1
ATOM 3087 O O . ARG B 1 142 ? -10.602 9.438 -6.609 1 98.44 142 ARG B O 1
ATOM 3094 N N . VAL B 1 143 ? -10.039 9.133 -4.473 1 98.81 143 VAL B N 1
ATOM 3095 C CA . VAL B 1 143 ? -9.938 7.684 -4.602 1 98.81 143 VAL B CA 1
ATOM 3096 C C . VAL B 1 143 ? -11.312 7.102 -4.945 1 98.81 143 VAL B C 1
ATOM 3098 O O . VAL B 1 143 ? -11.414 6.199 -5.781 1 98.81 143 VAL B O 1
ATOM 3101 N N . LEU B 1 144 ? -12.359 7.605 -4.309 1 98.88 144 LEU B N 1
ATOM 3102 C CA . LEU B 1 144 ? -13.711 7.18 -4.66 1 98.88 144 LEU B CA 1
ATOM 3103 C C . LEU B 1 144 ? -14.023 7.508 -6.117 1 98.88 144 LEU B C 1
ATOM 3105 O O . LEU B 1 144 ? -14.711 6.738 -6.797 1 98.88 144 LEU B O 1
ATOM 3109 N N . GLY B 1 145 ? -13.539 8.633 -6.562 1 98.81 145 GLY B N 1
ATOM 3110 C CA . GLY B 1 145 ? -13.695 8.992 -7.965 1 98.81 145 GLY B CA 1
ATOM 3111 C C . GLY B 1 145 ? -13.008 8.023 -8.906 1 98.81 145 GLY B C 1
ATOM 3112 O O . GLY B 1 145 ? -13.547 7.695 -9.969 1 98.81 145 GLY B O 1
ATOM 3113 N N . VAL B 1 146 ? -11.859 7.562 -8.578 1 98.75 146 VAL B N 1
ATOM 3114 C CA . VAL B 1 146 ? -11.148 6.566 -9.375 1 98.75 146 VAL B CA 1
ATOM 3115 C C . VAL B 1 146 ? -11.977 5.285 -9.453 1 98.75 146 VAL B C 1
ATOM 3117 O O . VAL B 1 146 ? -12.141 4.711 -10.531 1 98.75 146 VAL B O 1
ATOM 3120 N N . LEU B 1 147 ? -12.484 4.84 -8.289 1 98.81 147 LEU B N 1
ATOM 3121 C CA . LEU B 1 147 ? -13.344 3.658 -8.266 1 98.81 147 LEU B CA 1
ATOM 3122 C C . LEU B 1 147 ? -14.578 3.863 -9.141 1 98.81 147 LEU B C 1
ATOM 3124 O O . LEU B 1 147 ? -14.992 2.951 -9.859 1 98.81 147 LEU B O 1
ATOM 3128 N N . GLU B 1 148 ? -15.156 5.051 -9.055 1 98.81 148 GLU B N 1
ATOM 3129 C CA . GLU B 1 148 ? -16.297 5.402 -9.883 1 98.81 148 GLU B CA 1
ATOM 3130 C C . GLU B 1 148 ? -16 5.176 -11.359 1 98.81 148 GLU B C 1
ATOM 3132 O O . GLU B 1 148 ? -16.828 4.594 -12.078 1 98.81 148 GLU B O 1
ATOM 3137 N N . ASP B 1 149 ? -14.844 5.574 -11.797 1 98.12 149 ASP B N 1
ATOM 3138 C CA . ASP B 1 149 ? -14.438 5.449 -13.195 1 98.12 149 ASP B CA 1
ATOM 3139 C C . ASP B 1 149 ? -14.188 3.99 -13.57 1 98.12 149 ASP B C 1
ATOM 3141 O O . ASP B 1 149 ? -14.578 3.547 -14.648 1 98.12 149 ASP B O 1
ATOM 3145 N N . ILE B 1 150 ? -13.562 3.277 -12.695 1 97.94 150 ILE B N 1
ATOM 3146 C CA . ILE B 1 150 ? -13.266 1.869 -12.93 1 97.94 150 ILE B CA 1
ATOM 3147 C C . ILE B 1 150 ? -14.562 1.075 -13.055 1 97.94 150 ILE B C 1
ATOM 3149 O O . ILE B 1 150 ? -14.672 0.174 -13.883 1 97.94 150 ILE B O 1
ATOM 3153 N N . LEU B 1 151 ? -15.539 1.429 -12.289 1 98.31 151 LEU B N 1
ATOM 3154 C CA . LEU B 1 151 ? -16.766 0.649 -12.148 1 98.31 151 LEU B CA 1
ATOM 3155 C C . LEU B 1 151 ? -17.844 1.148 -13.102 1 98.31 151 LEU B C 1
ATOM 3157 O O . LEU B 1 151 ? -19 0.753 -13 1 98.31 151 LEU B O 1
ATOM 3161 N N . LYS B 1 152 ? -17.516 2.012 -13.945 1 96.06 152 LYS B N 1
ATOM 3162 C CA . LYS B 1 152 ? -18.469 2.637 -14.859 1 96.06 152 LYS B CA 1
ATOM 3163 C C . LYS B 1 152 ? -19.25 1.586 -15.656 1 96.06 152 LYS B C 1
ATOM 3165 O O . LYS B 1 152 ? -20.453 1.717 -15.859 1 96.06 152 LYS B O 1
ATOM 3170 N N . ASP B 1 153 ? -18.609 0.511 -16.062 1 93.75 153 ASP B N 1
ATOM 3171 C CA . ASP B 1 153 ? -19.281 -0.459 -16.922 1 93.75 153 ASP B CA 1
ATOM 3172 C C . ASP B 1 153 ? -19.094 -1.881 -16.391 1 93.75 153 ASP B C 1
ATOM 3174 O O . ASP B 1 153 ? -19.156 -2.844 -17.156 1 93.75 153 ASP B O 1
ATOM 3178 N N . ARG B 1 154 ? -18.797 -1.985 -15.164 1 95.5 154 ARG B N 1
ATOM 3179 C CA . ARG B 1 154 ? -18.625 -3.316 -14.594 1 95.5 154 ARG B CA 1
ATOM 3180 C C . ARG B 1 154 ? -19.156 -3.369 -13.164 1 95.5 154 ARG B C 1
ATOM 3182 O O . ARG B 1 154 ? -19.188 -2.35 -12.469 1 95.5 154 ARG B O 1
ATOM 3189 N N . ASP B 1 155 ? -19.469 -4.559 -12.703 1 97.38 155 ASP B N 1
ATOM 3190 C CA . ASP B 1 155 ? -20.078 -4.746 -11.391 1 97.38 155 ASP B CA 1
ATOM 3191 C C . ASP B 1 155 ? -19.031 -5.02 -10.32 1 97.38 155 ASP B C 1
ATOM 3193 O O . ASP B 1 155 ? -19.281 -4.82 -9.133 1 97.38 155 ASP B O 1
ATOM 3197 N N . TYR B 1 156 ? -17.906 -5.543 -10.766 1 98.62 156 TYR B N 1
ATOM 3198 C CA . TYR B 1 156 ? -16.781 -5.859 -9.875 1 98.62 156 TYR B CA 1
ATOM 3199 C C . TYR B 1 156 ? -15.461 -5.387 -10.469 1 98.62 156 TYR B C 1
ATOM 3201 O O . TYR B 1 156 ? -15.406 -4.977 -11.625 1 98.62 156 TYR B O 1
ATOM 3209 N N . LEU B 1 157 ? -14.445 -5.395 -9.727 1 98.62 157 LEU B N 1
ATOM 3210 C CA . LEU B 1 157 ? -13.195 -4.75 -10.117 1 98.62 157 LEU B CA 1
ATOM 3211 C C . LEU B 1 157 ? -12.469 -5.578 -11.172 1 98.62 157 LEU B C 1
ATOM 3213 O O . LEU B 1 157 ? -11.836 -5.02 -12.07 1 98.62 157 LEU B O 1
ATOM 3217 N N . VAL B 1 158 ? -12.516 -6.902 -10.992 1 97.81 158 VAL B N 1
ATOM 3218 C CA . VAL B 1 158 ? -11.766 -7.715 -11.945 1 97.81 158 VAL B CA 1
ATOM 3219 C C . VAL B 1 158 ? -12.594 -8.938 -12.344 1 97.81 158 VAL B C 1
ATOM 3221 O O . VAL B 1 158 ? -13.391 -9.438 -11.547 1 97.81 158 VAL B O 1
ATOM 3224 N N . ALA B 1 159 ? -12.477 -9.43 -13.516 1 96 159 ALA B N 1
ATOM 3225 C CA . ALA B 1 159 ? -12.953 -10.695 -14.07 1 96 159 ALA B CA 1
ATOM 3226 C C . ALA B 1 159 ? -14.469 -10.82 -13.922 1 96 159 ALA B C 1
ATOM 3228 O O . ALA B 1 159 ? -15.008 -11.93 -13.859 1 96 159 ALA B O 1
ATOM 3229 N N . ASN B 1 160 ? -15.148 -9.703 -13.641 1 92.5 160 ASN B N 1
ATOM 3230 C CA . ASN B 1 160 ? -16.594 -9.617 -13.5 1 92.5 160 ASN B CA 1
ATOM 3231 C C . ASN B 1 160 ? -17.109 -10.523 -12.383 1 92.5 160 ASN B C 1
ATOM 3233 O O . ASN B 1 160 ? -18.141 -11.18 -12.523 1 92.5 160 ASN B O 1
ATOM 3237 N N . LYS B 1 161 ? -16.344 -10.656 -11.406 1 96.44 161 LYS B N 1
ATOM 3238 C CA . LYS B 1 161 ? -16.781 -11.422 -10.242 1 96.44 161 LYS B CA 1
ATOM 3239 C C . LYS B 1 161 ? -16.203 -10.844 -8.961 1 96.44 161 LYS B C 1
ATOM 3241 O O . LYS B 1 161 ? -15.227 -10.094 -8.992 1 96.44 161 LYS B O 1
ATOM 3246 N N . TYR B 1 162 ? -16.906 -11.25 -7.875 1 98.5 162 TYR B N 1
ATOM 3247 C CA . TYR B 1 162 ? -16.438 -10.875 -6.543 1 98.5 162 TYR B CA 1
ATOM 3248 C C . TYR B 1 162 ? -15.141 -11.594 -6.195 1 98.5 162 TYR B C 1
ATOM 3250 O O . TYR B 1 162 ? -15.07 -12.82 -6.246 1 98.5 162 TYR B O 1
ATOM 3258 N N . THR B 1 163 ? -14.078 -10.852 -5.93 1 98.88 163 THR B N 1
ATOM 3259 C CA . THR B 1 163 ? -12.789 -11.406 -5.539 1 98.88 163 THR B CA 1
ATOM 3260 C C . THR B 1 163 ? -12.227 -10.664 -4.328 1 98.88 163 THR B C 1
ATOM 3262 O O . THR B 1 163 ? -12.859 -9.75 -3.805 1 98.88 163 THR B O 1
ATOM 3265 N N . ILE B 1 164 ? -11.023 -11.023 -3.932 1 98.94 164 ILE B N 1
ATOM 3266 C CA . ILE B 1 164 ? -10.336 -10.375 -2.82 1 98.94 164 ILE B CA 1
ATOM 3267 C C . ILE B 1 164 ? -10.008 -8.93 -3.193 1 98.94 164 ILE B C 1
ATOM 3269 O O . ILE B 1 164 ? -9.75 -8.102 -2.318 1 98.94 164 ILE B O 1
ATOM 3273 N N . ALA B 1 165 ? -9.961 -8.57 -4.484 1 98.94 165 ALA B N 1
ATOM 3274 C CA . ALA B 1 165 ? -9.797 -7.18 -4.887 1 98.94 165 ALA B CA 1
ATOM 3275 C C . ALA B 1 165 ? -10.961 -6.324 -4.395 1 98.94 165 ALA B C 1
ATOM 3277 O O . ALA B 1 165 ? -10.758 -5.223 -3.881 1 98.94 165 ALA B O 1
ATOM 3278 N N . ASP B 1 166 ? -12.18 -6.836 -4.531 1 98.94 166 ASP B N 1
ATOM 3279 C CA . ASP B 1 166 ? -13.367 -6.133 -4.051 1 98.94 166 ASP B CA 1
ATOM 3280 C C . ASP B 1 166 ? -13.422 -6.137 -2.523 1 98.94 166 ASP B C 1
ATOM 3282 O O . ASP B 1 166 ? -13.594 -5.086 -1.9 1 98.94 166 ASP B O 1
ATOM 3286 N N . LEU B 1 167 ? -13.258 -7.309 -1.982 1 98.81 167 LEU B N 1
ATOM 3287 C CA . LEU B 1 167 ? -13.344 -7.586 -0.553 1 98.81 167 LEU B CA 1
ATOM 3288 C C . LEU B 1 167 ? -12.453 -6.637 0.241 1 98.81 167 LEU B C 1
ATOM 3290 O O . LEU B 1 167 ? -12.836 -6.176 1.32 1 98.81 167 LEU B O 1
ATOM 3294 N N . SER B 1 168 ? -11.297 -6.324 -0.259 1 98.94 168 SER B N 1
ATOM 3295 C CA . SER B 1 168 ? -10.266 -5.59 0.457 1 98.94 168 SER B CA 1
ATOM 3296 C C . SER B 1 168 ? -10.703 -4.156 0.745 1 98.94 168 SER B C 1
ATOM 3298 O O . SER B 1 168 ? -10.172 -3.51 1.65 1 98.94 168 SER B O 1
ATOM 3300 N N . PHE B 1 169 ? -11.672 -3.646 0.042 1 98.94 169 PHE B N 1
ATOM 3301 C CA . PHE B 1 169 ? -12.094 -2.258 0.19 1 98.94 169 PHE B CA 1
ATOM 3302 C C . PHE B 1 169 ? -13.172 -2.129 1.256 1 98.94 169 PHE B C 1
ATOM 3304 O O . PHE B 1 169 ? -13.414 -1.038 1.776 1 98.94 169 PHE B O 1
ATOM 3311 N N . ILE B 1 170 ? -13.82 -3.189 1.601 1 98.88 170 ILE B N 1
ATOM 3312 C CA . ILE B 1 170 ? -15.109 -3.182 2.293 1 98.88 170 ILE B CA 1
ATOM 3313 C C . ILE B 1 170 ? -14.938 -2.572 3.682 1 98.88 170 ILE B C 1
ATOM 3315 O O . ILE B 1 170 ? -15.656 -1.635 4.047 1 98.88 170 ILE B O 1
ATOM 3319 N N . PRO B 1 171 ? -13.984 -3.016 4.508 1 98.75 171 PRO B N 1
ATOM 3320 C CA . PRO B 1 171 ? -13.961 -2.527 5.891 1 98.75 171 PRO B CA 1
ATOM 3321 C C . PRO B 1 171 ? -13.633 -1.04 5.984 1 98.75 171 PRO B C 1
ATOM 3323 O O . PRO B 1 171 ? -14.148 -0.346 6.867 1 98.75 171 PRO B O 1
ATOM 3326 N N . TRP B 1 172 ? -12.766 -0.557 5.098 1 98.69 172 TRP B N 1
ATOM 3327 C CA . TRP B 1 172 ? -12.438 0.864 5.105 1 98.69 172 TRP B CA 1
ATOM 3328 C C . TRP B 1 172 ? -13.625 1.701 4.648 1 98.69 172 TRP B C 1
ATOM 3330 O O . TRP B 1 172 ? -13.883 2.777 5.191 1 98.69 172 TRP B O 1
ATOM 3340 N N . ASN B 1 173 ? -14.328 1.216 3.6 1 98.69 173 ASN B N 1
ATOM 3341 C CA . ASN B 1 173 ? -15.523 1.917 3.145 1 98.69 173 ASN B CA 1
ATOM 3342 C C . ASN B 1 173 ? -16.594 1.971 4.234 1 98.69 173 ASN B C 1
ATOM 3344 O O . ASN B 1 173 ? -17.344 2.943 4.328 1 98.69 173 ASN B O 1
ATOM 3348 N N . TYR B 1 174 ? -16.609 0.937 5.035 1 97.19 174 TYR B N 1
ATOM 3349 C CA . TYR B 1 174 ? -17.562 0.868 6.137 1 97.19 174 TYR B CA 1
ATOM 3350 C C . TYR B 1 174 ? -17.344 2.02 7.113 1 97.19 174 TYR B C 1
ATOM 3352 O O . TYR B 1 174 ? -18.281 2.436 7.805 1 97.19 174 TYR B O 1
ATOM 3360 N N . ASN B 1 175 ? -16.203 2.627 7.164 1 96.19 175 ASN B N 1
ATOM 3361 C CA . ASN B 1 175 ? -15.836 3.666 8.125 1 96.19 175 ASN B CA 1
ATOM 3362 C C . ASN B 1 175 ? -15.992 5.059 7.523 1 96.19 175 ASN B C 1
ATOM 3364 O O . ASN B 1 175 ? -15.672 6.059 8.172 1 96.19 175 ASN B O 1
ATOM 3368 N N . LEU B 1 176 ? -16.531 5.238 6.305 1 97.94 176 LEU B N 1
ATOM 3369 C CA . LEU B 1 176 ? -16.609 6.523 5.613 1 97.94 176 LEU B CA 1
ATOM 3370 C C . LEU B 1 176 ? -17.453 7.516 6.418 1 97.94 176 LEU B C 1
ATOM 3372 O O . LEU B 1 176 ? -17.109 8.703 6.492 1 97.94 176 LEU B O 1
ATOM 3376 N N . GLY B 1 177 ? -18.531 7.059 7.043 1 95.75 177 GLY B N 1
ATOM 3377 C CA . GLY B 1 177 ? -19.344 7.941 7.863 1 95.75 177 GLY B CA 1
ATOM 3378 C C . GLY B 1 177 ? -18.562 8.625 8.969 1 95.75 177 GLY B C 1
ATOM 3379 O O . GLY B 1 177 ? -18.672 9.844 9.148 1 95.75 177 GLY B O 1
ATOM 3380 N N . GLY B 1 178 ? -17.766 7.848 9.664 1 94.94 178 GLY B N 1
ATOM 3381 C CA . GLY B 1 178 ? -16.938 8.391 10.727 1 94.94 178 GLY B CA 1
ATOM 3382 C C . GLY B 1 178 ? -15.852 9.32 10.219 1 9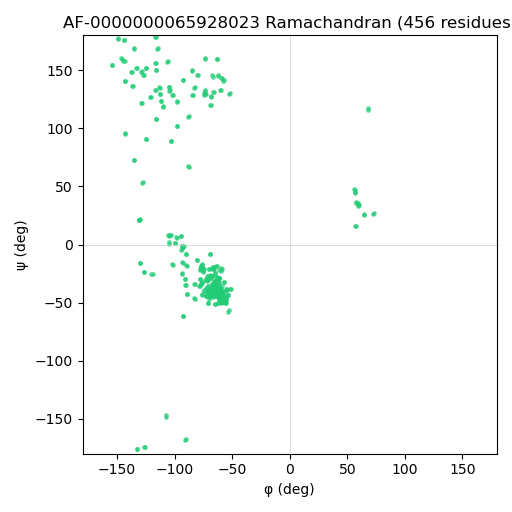4.94 178 GLY B C 1
ATOM 3383 O O . GLY B 1 178 ? -15.562 10.344 10.836 1 94.94 178 GLY B O 1
ATOM 3384 N N . LEU B 1 179 ? -15.289 9.086 9.062 1 97.12 179 LEU B N 1
ATOM 3385 C CA . LEU B 1 179 ? -14.188 9.859 8.5 1 97.12 179 LEU B CA 1
ATOM 3386 C C . LEU B 1 179 ? -14.656 11.242 8.062 1 97.12 179 LEU B C 1
ATOM 3388 O O . LEU B 1 179 ? -13.875 12.195 8.047 1 97.12 179 LEU B O 1
ATOM 3392 N N . PHE B 1 180 ? -15.93 11.375 7.715 1 97.31 180 PHE B N 1
ATOM 3393 C CA . PHE B 1 180 ? -16.469 12.656 7.285 1 97.31 180 PHE B CA 1
ATOM 3394 C C . PHE B 1 180 ? -17.328 13.281 8.383 1 97.31 180 PHE B C 1
ATOM 3396 O O . PHE B 1 180 ? -17.875 14.367 8.211 1 97.31 180 PHE B O 1
ATOM 3403 N N . GLY B 1 181 ? -17.422 12.594 9.555 1 93.31 181 GLY B N 1
ATOM 3404 C CA . GLY B 1 181 ? -18.172 13.102 10.688 1 93.31 181 GLY B CA 1
ATOM 3405 C C . GLY B 1 181 ? -17.328 13.93 11.641 1 93.31 181 GLY B C 1
ATOM 3406 O O . GLY B 1 181 ? -16.219 14.344 11.305 1 93.31 181 GLY B O 1
ATOM 3407 N N . GLU B 1 182 ? -17.922 14.188 12.805 1 90.44 182 GLU B N 1
ATOM 3408 C CA . GLU B 1 182 ? -17.219 14.93 13.844 1 90.44 182 GLU B CA 1
ATOM 3409 C C . GLU B 1 182 ? -16.141 14.062 14.5 1 90.44 182 GLU B C 1
ATOM 3411 O O . GLU B 1 182 ? -16.359 12.875 14.758 1 90.44 182 GLU B O 1
ATOM 3416 N N . GLY B 1 183 ? -15 14.648 14.602 1 91.69 183 GLY B N 1
ATOM 3417 C CA . GLY B 1 183 ? -13.906 13.969 15.273 1 91.69 183 GLY B CA 1
ATOM 3418 C C . GLY B 1 183 ? -13.594 14.555 16.641 1 91.69 183 GLY B C 1
ATOM 3419 O O . GLY B 1 183 ? -14.508 14.938 17.375 1 91.69 183 GLY B O 1
ATOM 3420 N N . LYS B 1 184 ? -12.359 14.523 17 1 93.88 184 LYS B N 1
ATOM 3421 C CA . LYS B 1 184 ? -11.867 15 18.297 1 93.88 184 LYS B CA 1
ATOM 3422 C C . LYS B 1 184 ? -12.102 16.5 18.453 1 93.88 184 LYS B C 1
ATOM 3424 O O . LYS B 1 184 ? -12.305 16.984 19.562 1 93.88 184 LYS B O 1
ATOM 3429 N N . PHE B 1 185 ? -12.117 17.172 17.297 1 92.88 185 PHE B N 1
ATOM 3430 C CA . PHE B 1 185 ? -12.25 18.625 17.312 1 92.88 185 PHE B CA 1
ATOM 3431 C C . PHE B 1 185 ? -13.375 19.078 16.375 1 92.88 185 PHE B C 1
ATOM 3433 O O . PHE B 1 185 ? -13.656 18.422 15.375 1 92.88 185 PHE B O 1
ATOM 3440 N N . SER B 1 186 ? -13.977 20.188 16.812 1 90.31 186 SER B N 1
ATOM 3441 C CA . SER B 1 186 ? -14.906 20.859 15.906 1 90.31 186 SER B CA 1
ATOM 3442 C C . SER B 1 186 ? -14.172 21.766 14.93 1 90.31 186 SER B C 1
ATOM 3444 O O . SER B 1 186 ? -13.242 22.484 15.312 1 90.31 186 SER B O 1
ATOM 3446 N N . PHE B 1 187 ? -14.57 21.656 13.719 1 86.69 187 PHE B N 1
ATOM 3447 C CA . PHE B 1 187 ? -13.906 22.469 12.711 1 86.69 187 PHE B CA 1
ATOM 3448 C C . PHE B 1 187 ? -14.523 23.859 12.656 1 86.69 187 PHE B C 1
ATOM 3450 O O . PHE B 1 187 ? -15.742 24.016 12.695 1 86.69 187 PHE B O 1
ATOM 3457 N N . LYS B 1 188 ? -13.688 24.844 12.734 1 81.69 188 LYS B N 1
ATOM 3458 C CA . LYS B 1 188 ? -14.148 26.234 12.672 1 81.69 188 LYS B CA 1
ATOM 3459 C C . LYS B 1 188 ? -14.5 26.641 11.25 1 81.69 188 LYS B C 1
ATOM 3461 O O . LYS B 1 188 ? -15.391 27.453 11.031 1 81.69 188 LYS B O 1
ATOM 3466 N N . GLU B 1 189 ? -13.797 26.078 10.414 1 87.56 189 GLU B N 1
ATOM 3467 C CA . GLU B 1 189 ? -13.984 26.328 8.992 1 87.56 189 GLU B CA 1
ATOM 3468 C C . GLU B 1 189 ? -14.672 25.156 8.305 1 87.56 189 GLU B C 1
ATOM 3470 O O . GLU B 1 189 ? -14.641 24.031 8.812 1 87.56 189 GLU B O 1
ATOM 3475 N N . GLU B 1 190 ? -15.211 25.531 7.266 1 91.06 190 GLU B N 1
ATOM 3476 C CA . GLU B 1 190 ? -15.859 24.469 6.488 1 91.06 190 GLU B CA 1
ATOM 3477 C C . GLU B 1 190 ? -14.836 23.484 5.93 1 91.06 190 GLU B C 1
ATOM 3479 O O . GLU B 1 190 ? -13.805 23.906 5.383 1 91.06 190 GLU B O 1
ATOM 3484 N N . VAL B 1 191 ? -15.078 22.188 6.105 1 96.06 191 VAL B N 1
ATOM 3485 C CA . VAL B 1 191 ? -14.266 21.125 5.551 1 96.06 191 VAL B CA 1
ATOM 3486 C C . VAL B 1 191 ? -15.094 20.297 4.574 1 96.06 191 VAL B C 1
ATOM 3488 O O . VAL B 1 191 ? -16.328 20.266 4.664 1 96.06 191 VAL B O 1
ATOM 3491 N N . PRO B 1 192 ? -14.461 19.594 3.617 1 97.81 192 PRO B N 1
ATOM 3492 C CA . PRO B 1 192 ? -15.203 18.812 2.633 1 97.81 192 PRO B CA 1
ATOM 3493 C C . PRO B 1 192 ? -16.109 17.766 3.277 1 97.81 192 PRO B C 1
ATOM 3495 O O . PRO B 1 192 ? -15.734 17.156 4.281 1 97.81 192 PRO B O 1
ATOM 3498 N N . GLN B 1 193 ? -17.297 17.594 2.707 1 97.69 193 GLN B N 1
ATOM 3499 C CA . GLN B 1 193 ? -18.234 16.547 3.088 1 97.69 193 GLN B CA 1
ATOM 3500 C C . GLN B 1 193 ? -18.438 15.539 1.956 1 97.69 193 GLN B C 1
ATOM 3502 O O . GLN B 1 193 ? -17.953 15.75 0.842 1 97.69 193 GLN B O 1
ATOM 3507 N N . LEU B 1 194 ? -19.094 14.484 2.359 1 98.56 194 LEU B N 1
ATOM 3508 C CA . LEU B 1 194 ? -19.281 13.445 1.354 1 98.56 194 LEU B CA 1
ATOM 3509 C C . LEU B 1 194 ? -20.734 13.031 1.263 1 98.56 194 LEU B C 1
ATOM 3511 O O . LEU B 1 194 ? -21.359 12.68 2.273 1 98.56 194 LEU B O 1
ATOM 3515 N N . ASP B 1 195 ? -21.344 13.148 0.11 1 98.56 195 ASP B N 1
ATOM 3516 C CA . ASP B 1 195 ? -22.547 12.422 -0.284 1 98.56 195 ASP B CA 1
ATOM 3517 C C . ASP B 1 195 ? -22.219 11.281 -1.239 1 98.56 195 ASP B C 1
ATOM 3519 O O . ASP B 1 195 ? -22.234 11.461 -2.459 1 98.56 195 ASP B O 1
ATOM 3523 N N . PHE B 1 196 ? -21.938 10.133 -0.648 1 98.62 196 PHE B N 1
ATOM 3524 C CA . PHE B 1 196 ? -21.359 9 -1.378 1 98.62 196 PHE B CA 1
ATOM 3525 C C . PHE B 1 196 ? -22.266 8.594 -2.531 1 98.62 196 PHE B C 1
ATO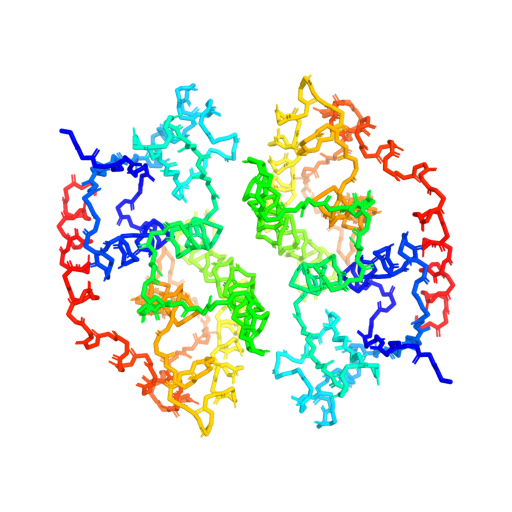M 3527 O O . PHE B 1 196 ? -21.812 8.453 -3.67 1 98.62 196 PHE B O 1
ATOM 3534 N N . GLU B 1 197 ? -23.5 8.414 -2.307 1 98.56 197 GLU B N 1
ATOM 3535 C CA . GLU B 1 197 ? -24.453 7.945 -3.312 1 98.56 197 GLU B CA 1
ATOM 3536 C C . GLU B 1 197 ? -24.594 8.961 -4.441 1 98.56 197 GLU B C 1
ATOM 3538 O O . GLU B 1 197 ? -24.609 8.594 -5.617 1 98.56 197 GLU B O 1
ATOM 3543 N N . LYS B 1 198 ? -24.672 10.18 -4.125 1 98.75 198 LYS B N 1
ATOM 3544 C CA . LYS B 1 198 ? -24.906 11.227 -5.117 1 98.75 198 LYS B CA 1
ATOM 3545 C C . LYS B 1 198 ? -23.625 11.516 -5.914 1 98.75 198 LYS B C 1
ATOM 3547 O O . LYS B 1 198 ? -23.688 11.711 -7.129 1 98.75 198 LYS B O 1
ATOM 3552 N N . GLU B 1 199 ? -22.5 11.586 -5.277 1 98.81 199 GLU B N 1
ATOM 3553 C CA . GLU B 1 199 ? -21.25 12 -5.922 1 98.81 199 GLU B CA 1
ATOM 3554 C C . GLU B 1 199 ? -20.641 10.852 -6.727 1 98.81 199 GLU B C 1
ATOM 3556 O O . GLU B 1 199 ? -20.016 11.086 -7.758 1 98.81 199 GLU B O 1
ATOM 3561 N N . PHE B 1 200 ? -20.781 9.664 -6.234 1 98.81 200 PHE B N 1
ATOM 3562 C CA . PHE B 1 200 ? -20.172 8.508 -6.863 1 98.81 200 PHE B CA 1
ATOM 3563 C C . PHE B 1 200 ? -21.156 7.344 -6.934 1 98.81 200 PHE B C 1
ATOM 3565 O O . PHE B 1 200 ? -20.938 6.301 -6.312 1 98.81 200 PHE B O 1
ATOM 3572 N N . PRO B 1 201 ? -22.125 7.402 -7.766 1 98.69 201 PRO B N 1
ATOM 3573 C CA . PRO B 1 201 ? -23.234 6.445 -7.758 1 98.69 201 PRO B CA 1
ATOM 3574 C C . PRO B 1 201 ? -22.797 5.031 -8.148 1 98.69 201 PRO B C 1
ATOM 3576 O O . PRO B 1 201 ? -23.344 4.055 -7.633 1 98.69 201 PRO B O 1
ATOM 3579 N N . LYS B 1 202 ? -21.875 4.852 -9.094 1 98.75 202 LYS B N 1
ATOM 3580 C CA . LYS B 1 202 ? -21.422 3.52 -9.5 1 98.75 202 LYS B CA 1
ATOM 3581 C C . LYS B 1 202 ? -20.625 2.848 -8.391 1 98.75 202 LYS B C 1
ATOM 3583 O O . LYS B 1 202 ? -20.828 1.67 -8.086 1 98.75 202 LYS B O 1
ATOM 3588 N N . ALA B 1 203 ? -19.734 3.619 -7.793 1 98.81 203 ALA B N 1
ATOM 3589 C CA . ALA B 1 203 ? -18.969 3.102 -6.66 1 98.81 203 ALA B CA 1
ATOM 3590 C C . ALA B 1 203 ? -19.875 2.781 -5.48 1 98.81 203 ALA B C 1
ATOM 3592 O O . ALA B 1 203 ? -19.672 1.788 -4.777 1 98.81 203 ALA B O 1
ATOM 3593 N N . TYR B 1 204 ? -20.844 3.664 -5.277 1 98.75 204 TYR B N 1
ATOM 3594 C CA . TYR B 1 204 ? -21.812 3.43 -4.207 1 98.75 204 TYR B CA 1
ATOM 3595 C C . TYR B 1 204 ? -22.594 2.143 -4.445 1 98.75 204 TYR B C 1
ATOM 3597 O O . TYR B 1 204 ? -22.766 1.33 -3.535 1 98.75 204 TYR B O 1
ATOM 3605 N N . ALA B 1 205 ? -23.062 1.909 -5.637 1 98.75 205 ALA B N 1
ATOM 3606 C CA . ALA B 1 205 ? -23.797 0.693 -5.973 1 98.75 205 ALA B CA 1
ATOM 3607 C C . ALA B 1 205 ? -22.938 -0.545 -5.777 1 98.75 205 ALA B C 1
ATOM 3609 O O . ALA B 1 205 ? -23.406 -1.563 -5.262 1 98.75 205 ALA B O 1
ATOM 3610 N N . TRP B 1 206 ? -21.719 -0.446 -6.219 1 98.81 206 TRP B N 1
ATOM 3611 C CA . TRP B 1 206 ? -20.734 -1.5 -6 1 98.81 206 TRP B CA 1
ATOM 3612 C C . TRP B 1 206 ? -20.562 -1.79 -4.512 1 98.81 206 TRP B C 1
ATOM 3614 O O . TRP B 1 206 ? -20.625 -2.947 -4.086 1 98.81 206 TRP B O 1
ATOM 3624 N N . ASN B 1 207 ? -20.406 -0.79 -3.742 1 98.81 207 ASN B N 1
ATOM 3625 C CA . ASN B 1 207 ? -20.266 -0.941 -2.297 1 98.81 207 ASN B CA 1
ATOM 3626 C C . ASN B 1 207 ? -21.5 -1.594 -1.68 1 98.81 207 ASN B C 1
ATOM 3628 O O . ASN B 1 207 ? -21.391 -2.459 -0.812 1 98.81 207 ASN B O 1
ATOM 3632 N N . GLN B 1 208 ? -22.672 -1.199 -2.119 1 98.62 208 GLN B N 1
ATOM 3633 C CA . GLN B 1 208 ? -23.906 -1.78 -1.604 1 98.62 208 GLN B CA 1
ATOM 3634 C C . GLN B 1 208 ? -24 -3.266 -1.944 1 98.62 208 GLN B C 1
ATOM 3636 O O . GLN B 1 208 ? -24.453 -4.066 -1.125 1 98.62 208 GLN B O 1
ATOM 3641 N N . ARG B 1 209 ? -23.609 -3.623 -3.148 1 98.38 209 ARG B N 1
ATOM 3642 C CA . ARG B 1 209 ? -23.578 -5.023 -3.551 1 98.38 209 ARG B CA 1
ATOM 3643 C C . ARG B 1 209 ? -22.672 -5.836 -2.645 1 98.38 209 ARG B C 1
ATOM 3645 O O . ARG B 1 209 ? -23 -6.957 -2.258 1 98.38 209 ARG B O 1
ATOM 3652 N N . LEU B 1 210 ? -21.547 -5.262 -2.301 1 98.75 210 LEU B N 1
ATOM 3653 C CA . LEU B 1 210 ? -20.594 -5.934 -1.425 1 98.75 210 LEU B CA 1
ATOM 3654 C C . LEU B 1 210 ? -21.172 -6.105 -0.023 1 98.75 210 LEU B C 1
ATOM 3656 O O . LEU B 1 210 ? -21.062 -7.18 0.568 1 98.75 210 LEU B O 1
ATOM 3660 N N . LEU B 1 211 ? -21.781 -5.07 0.515 1 98.31 211 LEU B N 1
ATOM 3661 C CA . LEU B 1 211 ? -22.297 -5.062 1.879 1 98.31 211 LEU B CA 1
ATOM 3662 C C . LEU B 1 211 ? -23.453 -6.051 2.031 1 98.31 211 LEU B C 1
ATOM 3664 O O . LEU B 1 211 ? -23.734 -6.504 3.141 1 98.31 211 LEU B O 1
ATOM 3668 N N . ALA B 1 212 ? -24.094 -6.43 0.968 1 98.25 212 ALA B N 1
ATOM 3669 C CA . ALA B 1 212 ? -25.266 -7.301 1.001 1 98.25 212 ALA B CA 1
ATOM 3670 C C . ALA B 1 212 ? -24.859 -8.766 1.14 1 98.25 212 ALA B C 1
ATOM 3672 O O . ALA B 1 212 ? -25.703 -9.625 1.436 1 98.25 212 ALA B O 1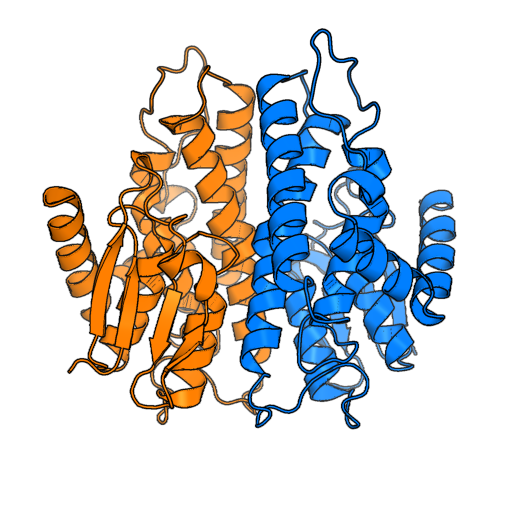
ATOM 3673 N N . ARG B 1 213 ? -23.641 -9.094 0.947 1 98.31 213 ARG B N 1
ATOM 3674 C CA . ARG B 1 213 ? -23.188 -10.477 1.006 1 98.31 213 ARG B CA 1
ATOM 3675 C C . ARG B 1 213 ? -23.297 -11.039 2.422 1 98.31 213 ARG B C 1
ATOM 3677 O O . ARG B 1 213 ? -23 -10.336 3.395 1 98.31 213 ARG B O 1
ATOM 3684 N N . PRO B 1 214 ? -23.625 -12.297 2.562 1 98.19 214 PRO B N 1
ATOM 3685 C CA . PRO B 1 214 ? -23.797 -12.898 3.887 1 98.19 214 PRO B CA 1
ATOM 3686 C C . PRO B 1 214 ? -22.531 -12.852 4.734 1 98.19 214 PRO B C 1
ATOM 3688 O O . PRO B 1 214 ? -22.594 -12.531 5.926 1 98.19 214 PRO B O 1
ATOM 3691 N N . ALA B 1 215 ? -21.438 -13.148 4.184 1 98.19 215 ALA B N 1
ATOM 3692 C CA . ALA B 1 215 ? -20.188 -13.133 4.922 1 98.19 215 ALA B CA 1
ATOM 3693 C C . ALA B 1 215 ? -19.875 -11.734 5.453 1 98.19 215 ALA B C 1
ATOM 3695 O O . ALA B 1 215 ? -19.312 -11.586 6.535 1 98.19 215 ALA B O 1
ATOM 3696 N N . VAL B 1 216 ? -20.25 -10.695 4.703 1 98.56 216 VAL B N 1
ATOM 3697 C CA . VAL B 1 216 ? -19.984 -9.312 5.094 1 98.56 216 VAL B CA 1
ATOM 3698 C C . VAL B 1 216 ? -20.875 -8.938 6.273 1 98.56 216 VAL B C 1
ATOM 3700 O O . VAL B 1 216 ? -20.406 -8.367 7.262 1 98.56 216 VAL B O 1
ATOM 3703 N N . LYS B 1 217 ? -22.125 -9.297 6.215 1 98.25 217 LYS B N 1
ATOM 3704 C CA . LYS B 1 217 ? -23.031 -9.039 7.32 1 98.25 217 LYS B CA 1
ATOM 3705 C C . LYS B 1 217 ? -22.562 -9.719 8.602 1 98.25 217 LYS B C 1
ATOM 3707 O O . LYS B 1 217 ? -22.562 -9.109 9.672 1 98.25 217 LYS B O 1
ATOM 3712 N N . ALA B 1 218 ? -22.203 -10.953 8.438 1 98.25 218 ALA B N 1
ATOM 3713 C CA . ALA B 1 218 ? -21.719 -11.703 9.594 1 98.25 218 ALA B CA 1
ATOM 3714 C C . ALA B 1 218 ? -20.469 -11.047 10.18 1 98.25 218 ALA B C 1
ATOM 3716 O O . ALA B 1 218 ? -20.297 -11 11.398 1 98.25 218 ALA B O 1
ATOM 3717 N N . THR B 1 219 ? -19.547 -10.617 9.336 1 98.38 219 THR B N 1
ATOM 3718 C CA . THR B 1 219 ? -18.312 -9.977 9.766 1 98.38 219 THR B CA 1
ATOM 3719 C C . THR B 1 219 ? -18.609 -8.695 10.539 1 98.38 219 THR B C 1
ATOM 3721 O O . THR B 1 219 ? -18.016 -8.453 11.602 1 98.38 219 THR B O 1
ATOM 3724 N N . PHE B 1 220 ? -19.5 -7.875 10.109 1 97.44 220 PHE B N 1
ATOM 3725 C CA . PHE B 1 220 ? -19.766 -6.598 10.758 1 97.44 220 PHE B CA 1
ATOM 3726 C C . PHE B 1 220 ? -20.562 -6.797 12.047 1 97.44 220 PHE B C 1
ATOM 3728 O O . PHE B 1 220 ? -20.469 -5.988 12.977 1 97.44 220 PHE B O 1
ATOM 3735 N N . GLU B 1 221 ? -21.281 -7.934 12.117 1 97.56 221 GLU B N 1
ATOM 3736 C CA . GLU B 1 221 ? -21.859 -8.297 13.406 1 97.56 221 GLU B CA 1
ATOM 3737 C C . GLU B 1 221 ? -20.781 -8.633 14.43 1 97.56 221 GLU B C 1
ATOM 3739 O O . GLU B 1 221 ? -20.859 -8.195 15.578 1 97.56 221 GLU B O 1
ATOM 3744 N N . GLU B 1 222 ? -19.828 -9.383 13.953 1 97.5 222 GLU B N 1
ATOM 3745 C CA . GLU B 1 222 ? -18.703 -9.719 14.82 1 97.5 222 GLU B CA 1
ATOM 3746 C C . GLU B 1 222 ? -17.922 -8.469 15.203 1 97.5 222 GLU B C 1
ATOM 3748 O O . GLU B 1 222 ? -17.469 -8.336 16.344 1 97.5 222 GLU B O 1
ATOM 3753 N N . LEU B 1 223 ? -17.719 -7.59 14.25 1 97.69 223 LEU B N 1
ATOM 3754 C CA . LEU B 1 223 ? -17.016 -6.336 14.492 1 97.69 223 LEU B CA 1
ATOM 3755 C C . LEU B 1 223 ? -17.734 -5.508 15.555 1 97.69 223 LEU B C 1
ATOM 3757 O O . LEU B 1 223 ? -17.109 -4.988 16.469 1 97.69 223 LEU B O 1
ATOM 3761 N N . ALA B 1 224 ? -19.047 -5.375 15.453 1 97.12 224 ALA B N 1
ATOM 3762 C CA . ALA B 1 224 ? -19.844 -4.609 16.406 1 97.12 224 ALA B CA 1
ATOM 3763 C C . ALA B 1 224 ? -19.703 -5.172 17.812 1 97.12 224 ALA B C 1
ATOM 3765 O O . ALA B 1 224 ? -19.531 -4.422 18.781 1 97.12 224 ALA B O 1
ATOM 3766 N N . LYS B 1 225 ? -19.734 -6.492 17.906 1 97.31 225 LYS B N 1
ATOM 3767 C CA . LYS B 1 225 ? -19.578 -7.148 19.203 1 97.31 225 LYS B CA 1
ATOM 3768 C C . LYS B 1 225 ? -18.188 -6.91 19.781 1 97.31 225 LYS B C 1
ATOM 3770 O O . LYS B 1 225 ? -18.047 -6.68 20.984 1 97.31 225 LYS B O 1
ATOM 3775 N N . ALA B 1 226 ? -17.188 -6.965 18.906 1 97.38 226 ALA B N 1
ATOM 3776 C CA . ALA B 1 226 ? -15.805 -6.758 19.344 1 97.38 226 ALA B CA 1
ATOM 3777 C C . ALA B 1 226 ? -15.602 -5.34 19.859 1 97.38 226 ALA B C 1
ATOM 3779 O O . ALA B 1 226 ? -14.898 -5.133 20.859 1 97.38 226 ALA B O 1
ATOM 3780 N N . LYS B 1 227 ? -16.188 -4.395 19.188 1 94.81 227 LYS B N 1
ATOM 3781 C CA . LYS B 1 227 ? -16.062 -2.998 19.594 1 94.81 227 LYS B CA 1
ATOM 3782 C C . LYS B 1 227 ? -16.703 -2.766 20.969 1 94.81 227 LYS B C 1
ATOM 3784 O O . LYS B 1 227 ? -16.219 -1.95 21.75 1 94.81 227 LYS B O 1
ATOM 3789 N N . GLU B 1 228 ? -17.719 -3.449 21.266 1 94.81 228 GLU B N 1
ATOM 3790 C CA . GLU B 1 228 ? -18.391 -3.34 22.547 1 94.81 228 GLU B CA 1
ATOM 3791 C C . GLU B 1 228 ? -17.547 -3.943 23.672 1 94.81 228 GLU B C 1
ATOM 3793 O O . GLU B 1 228 ? -17.562 -3.457 24.797 1 94.81 228 GLU B O 1
ATOM 3798 N N . GLN B 1 229 ? -16.812 -4.891 23.328 1 93.56 229 GLN B N 1
ATOM 3799 C CA . GLN B 1 229 ? -16.109 -5.68 24.328 1 93.56 229 GLN B CA 1
ATOM 3800 C C . GLN B 1 229 ? -14.695 -5.137 24.547 1 93.56 229 GLN B C 1
ATOM 3802 O O . GLN B 1 229 ? -14.047 -5.48 25.547 1 93.56 229 GLN B O 1
ATOM 3807 N N . HIS B 1 230 ? -14.242 -4.316 23.656 1 90.12 230 HIS B N 1
ATOM 3808 C CA . HIS B 1 230 ? -12.859 -3.855 23.719 1 90.12 230 HIS B CA 1
ATOM 3809 C C . HIS B 1 230 ? -12.773 -2.34 23.594 1 90.12 230 HIS B C 1
ATOM 3811 O O . HIS B 1 230 ? -13.609 -1.726 22.922 1 90.12 230 HIS B O 1
#